Protein AF-0000000080640988 (afdb_homodimer)

Secondary structure (DSSP, 8-state):
-HHHHHHHHHHHHHHHHHTHHHHHHHHHHHHHHHHHHHHHHHHHHHHHHHHHHHHHH--EEEEEPTT--HHHHHHHHHHHHTSTTEEEEEEE-HHHHHHHHHHHTGGGGHHHHSS-----PPPEEEEEESSGGGHHHHHHHHHTSTTEEEEEESHHHHHHHHHHHHHHHHHHHHHHHHHHHHHHHHHHHHHHHHHHHTHHHHHHHHHTT--HHHHHHHHHHHHHHHHHHHHHHHHHHHHHHHHHHHHHHGGGGTTSS--PPPHHHHHHHHHHHHHHHHHHHHHHHHHHHHHHHS--/-HHHHHHHHHHHHHHHHHTHHHHHHHHHHHHHHHHHHHHHHHHHHHHHHHHHHHHHH--EEEEEPTT--HHHHHHHHHHHHTSTTEEEEEEE-HHHHHHHHHHHTGGGGHHHHTS-----PPPEEEEEESSGGGHHHHHHHHHTSTTEEEEEESHHHHHHHHHHHHHHHHHHHHHHHHHHHHHHHHHHHHHHHHHHHTHHHHHHHHHTT--HHHHHHHHHHHHHHHHHHHHHHHHHHHHHHHHHHHHHHGGGGTTSS--PPPHHHHHHHHHHHHHHHHHHHHHHHHHHHHHHHH--

pLDDT: mean 81.69, std 13.25, range [43.66, 95.75]

Radius of gyration: 32.62 Å; Cα contacts (8 Å, |Δi|>4): 771; chains: 2; bounding box: 59×96×66 Å

Solvent-accessible surface area (backbone atoms only — not comparable to full-atom values): 30256 Å² total; per-residue (Å²): 111,68,70,54,51,49,51,36,49,51,46,32,50,48,53,41,54,78,43,39,67,59,42,49,50,49,26,50,31,35,20,47,44,39,35,53,43,50,52,49,49,53,50,51,54,30,44,50,45,19,46,53,45,36,42,70,61,48,38,36,37,34,26,34,32,85,86,58,49,72,68,55,48,54,51,43,53,51,56,56,65,68,40,85,57,55,65,47,77,40,83,38,49,28,68,56,47,50,52,50,51,25,56,72,49,45,79,71,18,53,65,64,65,69,49,89,61,80,74,83,57,47,37,28,37,42,32,30,43,65,46,54,85,44,39,66,63,49,44,57,58,52,56,70,40,80,68,48,62,46,66,49,44,71,46,71,62,48,53,48,45,46,53,48,44,52,52,48,44,55,52,49,50,52,49,41,51,39,44,49,50,30,41,20,49,45,44,16,40,52,47,38,51,52,47,61,75,39,38,66,61,49,49,53,39,51,74,76,62,54,51,69,65,70,66,45,47,37,49,34,50,39,23,25,48,40,19,38,60,10,25,48,61,33,37,52,48,49,65,61,45,49,57,56,49,47,64,63,46,47,73,73,28,63,93,48,56,56,51,74,72,55,62,82,62,49,48,56,51,53,38,51,48,44,40,50,49,19,32,50,37,10,38,50,11,25,50,62,36,46,57,69,68,62,70,113,110,68,71,54,52,49,50,36,49,50,46,31,50,48,53,40,54,76,43,37,66,58,42,50,50,47,26,49,32,35,20,45,45,41,34,53,42,50,51,50,50,53,51,50,54,29,44,50,44,20,46,53,46,36,42,70,62,48,39,36,38,34,27,34,32,85,86,58,50,72,68,55,48,52,52,43,54,52,55,54,63,66,40,84,57,54,64,47,80,42,83,38,50,29,68,55,47,49,51,49,52,26,56,72,50,44,78,73,19,54,66,63,66,69,50,89,61,80,76,85,56,47,37,28,37,42,32,30,43,66,46,54,85,45,39,66,61,49,46,57,56,53,56,70,40,80,68,48,64,44,65,50,44,72,46,71,63,49,54,48,44,46,52,50,44,52,53,48,46,55,52,48,49,52,48,41,52,41,43,48,50,32,42,20,47,45,42,16,40,52,46,40,51,53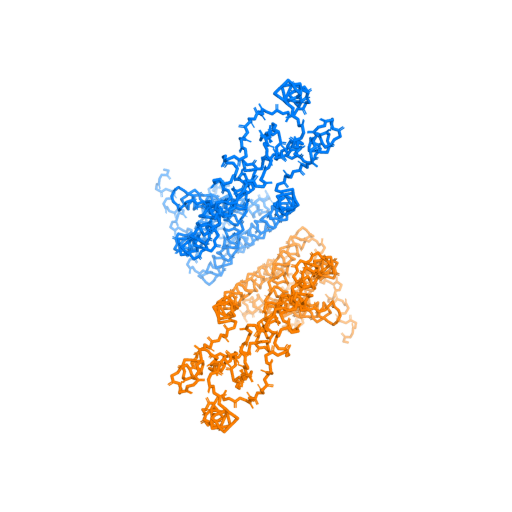,47,62,74,38,41,67,61,50,50,51,40,51,73,75,64,55,51,69,64,68,66,45,48,36,50,35,50,39,23,26,48,42,19,39,60,9,26,49,60,32,37,52,47,49,65,62,46,48,58,56,49,47,65,63,46,49,73,74,28,61,92,48,55,57,50,76,73,54,60,80,62,50,49,57,52,52,38,51,49,43,39,50,49,19,32,50,37,10,36,51,10,24,52,63,35,48,58,69,69,61,69,112

InterPro domains:
  IPR003838 ABC3 transporter permease, C-terminal [PF02687] (174-294)
  IPR004513 Cell division protein FtsX [PIRSF003097] (2-296)
  IPR004513 Cell division protein FtsX [PTHR47755] (2-296)
  IPR040690 FtsX, extracellular domain [PF18075] (57-164)
  IPR058204 Cell division protein FtsX, firmicutes-type [NF038347] (4-295)

Foldseek 3Di:
DVVLVVVLLVVLVVLCVVPVVLLVVLLQLLLVLLLVLLVLVQVLVLLVQLLVLLLVVWKKKWFFAPPDDPVNVVVLQVVLVPDAFWDDKDKDALVNVLVVVLVLVPPVSVVVVPPPDDSPGGIIIIIHGNGSLCSVVSQVVSCPDPRTDDIDTVPPVSNVSVVVSVVSNVVSVVSSVVSLVVSLQSLLVSLLVSCVVCVVVLVVCVVVPHDLCSSLVSLLVSLQCSLQSSLVVSLVCLLPVVVVVQVVCVVVQPSHSNHRDDSPPVSVVSSVVSNVSSRVSSNSSSVVNSVVPPPD/DVVLVVVLVVVLVVLCVVPVVLLVVLLQLLLVLLLVLLVLVQVLVLLVQLLVLLLVVWKKKWFFAPPDDPVNVVVLQVVLVPDAFWDDKDKDALVNVLVVVLVLVPPVSVVVVPPPDDSPGGIIIIIHGNGSVCSVVSQVVSCPDPRTDDIDTVPPVSNVSVVVSVVSVVVSVVSSVVSLVVSLQSLLVSLLVSCVVCVVVLVVCVVVPHDLCSSLVSLLVSLQCSLQSSLVVSLVCLLPVVVVVQVVCVVVQPPHSNHRDDSPPVSVVSSVVSNVSSRVSSNSSSVVNSVVPPPD

Structure (mmCIF, N/CA/C/O backbone):
data_AF-0000000080640988-model_v1
#
loop_
_entity.id
_entity.type
_entity.pdbx_description
1 polymer 'Cell division protein FtsX'
#
loop_
_atom_site.group_PDB
_atom_site.id
_atom_site.type_symbol
_atom_site.label_atom_id
_atom_site.label_alt_id
_atom_site.label_comp_id
_atom_site.label_asym_id
_atom_site.label_entity_id
_atom_site.label_seq_id
_atom_site.pdbx_PDB_ins_code
_atom_site.Cartn_x
_atom_site.Cartn_y
_atom_site.Cartn_z
_atom_site.occupancy
_atom_site.B_iso_or_equiv
_atom_site.auth_seq_id
_atom_site.auth_comp_id
_atom_site.auth_asym_id
_atom_site.auth_atom_id
_atom_site.pdbx_PDB_model_num
ATOM 1 N N . MET A 1 1 ? -28.203 -35.281 -5.945 1 44.03 1 MET A N 1
ATOM 2 C CA . MET A 1 1 ? -27.438 -34.094 -6.332 1 44.03 1 MET A CA 1
ATOM 3 C C . MET A 1 1 ? -26.609 -33.562 -5.156 1 44.03 1 MET A C 1
ATOM 5 O O . MET A 1 1 ? -25.422 -33.281 -5.301 1 44.03 1 MET A O 1
ATOM 9 N N . ILE A 1 2 ? -27.297 -33.5 -3.959 1 53.12 2 ILE A N 1
ATOM 10 C CA . ILE A 1 2 ? -26.672 -33.031 -2.723 1 53.12 2 ILE A CA 1
ATOM 11 C C . ILE A 1 2 ? -25.594 -34.031 -2.285 1 53.12 2 ILE A C 1
ATOM 13 O O . ILE A 1 2 ? -24.531 -33.656 -1.809 1 53.12 2 ILE A O 1
ATOM 17 N N . LYS A 1 3 ? -25.906 -35.281 -2.336 1 55.19 3 LYS A N 1
ATOM 18 C CA . LYS A 1 3 ? -24.984 -36.312 -1.932 1 55.19 3 LYS A CA 1
ATOM 19 C C . LYS A 1 3 ? -23.734 -36.312 -2.818 1 55.19 3 LYS A C 1
ATOM 21 O O . LYS A 1 3 ? -22.625 -36.594 -2.346 1 55.19 3 LYS A O 1
ATOM 26 N N . ILE A 1 4 ? -23.828 -35.969 -4.074 1 51.5 4 ILE A N 1
ATOM 27 C CA . ILE A 1 4 ? -22.734 -35.844 -5.027 1 51.5 4 ILE A CA 1
ATOM 28 C C . ILE A 1 4 ? -21.891 -34.625 -4.711 1 51.5 4 ILE A C 1
ATOM 30 O O . ILE A 1 4 ? -20.656 -34.656 -4.773 1 51.5 4 ILE A O 1
ATOM 34 N N . LEU A 1 5 ? -22.531 -33.5 -4.41 1 56.84 5 LEU A N 1
ATOM 35 C CA . LEU A 1 5 ? -21.797 -32.281 -4.023 1 56.84 5 LEU A CA 1
ATOM 36 C C . LEU A 1 5 ? -20.969 -32.531 -2.768 1 56.84 5 LEU A C 1
ATOM 38 O O . LEU A 1 5 ? -19.844 -32.031 -2.656 1 56.84 5 LEU A O 1
ATOM 42 N N . GLY A 1 6 ? -21.578 -33.281 -1.849 1 55.16 6 GLY A N 1
ATOM 43 C CA . GLY A 1 6 ? -20.859 -33.625 -0.642 1 55.16 6 GLY A CA 1
ATOM 44 C C . GLY A 1 6 ? -19.641 -34.5 -0.914 1 55.16 6 GLY A C 1
ATOM 45 O O . GLY A 1 6 ? -18.578 -34.281 -0.309 1 55.16 6 GLY A O 1
ATOM 46 N N . ARG A 1 7 ? -19.766 -35.469 -1.761 1 56.16 7 ARG A N 1
ATOM 47 C CA . ARG A 1 7 ? -18.641 -36.344 -2.117 1 56.16 7 ARG A CA 1
ATOM 48 C C . ARG A 1 7 ? -17.562 -35.531 -2.834 1 56.16 7 ARG A C 1
ATOM 50 O O . ARG A 1 7 ? -16.375 -35.719 -2.561 1 56.16 7 ARG A O 1
ATOM 57 N N . HIS A 1 8 ? -18.016 -34.656 -3.725 1 57.78 8 HIS A N 1
ATOM 58 C CA . HIS A 1 8 ? -17.062 -33.812 -4.438 1 57.78 8 HIS A CA 1
ATOM 59 C C . HIS A 1 8 ? -16.344 -32.875 -3.484 1 57.78 8 HIS A C 1
ATOM 61 O O . HIS A 1 8 ? -15.141 -32.594 -3.631 1 57.78 8 HIS A O 1
ATOM 67 N N . LEU A 1 9 ? -17.125 -32.312 -2.486 1 59.19 9 LEU A N 1
ATOM 68 C CA . LEU A 1 9 ? -16.516 -31.469 -1.464 1 59.19 9 LEU A CA 1
ATOM 69 C C . LEU A 1 9 ? -15.508 -32.281 -0.637 1 59.19 9 LEU A C 1
ATOM 71 O O . LEU A 1 9 ? -14.414 -31.781 -0.338 1 59.19 9 LEU A O 1
ATOM 75 N N . ARG A 1 10 ? -15.906 -33.438 -0.241 1 56.91 10 ARG A N 1
ATOM 76 C CA . ARG A 1 10 ? -15.031 -34.281 0.555 1 56.91 10 ARG A CA 1
ATOM 77 C C . ARG A 1 10 ? -13.773 -34.656 -0.222 1 56.91 10 ARG A C 1
ATOM 79 O O . ARG A 1 10 ? -12.672 -34.656 0.336 1 56.91 10 ARG A O 1
ATOM 86 N N . GLU A 1 11 ? -14 -34.906 -1.454 1 55.88 11 GLU A N 1
ATOM 87 C CA . GLU A 1 11 ? -12.852 -35.25 -2.297 1 55.88 11 GLU A CA 1
ATOM 88 C C . GLU A 1 11 ? -11.945 -34.031 -2.52 1 55.88 11 GLU A C 1
ATOM 90 O O . GLU A 1 11 ? -10.727 -34.188 -2.541 1 55.88 11 GLU A O 1
ATOM 95 N N . SER A 1 12 ? -12.602 -32.906 -2.695 1 55.91 12 SER A N 1
ATOM 96 C CA . SER A 1 12 ? -11.828 -31.688 -2.846 1 55.91 12 SER A CA 1
ATOM 97 C C . SER A 1 12 ? -11.016 -31.391 -1.588 1 55.91 12 SER A C 1
ATOM 99 O O . SER A 1 12 ? -9.859 -30.984 -1.673 1 55.91 12 SER A O 1
ATOM 101 N N . PHE A 1 13 ? -11.617 -31.641 -0.524 1 58.59 13 PHE A N 1
ATOM 102 C CA . PHE A 1 13 ? -10.922 -31.438 0.741 1 58.59 13 PHE A CA 1
ATOM 103 C C . PHE A 1 13 ? -9.805 -32.438 0.916 1 58.59 13 PHE A C 1
ATOM 105 O O . PHE A 1 13 ? -8.727 -32.125 1.426 1 58.59 13 PHE A O 1
ATOM 112 N N . LYS A 1 14 ? -10.078 -33.688 0.592 1 54.94 14 LYS A N 1
ATOM 113 C CA . LYS A 1 14 ? -9.07 -34.75 0.688 1 54.94 14 LYS A CA 1
ATOM 114 C C . LYS A 1 14 ? -7.891 -34.469 -0.238 1 54.94 14 LYS A C 1
ATOM 116 O O . LYS A 1 14 ? -6.738 -34.719 0.121 1 54.94 14 LYS A O 1
ATOM 121 N N . SER A 1 15 ? -8.32 -34.031 -1.367 1 54.47 15 SER A N 1
ATOM 122 C CA . SER A 1 15 ? -7.27 -33.688 -2.328 1 54.47 15 SER A CA 1
ATOM 123 C C . SER A 1 15 ? -6.418 -32.531 -1.838 1 54.47 15 SER A C 1
ATOM 125 O O . SER A 1 15 ? -5.199 -32.531 -2.018 1 54.47 15 SER A O 1
ATOM 127 N N . LEU A 1 16 ? -7.051 -31.562 -1.27 1 56.69 16 LEU A N 1
ATOM 128 C CA . LEU A 1 16 ? -6.309 -30.453 -0.678 1 56.69 16 LEU A CA 1
ATOM 129 C C . LEU A 1 16 ? -5.379 -30.953 0.422 1 56.69 16 LEU A C 1
ATOM 131 O O . LEU A 1 16 ? -4.316 -30.375 0.649 1 56.69 16 LEU A O 1
ATOM 135 N N . GLY A 1 17 ? -5.836 -32.062 1.115 1 54.16 17 GLY A N 1
ATOM 136 C CA . GLY A 1 17 ? -5.074 -32.656 2.201 1 54.16 17 GLY A CA 1
ATOM 137 C C . GLY A 1 17 ? -3.844 -33.406 1.726 1 54.16 17 GLY A C 1
ATOM 138 O O . GLY A 1 17 ? -2.857 -33.5 2.455 1 54.16 17 GLY A O 1
ATOM 139 N N . ARG A 1 18 ? -3.832 -34.125 0.677 1 54.16 18 ARG A N 1
ATOM 140 C CA . ARG A 1 18 ? -2.697 -34.969 0.298 1 54.16 18 ARG A CA 1
ATOM 141 C C . ARG A 1 18 ? -1.506 -34.125 -0.125 1 54.16 18 ARG A C 1
ATOM 143 O O . ARG A 1 18 ? -0.354 -34.5 0.094 1 54.16 18 ARG A O 1
ATOM 150 N N . ASN A 1 19 ? -1.818 -32.969 -0.796 1 59.5 19 ASN A N 1
ATOM 151 C CA . ASN A 1 19 ? -0.736 -32.031 -1.066 1 59.5 19 ASN A CA 1
ATOM 152 C C . ASN A 1 19 ? -0.856 -30.781 -0.209 1 59.5 19 ASN A C 1
ATOM 154 O O . ASN A 1 19 ? -0.983 -29.672 -0.737 1 59.5 19 ASN A O 1
ATOM 158 N N . THR A 1 20 ? -0.979 -31.109 1.062 1 67.31 20 THR A N 1
ATOM 159 C CA . THR A 1 20 ? -1.318 -30.141 2.088 1 67.31 20 THR A CA 1
ATOM 160 C C . THR A 1 20 ? -0.407 -28.922 1.992 1 67.31 20 THR A C 1
ATOM 162 O O . THR A 1 20 ? -0.864 -27.781 2.145 1 67.31 20 THR A O 1
ATOM 165 N N . TRP A 1 21 ? 0.793 -29.297 1.617 1 72.38 21 TRP A N 1
ATOM 166 C CA . TRP A 1 21 ? 1.739 -28.188 1.58 1 72.38 21 TRP A CA 1
ATOM 167 C C . TRP A 1 21 ? 1.417 -27.234 0.432 1 72.38 21 TRP A C 1
ATOM 169 O O . TRP A 1 21 ? 1.472 -26.016 0.595 1 72.38 21 TRP A O 1
ATOM 179 N N . MET A 1 22 ? 0.979 -27.812 -0.684 1 74.44 22 MET A N 1
ATOM 180 C CA . MET A 1 22 ? 0.677 -26.984 -1.854 1 74.44 22 MET A CA 1
ATOM 181 C C . MET A 1 22 ? -0.6 -26.188 -1.639 1 74.44 22 MET A C 1
ATOM 183 O O . MET A 1 22 ? -0.674 -25.016 -2.023 1 74.44 22 MET A O 1
ATOM 187 N N . THR A 1 23 ? -1.488 -26.844 -0.941 1 80.31 23 THR A N 1
ATOM 188 C CA . THR A 1 23 ? -2.748 -26.156 -0.644 1 80.31 23 THR A CA 1
ATOM 189 C C . THR A 1 23 ? -2.529 -25.016 0.344 1 80.31 23 THR A C 1
ATOM 191 O O . THR A 1 23 ? -3.045 -23.922 0.149 1 80.31 23 THR A O 1
ATOM 194 N N . PHE A 1 24 ? -1.727 -25.281 1.275 1 84.56 24 PHE A N 1
ATOM 195 C CA . PHE A 1 24 ? -1.425 -24.25 2.271 1 84.56 24 PHE A CA 1
ATOM 196 C C . PHE A 1 24 ? -0.688 -23.078 1.637 1 84.56 24 PHE A C 1
ATOM 198 O O . PHE A 1 24 ? -0.997 -21.922 1.92 1 84.56 24 PHE A O 1
ATOM 205 N N . ALA A 1 25 ? 0.195 -23.438 0.799 1 83.62 25 ALA A N 1
ATOM 206 C CA . ALA A 1 25 ? 0.981 -22.406 0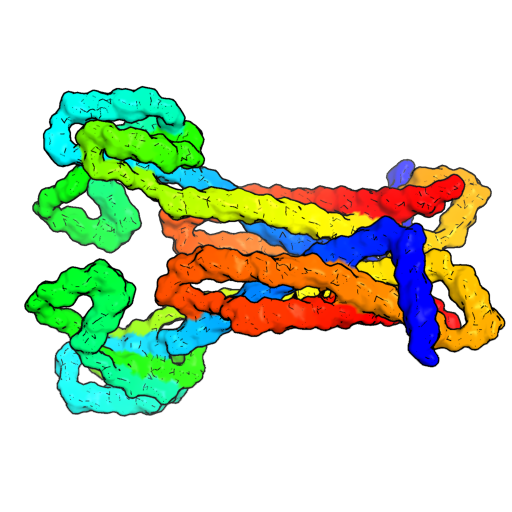.134 1 83.62 25 ALA A CA 1
ATOM 207 C C . ALA A 1 25 ? 0.101 -21.531 -0.765 1 83.62 25 ALA A C 1
ATOM 209 O O . ALA A 1 25 ? 0.253 -20.312 -0.801 1 83.62 25 ALA A O 1
ATOM 210 N N . SER A 1 26 ? -0.792 -22.219 -1.381 1 87.19 26 SER A N 1
ATOM 211 C CA . SER A 1 26 ? -1.671 -21.484 -2.289 1 87.19 26 SER A CA 1
ATOM 212 C C . SER A 1 26 ? -2.625 -20.578 -1.521 1 87.19 26 SER A C 1
ATOM 214 O O . SER A 1 26 ? -2.82 -19.422 -1.892 1 87.19 26 SER A O 1
ATOM 216 N N . ILE A 1 27 ? -3.162 -21.109 -0.487 1 91.25 27 ILE A N 1
ATOM 217 C CA . ILE A 1 27 ? -4.07 -20.328 0.338 1 91.25 27 ILE A CA 1
ATOM 218 C C . ILE A 1 27 ? -3.332 -19.125 0.911 1 91.25 27 ILE A C 1
ATOM 220 O O . ILE A 1 27 ? -3.863 -18 0.918 1 91.25 27 ILE A O 1
ATOM 224 N N . SER A 1 28 ? -2.143 -19.359 1.352 1 91.06 28 SER A N 1
ATOM 225 C CA . SER A 1 28 ? -1.34 -18.281 1.927 1 91.06 28 SER A CA 1
ATOM 226 C C . SER A 1 28 ? -1.045 -17.203 0.895 1 91.06 28 SER A C 1
ATOM 228 O O . SER A 1 28 ? -1.108 -16.016 1.202 1 91.06 28 SER A O 1
ATOM 230 N N . ALA A 1 29 ? -0.74 -17.688 -0.25 1 89.88 29 ALA A N 1
ATOM 231 C CA . ALA A 1 29 ? -0.445 -16.734 -1.317 1 89.88 29 ALA A CA 1
ATOM 232 C C . ALA A 1 29 ? -1.678 -15.906 -1.672 1 89.88 29 ALA A C 1
ATOM 234 O O . ALA A 1 29 ? -1.584 -14.688 -1.868 1 89.88 29 ALA A O 1
ATOM 235 N N . VAL A 1 30 ? -2.803 -16.547 -1.766 1 91.81 30 VAL A N 1
ATOM 236 C CA . VAL A 1 30 ? -4.051 -15.852 -2.061 1 91.81 30 VAL A CA 1
ATOM 237 C C . VAL A 1 30 ? -4.398 -14.906 -0.916 1 91.81 30 VAL A C 1
ATOM 239 O O . VAL A 1 30 ? -4.863 -13.781 -1.148 1 91.81 30 VAL A O 1
ATOM 242 N N . THR A 1 31 ? -4.105 -15.352 0.259 1 94.56 31 THR A N 1
ATOM 243 C CA . THR A 1 31 ? -4.352 -14.547 1.446 1 94.56 31 THR A CA 1
ATOM 244 C C . THR A 1 31 ? -3.561 -13.242 1.384 1 94.56 31 THR A C 1
ATOM 246 O O . THR A 1 31 ? -4.113 -12.164 1.615 1 94.56 31 THR A O 1
ATOM 249 N N . VAL A 1 32 ? -2.316 -13.336 1.068 1 93.06 32 VAL A N 1
ATOM 250 C CA . VAL A 1 32 ? -1.454 -12.156 0.995 1 93.06 32 VAL A CA 1
ATOM 251 C C . VAL A 1 32 ? -1.984 -11.195 -0.063 1 93.06 32 VAL A C 1
ATOM 253 O O . VAL A 1 32 ? -2.049 -9.984 0.169 1 93.06 32 VAL A O 1
ATOM 256 N N . THR A 1 33 ? -2.391 -11.742 -1.153 1 92.75 33 THR A N 1
ATOM 257 C CA . THR A 1 33 ? -2.918 -10.93 -2.242 1 92.75 33 THR A CA 1
ATOM 258 C C . THR A 1 33 ? -4.207 -10.234 -1.819 1 92.75 33 THR A C 1
ATOM 260 O O . THR A 1 33 ? -4.379 -9.039 -2.07 1 92.75 33 THR A O 1
ATOM 263 N N . LEU A 1 34 ? -5.039 -10.93 -1.159 1 94.31 34 LEU A N 1
ATOM 264 C CA . LEU A 1 34 ? -6.332 -10.375 -0.782 1 94.31 34 LEU A CA 1
ATOM 265 C C . LEU A 1 34 ? -6.191 -9.406 0.382 1 94.31 34 LEU A C 1
ATOM 267 O O . LEU A 1 34 ? -7.027 -8.516 0.558 1 94.31 34 LEU A O 1
ATOM 271 N N . ILE A 1 35 ? -5.152 -9.617 1.164 1 95.06 35 ILE A N 1
ATOM 272 C CA . ILE A 1 35 ? -4.855 -8.617 2.188 1 95.06 35 ILE A CA 1
ATOM 273 C C . ILE A 1 35 ? -4.543 -7.277 1.528 1 95.06 35 ILE A C 1
ATOM 275 O O . ILE A 1 35 ? -5.078 -6.242 1.933 1 95.06 35 ILE A O 1
ATOM 279 N N . LEU A 1 36 ? -3.744 -7.32 0.516 1 94.38 36 LEU A N 1
ATOM 280 C CA . LEU A 1 36 ? -3.359 -6.094 -0.176 1 94.38 36 LEU A CA 1
ATOM 281 C C . LEU A 1 36 ? -4.551 -5.488 -0.908 1 94.38 36 LEU A C 1
ATOM 283 O O . LEU A 1 36 ? -4.734 -4.27 -0.901 1 94.38 36 LEU A O 1
ATOM 287 N N . VAL A 1 37 ? -5.332 -6.332 -1.523 1 94 37 VAL A N 1
ATOM 288 C CA . VAL A 1 37 ? -6.543 -5.852 -2.182 1 94 37 VAL A CA 1
ATOM 289 C C . VAL A 1 37 ? -7.465 -5.195 -1.156 1 94 37 VAL A C 1
ATOM 291 O O . VAL A 1 37 ? -8.008 -4.117 -1.402 1 94 37 VAL A O 1
ATOM 294 N N . GLY A 1 38 ? -7.676 -5.852 -0.053 1 93.81 38 GLY A N 1
ATOM 295 C CA . GLY A 1 38 ? -8.508 -5.312 1.012 1 93.81 38 GLY A CA 1
ATOM 296 C C . GLY A 1 38 ? -8.023 -3.967 1.521 1 93.81 38 GLY A C 1
ATOM 297 O O . GLY A 1 38 ? -8.82 -3.039 1.687 1 93.81 38 GLY A O 1
ATOM 298 N N . VAL A 1 39 ? -6.746 -3.877 1.758 1 92.06 39 VAL A N 1
ATOM 299 C CA . VAL A 1 39 ? -6.156 -2.637 2.25 1 92.06 39 VAL A CA 1
ATOM 300 C C . VAL A 1 39 ? -6.355 -1.525 1.222 1 92.06 39 VAL A C 1
ATOM 302 O O . VAL A 1 39 ? -6.746 -0.409 1.573 1 92.06 39 VAL A O 1
ATOM 305 N N . PHE A 1 40 ? -6.098 -1.857 -0.004 1 91.69 40 PHE A N 1
ATOM 306 C CA . PHE A 1 40 ? -6.273 -0.858 -1.052 1 91.69 40 PHE A CA 1
ATOM 307 C C . PHE A 1 40 ? -7.734 -0.451 -1.175 1 91.69 40 PHE A C 1
ATOM 309 O O . PHE A 1 40 ? -8.039 0.721 -1.405 1 91.69 40 PHE A O 1
ATOM 316 N N . LEU A 1 41 ? -8.617 -1.371 -1.063 1 92.81 41 LEU A N 1
ATOM 317 C CA . LEU A 1 41 ? -10.039 -1.062 -1.128 1 92.81 41 LEU A CA 1
ATOM 318 C C . LEU A 1 41 ? -10.445 -0.118 -0 1 92.81 41 LEU A C 1
ATOM 320 O O . LEU A 1 41 ? -11.164 0.858 -0.229 1 92.81 41 LEU A O 1
ATOM 324 N N . VAL A 1 42 ? -9.977 -0.399 1.158 1 92.81 42 VAL A N 1
ATOM 325 C CA . VAL A 1 42 ? -10.305 0.418 2.324 1 92.81 42 VAL A CA 1
ATOM 326 C C . VAL A 1 42 ? -9.766 1.835 2.127 1 92.81 42 VAL A C 1
ATOM 328 O O . VAL A 1 42 ? -10.477 2.812 2.373 1 92.81 42 VAL A O 1
ATOM 331 N N . ILE A 1 43 ? -8.539 1.916 1.67 1 89.75 43 ILE A N 1
ATOM 332 C CA . ILE A 1 43 ? -7.918 3.219 1.468 1 89.75 43 ILE A CA 1
ATOM 333 C C . ILE A 1 43 ? -8.672 3.988 0.385 1 89.75 43 ILE A C 1
ATOM 335 O O . ILE A 1 43 ? -9.008 5.16 0.565 1 89.75 43 ILE A O 1
ATOM 339 N N . MET A 1 44 ? -8.938 3.303 -0.691 1 89.38 44 MET A N 1
ATOM 340 C CA . MET A 1 44 ? -9.578 3.953 -1.829 1 89.38 44 MET A CA 1
ATOM 341 C C . MET A 1 44 ? -10.977 4.438 -1.461 1 89.38 44 MET A C 1
ATOM 343 O O . MET A 1 44 ? -11.367 5.547 -1.822 1 89.38 44 MET A O 1
ATOM 347 N N . LEU A 1 45 ? -11.734 3.686 -0.761 1 90.38 45 LEU A N 1
ATOM 348 C CA . LEU A 1 45 ? -13.094 4.059 -0.404 1 90.38 45 LEU A CA 1
ATOM 349 C C . LEU A 1 45 ? -13.102 5.188 0.623 1 90.38 45 LEU A C 1
ATOM 351 O O . LEU A 1 45 ? -13.969 6.059 0.593 1 90.38 45 LEU A O 1
ATOM 355 N N . ASN A 1 46 ? -12.148 5.199 1.509 1 88 46 ASN A N 1
ATOM 356 C CA . ASN A 1 46 ? -12.031 6.301 2.459 1 88 46 ASN A CA 1
ATOM 357 C C . ASN A 1 46 ? -11.602 7.594 1.768 1 88 46 ASN A C 1
ATOM 359 O O . ASN A 1 46 ? -12.086 8.672 2.109 1 88 46 ASN A O 1
ATOM 363 N N . LEU A 1 47 ? -10.656 7.434 0.878 1 85.88 47 LEU A N 1
ATOM 364 C CA . LEU A 1 47 ? -10.242 8.609 0.121 1 85.88 47 LEU A CA 1
ATOM 365 C C . LEU A 1 47 ? -11.414 9.203 -0.654 1 85.88 47 LEU A C 1
ATOM 367 O O . LEU A 1 47 ? -11.547 10.422 -0.748 1 85.88 47 LEU A O 1
ATOM 371 N N . ASN A 1 48 ? -12.18 8.273 -1.217 1 85.44 48 ASN A N 1
ATOM 372 C CA . ASN A 1 48 ? -13.367 8.727 -1.935 1 85.44 48 ASN A CA 1
ATOM 373 C C . ASN A 1 48 ? -14.344 9.453 -1.007 1 85.44 48 ASN A C 1
ATOM 375 O O . ASN A 1 48 ? -14.945 10.461 -1.391 1 85.44 48 ASN A O 1
ATOM 379 N N . ASN A 1 49 ? -14.469 8.945 0.148 1 85.88 49 ASN A N 1
ATOM 380 C CA . ASN A 1 49 ? -15.336 9.586 1.13 1 85.88 49 ASN A CA 1
ATOM 381 C C . ASN A 1 49 ? -14.805 10.953 1.534 1 85.88 49 ASN A C 1
ATOM 383 O O . ASN A 1 49 ? -15.578 11.898 1.699 1 85.88 49 ASN A O 1
ATOM 387 N N . MET A 1 50 ? -13.578 11.055 1.743 1 81.88 50 MET A N 1
ATOM 388 C CA . MET A 1 50 ? -12.953 12.328 2.082 1 81.88 50 MET A CA 1
ATOM 389 C C . MET A 1 50 ? -13.18 13.359 0.979 1 81.88 50 MET A C 1
ATOM 391 O O . MET A 1 50 ? -13.438 14.531 1.261 1 81.88 50 MET A O 1
ATOM 395 N N . ALA A 1 51 ? -12.969 12.922 -0.204 1 80.69 51 ALA A N 1
ATOM 396 C CA . ALA A 1 51 ? -13.164 13.812 -1.345 1 80.69 51 ALA A CA 1
ATOM 397 C C . ALA A 1 51 ? -14.617 14.281 -1.429 1 80.69 51 ALA A C 1
ATOM 399 O O . ALA A 1 51 ? -14.883 15.453 -1.715 1 80.69 51 ALA A O 1
ATOM 400 N N . LYS A 1 52 ? -15.477 13.359 -1.204 1 81.56 52 LYS A N 1
ATOM 401 C CA . LYS A 1 52 ? -16.891 13.711 -1.229 1 81.56 52 LYS A CA 1
ATOM 402 C C . LYS A 1 52 ? -17.234 14.719 -0.13 1 81.56 52 LYS A C 1
ATOM 404 O O . LYS A 1 52 ? -17.984 15.664 -0.356 1 81.56 52 LYS A O 1
ATOM 409 N N . ASN A 1 53 ? -16.656 14.5 1.026 1 77.12 53 ASN A N 1
ATOM 410 C CA . ASN A 1 53 ? -16.875 15.43 2.127 1 77.12 53 ASN A CA 1
ATOM 411 C C . ASN A 1 53 ? -16.266 16.797 1.84 1 77.12 53 ASN A C 1
ATOM 413 O O . ASN A 1 53 ? -16.844 17.828 2.184 1 77.12 53 ASN A O 1
ATOM 417 N N . ALA A 1 54 ? -15.094 16.688 1.276 1 74.06 54 ALA A N 1
ATOM 418 C CA . ALA A 1 54 ? -14.43 17.938 0.908 1 74.06 54 ALA A CA 1
ATOM 419 C C . ALA A 1 54 ? -15.25 18.703 -0.126 1 74.06 54 ALA A C 1
ATOM 421 O O . ALA A 1 54 ? -15.312 19.938 -0.087 1 74.06 54 ALA A O 1
ATOM 422 N N . GLU A 1 55 ? -15.789 17.969 -1.042 1 74.56 55 GLU A N 1
ATOM 423 C CA . GLU A 1 55 ? -16.656 18.578 -2.047 1 74.56 55 GLU A CA 1
ATOM 424 C C . GLU A 1 55 ? -17.812 19.328 -1.398 1 74.56 55 GLU A C 1
ATOM 426 O O . GLU A 1 55 ? -18.203 20.406 -1.854 1 74.56 55 GLU A O 1
ATOM 431 N N . LYS A 1 56 ? -18.281 18.75 -0.394 1 70.44 56 LYS A N 1
ATOM 432 C CA . LYS A 1 56 ? -19.438 19.344 0.27 1 70.44 56 LYS A CA 1
ATOM 433 C C . LYS A 1 56 ? -19.047 20.625 1.021 1 70.44 56 LYS A C 1
ATOM 435 O O . LYS A 1 56 ? -19.875 21.516 1.207 1 70.44 56 LYS A O 1
ATOM 440 N N . GLU A 1 57 ? -17.828 20.594 1.347 1 67.44 57 GLU A N 1
ATOM 441 C CA . GLU A 1 57 ? -17.391 21.703 2.186 1 67.44 57 GLU A CA 1
ATOM 442 C C . GLU A 1 57 ? -16.781 22.828 1.346 1 67.44 57 GLU A C 1
ATOM 444 O O . GLU A 1 57 ? -16.578 23.938 1.844 1 67.44 57 GLU A O 1
ATOM 449 N N . VAL A 1 58 ? -16.562 22.453 0.155 1 72 58 VAL A N 1
ATOM 450 C CA . VAL A 1 58 ? -15.945 23.469 -0.687 1 72 58 VAL A CA 1
ATOM 451 C C . VAL A 1 58 ? -16.953 24.562 -1.016 1 72 58 VAL A C 1
ATOM 453 O O . VAL A 1 58 ? -18.047 24.281 -1.508 1 72 58 VAL A O 1
ATOM 456 N N . GLU A 1 59 ? -16.828 25.672 -0.34 1 77.19 59 GLU A N 1
ATOM 457 C CA . GLU A 1 59 ? -17.609 26.875 -0.59 1 77.19 59 GLU A CA 1
ATOM 458 C C . GLU A 1 59 ? -16.719 28.047 -1.018 1 77.19 59 GLU A C 1
ATOM 460 O O . GLU A 1 59 ? -15.539 28.078 -0.684 1 77.19 59 GLU A O 1
ATOM 465 N N . ILE A 1 60 ? -17.266 28.781 -1.985 1 82.25 60 ILE A N 1
ATOM 466 C CA . ILE A 1 60 ? -16.609 30.031 -2.357 1 82.25 60 ILE A CA 1
ATOM 467 C C . ILE A 1 60 ? -17.047 31.156 -1.417 1 82.25 60 ILE A C 1
ATOM 469 O O . ILE A 1 60 ? -18.25 31.422 -1.28 1 82.25 60 ILE A O 1
ATOM 473 N N . LYS A 1 61 ? -16.078 31.656 -0.68 1 87 61 LYS A N 1
ATOM 474 C CA . LYS A 1 61 ? -16.375 32.812 0.142 1 87 61 LYS A CA 1
ATOM 475 C C . LYS A 1 61 ? -16.016 34.125 -0.588 1 87 61 LYS A C 1
ATOM 477 O O . LYS A 1 61 ? -14.859 34.344 -0.928 1 87 61 LYS A O 1
ATOM 482 N N . VAL A 1 62 ? -17 34.875 -0.884 1 91.19 62 VAL A N 1
ATOM 483 C CA . VAL A 1 62 ? -16.859 36.156 -1.571 1 91.19 62 VAL A CA 1
ATOM 484 C C . VAL A 1 62 ? -16.938 37.312 -0.562 1 91.19 62 VAL A C 1
ATOM 486 O O . VAL A 1 62 ? -18.016 37.625 -0.057 1 91.19 62 VAL A O 1
ATOM 489 N N . LEU A 1 63 ? -15.766 37.844 -0.296 1 90.56 63 LEU A N 1
ATOM 490 C CA . LEU A 1 63 ? -15.758 38.969 0.6 1 90.56 63 LEU A CA 1
ATOM 491 C C . LEU A 1 63 ? -16.203 40.25 -0.133 1 90.56 63 LEU A C 1
ATOM 493 O O . LEU A 1 63 ? -15.648 40.594 -1.177 1 90.56 63 LEU A O 1
ATOM 497 N N . ILE A 1 64 ? -17.188 40.844 0.504 1 91.25 64 ILE A N 1
ATOM 498 C CA . ILE A 1 64 ? -17.766 42.062 -0.101 1 91.25 64 ILE A CA 1
ATOM 499 C C . ILE A 1 64 ? -16.969 43.281 0.342 1 91.25 64 ILE A C 1
ATOM 501 O O . ILE A 1 64 ? -16.562 43.375 1.501 1 91.25 64 ILE A O 1
ATOM 505 N N . ASP A 1 65 ? -16.766 44.156 -0.592 1 89.19 65 ASP A N 1
ATOM 506 C CA . ASP A 1 65 ? -16.094 45.406 -0.275 1 89.19 65 ASP A CA 1
ATOM 507 C C . ASP A 1 65 ? -16.797 46.156 0.873 1 89.19 65 ASP A C 1
ATOM 509 O O . ASP A 1 65 ? -18.016 46.188 0.933 1 89.19 65 ASP A O 1
ATOM 513 N N . LEU A 1 66 ? -15.992 46.688 1.788 1 85 66 LEU A N 1
ATOM 514 C CA . LEU A 1 66 ? -16.516 47.344 2.977 1 85 66 LEU A CA 1
ATOM 515 C C . LEU A 1 66 ? -17.359 48.562 2.596 1 85 66 LEU A C 1
ATOM 517 O O . LEU A 1 66 ? -18.234 48.969 3.357 1 85 66 LEU A O 1
ATOM 521 N N . THR A 1 67 ? -17.125 49.156 1.404 1 82.25 67 THR A N 1
ATOM 522 C CA . THR A 1 67 ? -17.781 50.375 0.979 1 82.25 67 THR A CA 1
ATOM 523 C C . THR A 1 67 ? -19.125 50.062 0.316 1 82.25 67 THR A C 1
ATOM 525 O O . THR A 1 67 ? -19.875 50.969 -0.033 1 82.25 67 THR A O 1
ATOM 528 N N . SER A 1 68 ? -19.438 48.812 0.277 1 81.94 68 SER A N 1
ATOM 529 C CA . SER A 1 68 ? -20.641 48.406 -0.44 1 81.94 68 SER A CA 1
ATOM 530 C C . SER A 1 68 ? -21.891 48.625 0.422 1 81.94 68 SER A C 1
ATOM 532 O O . SER A 1 68 ? -21.875 48.312 1.615 1 81.94 68 SER A O 1
ATOM 534 N N . ASN A 1 69 ? -22.922 49.281 -0.21 1 87.88 69 ASN A N 1
ATOM 535 C CA . ASN A 1 69 ? -24.203 49.406 0.464 1 87.88 69 ASN A CA 1
ATOM 536 C C . ASN A 1 69 ? -25.141 48.25 0.122 1 87.88 69 ASN A C 1
ATOM 538 O O . ASN A 1 69 ? -24.75 47.344 -0.6 1 87.88 69 ASN A O 1
ATOM 542 N N . LYS A 1 70 ? -26.281 48.188 0.713 1 90.19 70 LYS A N 1
ATOM 543 C CA . LYS A 1 70 ? -27.219 47.062 0.571 1 90.19 70 LYS A CA 1
ATOM 544 C C . LYS A 1 70 ? -27.609 46.875 -0.887 1 90.19 70 LYS A C 1
ATOM 546 O O . LYS A 1 70 ? -27.719 45.75 -1.361 1 90.19 70 LYS A O 1
ATOM 551 N N . LYS A 1 71 ? -27.828 47.969 -1.604 1 90.56 71 LYS A N 1
ATOM 552 C CA . LYS A 1 71 ? -28.234 47.906 -3.006 1 90.56 71 LYS A CA 1
ATOM 553 C C . LYS A 1 71 ? -27.141 47.25 -3.85 1 90.56 71 LYS A C 1
ATOM 555 O O . LYS A 1 71 ? -27.422 46.406 -4.707 1 90.56 71 LYS A O 1
ATOM 560 N N . THR A 1 72 ? -25.922 47.656 -3.613 1 90.5 72 THR A N 1
ATOM 561 C CA . THR A 1 72 ? -24.781 47.125 -4.34 1 90.5 72 THR A CA 1
ATOM 562 C C . THR A 1 72 ? -24.609 45.625 -4.027 1 90.5 72 THR A C 1
ATOM 564 O O . THR A 1 72 ? -24.25 44.844 -4.906 1 90.5 72 THR A O 1
ATOM 567 N N . GLN A 1 73 ? -24.844 45.281 -2.809 1 92.19 73 GLN A N 1
ATOM 568 C CA . GLN A 1 73 ? -24.734 43.875 -2.404 1 92.19 73 GLN A CA 1
ATOM 569 C C . GLN A 1 73 ? -25.781 43.031 -3.109 1 92.19 73 GLN A C 1
ATOM 571 O O . GLN A 1 73 ? -25.484 41.906 -3.539 1 92.19 73 GLN A O 1
ATOM 576 N N . ASP A 1 74 ? -27 43.594 -3.209 1 92.88 74 ASP A N 1
ATOM 577 C CA . ASP A 1 74 ? -28.062 42.844 -3.902 1 92.88 74 ASP A CA 1
ATOM 578 C C . ASP A 1 74 ? -27.719 42.656 -5.375 1 92.88 74 ASP A C 1
ATOM 580 O O . ASP A 1 74 ? -27.953 41.562 -5.93 1 92.88 74 ASP A O 1
ATOM 584 N N . THR A 1 75 ? -27.188 43.688 -5.953 1 92.19 75 THR A N 1
ATOM 585 C CA . THR A 1 75 ? -26.766 43.594 -7.348 1 92.19 75 THR A CA 1
ATOM 586 C C . THR A 1 75 ? -25.688 42.531 -7.516 1 92.19 75 THR A C 1
ATOM 588 O O . THR A 1 75 ? -25.734 41.719 -8.445 1 92.19 75 THR A O 1
ATOM 591 N N . LEU A 1 76 ? -24.719 42.594 -6.617 1 93.44 76 LEU A N 1
ATOM 592 C CA . LEU A 1 76 ? -23.641 41.625 -6.648 1 93.44 76 LEU A CA 1
ATOM 593 C C . LEU A 1 76 ? -24.172 40.188 -6.477 1 93.44 76 LEU A C 1
ATOM 595 O O . LEU A 1 76 ? -23.734 39.281 -7.172 1 93.44 76 LEU A O 1
ATOM 599 N N . GLN A 1 77 ? -25.031 40 -5.523 1 94.12 77 GLN A N 1
ATOM 600 C CA . GLN A 1 77 ? -25.641 38.688 -5.301 1 94.12 77 GLN A CA 1
ATOM 601 C C . GLN A 1 77 ? -26.281 38.156 -6.57 1 94.12 77 GLN A C 1
ATOM 603 O O . GLN A 1 77 ? -26.141 36.969 -6.906 1 94.12 77 GLN A O 1
ATOM 608 N N . ASN A 1 78 ? -27.031 39 -7.293 1 93.81 78 ASN A N 1
ATOM 609 C CA . ASN A 1 78 ? -27.703 38.625 -8.523 1 93.81 78 ASN A CA 1
ATOM 610 C C . ASN A 1 78 ? -26.719 38.312 -9.633 1 93.81 78 ASN A C 1
ATOM 612 O O . ASN A 1 78 ? -26.922 37.375 -10.406 1 93.81 78 ASN A O 1
ATOM 616 N N . GLU A 1 79 ? -25.719 39.062 -9.688 1 93.38 79 GLU A N 1
ATOM 617 C CA . GLU A 1 79 ? -24.672 38.812 -10.672 1 93.38 79 GLU A CA 1
ATOM 618 C C . GLU A 1 79 ? -24.016 37.438 -10.438 1 93.38 79 GLU A C 1
ATOM 620 O O . GLU A 1 79 ? -23.703 36.719 -11.383 1 93.38 79 GLU A O 1
ATOM 625 N N . ILE A 1 80 ? -23.781 37.125 -9.164 1 94.44 80 ILE A N 1
ATOM 626 C CA . ILE A 1 80 ? -23.188 35.844 -8.805 1 94.44 80 ILE A CA 1
ATOM 627 C C . ILE A 1 80 ? -24.125 34.719 -9.18 1 94.44 80 ILE A C 1
ATOM 629 O O . ILE A 1 80 ? -23.703 33.719 -9.75 1 94.44 80 ILE A O 1
ATOM 633 N N . LYS A 1 81 ? -25.391 34.875 -8.953 1 93.31 81 LYS A N 1
ATOM 634 C CA . LYS A 1 81 ? -26.391 33.875 -9.234 1 93.31 81 LYS A CA 1
ATOM 635 C C . LYS A 1 81 ? -26.5 33.594 -10.734 1 93.31 81 LYS A C 1
ATOM 637 O O . LYS A 1 81 ? -26.906 32.531 -11.148 1 93.31 81 LYS A O 1
ATOM 642 N N . ASP A 1 82 ? -26.156 34.562 -11.5 1 91.69 82 ASP A N 1
ATOM 643 C CA . ASP A 1 82 ? -26.281 34.469 -12.953 1 91.69 82 ASP A CA 1
ATOM 644 C C . ASP A 1 82 ? -25.125 33.656 -13.547 1 91.69 82 ASP A C 1
ATOM 646 O O . ASP A 1 82 ? -25.188 33.25 -14.711 1 91.69 82 ASP A O 1
ATOM 650 N N . ILE A 1 83 ? -24.156 33.469 -12.734 1 91.62 83 ILE A N 1
ATOM 651 C CA . ILE A 1 83 ? -23.031 32.656 -13.203 1 91.62 83 ILE A CA 1
ATOM 652 C C . ILE A 1 83 ? -23.438 31.203 -13.281 1 91.62 83 ILE A C 1
ATOM 654 O O . ILE A 1 83 ? -24.047 30.672 -12.344 1 91.62 83 ILE A O 1
ATOM 658 N N . SER A 1 84 ? -23.141 30.5 -14.383 1 90.5 84 SER A N 1
ATOM 659 C CA . SER A 1 84 ? -23.453 29.078 -14.555 1 90.5 84 SER A CA 1
ATOM 660 C C . SER A 1 84 ? -22.656 28.219 -13.586 1 90.5 84 SER A C 1
ATOM 662 O O . SER A 1 84 ? -21.469 28.484 -13.352 1 90.5 84 SER A O 1
ATOM 664 N N . GLY A 1 85 ? -23.266 27.25 -13 1 89.06 85 GLY A N 1
ATOM 665 C CA . GLY A 1 85 ? -22.578 26.297 -12.148 1 89.06 85 GLY A CA 1
ATOM 666 C C . GLY A 1 85 ? -22.75 26.562 -10.664 1 89.06 85 GLY A C 1
ATOM 667 O O . GLY A 1 85 ? -22.109 25.938 -9.828 1 89.06 85 GLY A O 1
ATOM 668 N N . ILE A 1 86 ? -23.562 27.656 -10.422 1 90.88 86 ILE A N 1
ATOM 669 C CA . ILE A 1 86 ? -23.781 28.016 -9.023 1 90.88 86 ILE A CA 1
ATOM 670 C C . ILE A 1 86 ? -25.047 27.328 -8.5 1 90.88 86 ILE A C 1
ATOM 672 O O . ILE A 1 86 ? -26.094 27.375 -9.141 1 90.88 86 ILE A O 1
ATOM 676 N N . GLN A 1 87 ? -24.875 26.641 -7.457 1 90.19 87 GLN A N 1
ATOM 677 C CA . GLN A 1 87 ? -26 25.938 -6.816 1 90.19 87 GLN A CA 1
ATOM 678 C C . GLN A 1 87 ? -26.734 26.859 -5.84 1 90.19 87 GLN A C 1
ATOM 680 O O . GLN A 1 87 ? -27.953 26.891 -5.828 1 90.19 87 GLN A O 1
ATOM 685 N N . SER A 1 88 ? -25.922 27.562 -5.008 1 91.31 88 SER A N 1
ATOM 686 C CA . SER A 1 88 ? -26.547 28.438 -4.016 1 91.31 88 SER A CA 1
ATOM 687 C C . SER A 1 88 ? -25.641 29.609 -3.674 1 91.31 88 SER A C 1
ATOM 689 O O . SER A 1 88 ? -24.422 29.547 -3.826 1 91.31 88 SER A O 1
ATOM 691 N N . VAL A 1 89 ? -26.203 30.734 -3.312 1 93.25 89 VAL A N 1
ATOM 692 C CA . VAL A 1 89 ? -25.547 31.938 -2.828 1 93.25 89 VAL A CA 1
ATOM 693 C C . VAL A 1 89 ? -26.203 32.375 -1.518 1 93.25 89 VAL A C 1
ATOM 695 O O . VAL A 1 89 ? -27.391 32.688 -1.477 1 93.25 89 VAL A O 1
ATOM 698 N N . GLU A 1 90 ? -25.406 32.281 -0.446 1 92.38 90 GLU A N 1
ATOM 699 C CA . GLU A 1 90 ? -25.938 32.688 0.861 1 92.38 90 GLU A CA 1
ATOM 700 C C . GLU A 1 90 ? -25.156 33.875 1.426 1 92.38 90 GLU A C 1
ATOM 702 O O . GLU A 1 90 ? -23.922 33.875 1.392 1 92.38 90 GLU A O 1
ATOM 707 N N . PHE A 1 91 ? -25.859 34.875 1.963 1 93.19 91 PHE A N 1
ATOM 708 C CA . PHE A 1 91 ? -25.234 36.031 2.594 1 93.19 91 PHE A CA 1
ATOM 709 C C . PHE A 1 91 ? -24.797 35.719 4.02 1 93.19 91 PHE A C 1
ATOM 711 O O . PHE A 1 91 ? -25.531 35.031 4.754 1 93.19 91 PHE A O 1
ATOM 718 N N . SER A 1 92 ? -23.562 36 4.285 1 90.69 92 SER A N 1
ATOM 719 C CA . SER A 1 92 ? -23.016 35.906 5.633 1 90.69 92 SER A CA 1
ATOM 720 C C . SER A 1 92 ? -22.5 37.25 6.141 1 90.69 92 SER A C 1
ATOM 722 O O . SER A 1 92 ? -21.562 37.781 5.582 1 90.69 92 SER A O 1
ATOM 724 N N . SER A 1 93 ? -23.125 37.719 7.27 1 89.81 93 SER A N 1
ATOM 725 C CA . SER A 1 93 ? -22.719 39.031 7.82 1 89.81 93 SER A CA 1
ATOM 726 C C . SER A 1 93 ? -21.328 38.938 8.461 1 89.81 93 SER A C 1
ATOM 728 O O . SER A 1 93 ? -20.859 37.875 8.812 1 89.81 93 SER A O 1
ATOM 730 N N . LYS A 1 94 ? -20.719 40.062 8.547 1 87.19 94 LYS A N 1
ATOM 731 C CA . LYS A 1 94 ? -19.406 40.125 9.164 1 87.19 94 LYS A CA 1
ATOM 732 C C . LYS A 1 94 ? -19.438 39.562 10.586 1 87.19 94 LYS A C 1
ATOM 734 O O . LYS A 1 94 ? -18.469 38.938 11.039 1 87.19 94 LYS A O 1
ATOM 739 N N . ASP A 1 95 ? -20.516 39.812 11.305 1 84.81 95 ASP A N 1
ATOM 740 C CA . ASP A 1 95 ? -20.641 39.281 12.664 1 84.81 95 ASP A CA 1
ATOM 741 C C . ASP A 1 95 ? -20.703 37.75 12.648 1 84.81 95 ASP A C 1
ATOM 743 O O . ASP A 1 95 ? -20.062 37.094 13.477 1 84.81 95 ASP A O 1
ATOM 747 N N . LYS A 1 96 ? -21.484 37.312 11.727 1 84.88 96 LYS A N 1
ATOM 748 C CA . LYS A 1 96 ? -21.578 35.844 11.586 1 84.88 96 LYS A CA 1
ATOM 749 C C . LYS A 1 96 ? -20.219 35.25 11.211 1 84.88 96 LYS A C 1
ATOM 751 O O . LYS A 1 96 ? -19.844 34.188 11.711 1 84.88 96 LYS A O 1
ATOM 756 N N . GLU A 1 97 ? -19.562 35.906 10.352 1 79.44 97 GLU A N 1
ATOM 757 C CA . GLU A 1 97 ? -18.234 35.469 9.93 1 79.44 97 GLU A CA 1
ATOM 758 C C . GLU A 1 97 ? -17.266 35.406 11.109 1 79.44 97 GLU A C 1
ATOM 760 O O . GLU A 1 97 ? -16.453 34.5 11.203 1 79.44 97 GLU A O 1
ATOM 765 N N . LEU A 1 98 ? -17.344 36.406 11.953 1 78.75 98 LEU A N 1
ATOM 766 C CA . LEU A 1 98 ? -16.484 36.438 13.133 1 78.75 98 LEU A CA 1
ATOM 767 C C . LEU A 1 98 ? -16.797 35.25 14.062 1 78.75 98 LEU A C 1
ATOM 769 O O . LEU A 1 98 ? -15.891 34.625 14.602 1 78.75 98 LEU A O 1
ATOM 773 N N . ASP A 1 99 ? -18.031 35.031 14.156 1 78.69 99 ASP A N 1
ATOM 774 C CA . ASP A 1 99 ? -18.469 33.906 15 1 78.69 99 ASP A CA 1
ATOM 775 C C . ASP A 1 99 ? -17.906 32.594 14.477 1 78.69 99 ASP A C 1
ATOM 777 O O . ASP A 1 99 ? -17.438 31.75 15.258 1 78.69 99 ASP A O 1
ATOM 781 N N . GLN A 1 100 ? -18 32.438 13.203 1 75.19 100 GLN A N 1
ATOM 782 C CA . GLN A 1 100 ? -17.516 31.188 12.578 1 75.19 100 GLN A CA 1
ATOM 783 C C . GLN A 1 100 ? -16 31.062 12.719 1 75.19 100 GLN A C 1
ATOM 785 O O . GLN A 1 100 ? -15.492 29.953 12.93 1 75.19 100 GLN A O 1
ATOM 790 N N . LEU A 1 101 ? -15.32 32.094 12.508 1 67.88 101 LEU A N 1
ATOM 791 C CA . LEU A 1 101 ? -13.867 32.094 12.656 1 67.88 101 LEU A CA 1
ATOM 792 C C . LEU A 1 101 ? -13.461 31.719 14.07 1 67.88 101 LEU A C 1
ATOM 794 O O . LEU A 1 101 ? -12.531 30.922 14.258 1 67.88 101 LEU A O 1
ATOM 798 N N . VAL A 1 102 ? -14.141 32.312 14.977 1 69.31 102 VAL A N 1
ATOM 799 C CA . VAL A 1 102 ? -13.875 32.031 16.375 1 69.31 102 VAL A CA 1
ATOM 800 C C . VAL A 1 102 ? -14.109 30.531 16.672 1 69.31 102 VAL A C 1
ATOM 802 O O . VAL A 1 102 ? -13.32 29.906 17.359 1 69.31 102 VAL A O 1
ATOM 805 N N . LYS A 1 103 ? -15.172 30.031 16.109 1 67.88 103 LYS A N 1
ATOM 806 C CA . LYS A 1 103 ? -15.508 28.625 16.312 1 67.88 103 LYS A CA 1
ATOM 807 C C . LYS A 1 103 ? -14.438 27.703 15.703 1 67.88 103 LYS A C 1
ATOM 809 O O . LYS A 1 103 ? -14.125 26.656 16.266 1 67.88 103 LYS A O 1
ATOM 814 N N . SER A 1 104 ? -13.984 28.156 14.578 1 60.81 104 SER A N 1
ATOM 815 C CA . SER A 1 104 ? -12.969 27.344 13.906 1 60.81 104 SER A CA 1
ATOM 816 C C . SER A 1 104 ? -11.688 27.266 14.727 1 60.81 104 SER A C 1
ATOM 818 O O . SER A 1 104 ? -10.938 26.297 14.625 1 60.81 104 SER A O 1
ATOM 820 N N . PHE A 1 105 ? -11.375 28.312 15.445 1 54.56 105 PHE A N 1
ATOM 821 C CA . PHE A 1 105 ? -10.18 28.344 16.266 1 54.56 105 PHE A CA 1
ATOM 822 C C . PHE A 1 105 ? -10.422 27.672 17.609 1 54.56 105 PHE A C 1
ATOM 824 O O . PHE A 1 105 ? -9.5 27.531 18.422 1 54.56 105 PHE A O 1
ATOM 831 N N . GLY A 1 106 ? -11.586 27.125 17.734 1 57.16 106 GLY A N 1
ATOM 832 C CA . GLY A 1 106 ? -11.922 26.469 19 1 57.16 106 GLY A CA 1
ATOM 833 C C . GLY A 1 106 ? -11.82 27.406 20.188 1 57.16 106 GLY A C 1
ATOM 834 O O . GLY A 1 106 ? -12.227 28.562 20.125 1 57.16 106 GLY A O 1
ATOM 835 N N . ASP A 1 107 ? -11.156 26.891 21.297 1 55.75 107 ASP A N 1
ATOM 836 C CA . ASP A 1 107 ? -11.039 27.578 22.578 1 55.75 107 ASP A CA 1
ATOM 837 C C . ASP A 1 107 ? -10.125 28.797 22.453 1 55.75 107 ASP A C 1
ATOM 839 O O . ASP A 1 107 ? -10.312 29.797 23.156 1 55.75 107 ASP A O 1
ATOM 843 N N . SER A 1 108 ? -9.203 28.688 21.609 1 52.22 108 SER A N 1
ATOM 844 C CA . SER A 1 108 ? -8.25 29.781 21.469 1 52.22 108 SER A CA 1
ATOM 845 C C . SER A 1 108 ? -8.891 30.984 20.781 1 52.22 108 SER A C 1
ATOM 847 O O . SER A 1 108 ? -8.398 32.125 20.906 1 52.22 108 SER A O 1
ATOM 849 N N . GLY A 1 109 ? -9.914 30.766 20.062 1 56.53 109 GLY A N 1
ATOM 850 C CA . GLY A 1 109 ? -10.609 31.812 19.328 1 56.53 109 GLY A CA 1
ATOM 851 C C . GLY A 1 109 ? -11.469 32.688 20.219 1 56.53 109 GLY A C 1
ATOM 852 O O . GLY A 1 109 ? -11.797 33.812 19.859 1 56.53 109 GLY A O 1
ATOM 853 N N . LYS A 1 110 ? -11.805 32.156 21.344 1 60.5 110 LYS A N 1
ATOM 854 C CA . LYS A 1 110 ? -12.648 32.938 22.25 1 60.5 110 LYS A CA 1
ATOM 855 C C . LYS A 1 110 ? -11.977 34.219 22.656 1 60.5 110 LYS A C 1
ATOM 857 O O . LYS A 1 110 ? -12.648 35.25 22.891 1 60.5 110 LYS A O 1
ATOM 862 N N . ALA A 1 111 ? -10.719 34.156 22.781 1 55.28 111 ALA A N 1
ATOM 863 C CA . ALA A 1 111 ? -9.992 35.375 23.172 1 55.28 111 ALA A CA 1
ATOM 864 C C . ALA A 1 111 ? -10.133 36.469 22.125 1 55.28 111 ALA A C 1
ATOM 866 O O . ALA A 1 111 ? -10.055 37.656 22.438 1 55.28 111 ALA A O 1
ATOM 867 N N . MET A 1 112 ? -10.359 36.031 20.891 1 55 112 MET A N 1
ATOM 868 C CA . MET A 1 112 ? -10.453 37 19.797 1 55 112 MET A CA 1
ATOM 869 C C . MET A 1 112 ? -11.75 37.812 19.891 1 55 112 MET A C 1
ATOM 871 O O . MET A 1 112 ? -11.797 38.969 19.453 1 55 112 MET A O 1
ATOM 875 N N . LYS A 1 113 ? -12.836 37.188 20.359 1 62.53 113 LYS A N 1
ATOM 876 C CA . LYS A 1 113 ? -14.141 37.844 20.469 1 62.53 113 LYS A CA 1
ATOM 877 C C . LYS A 1 113 ? -14.125 38.906 21.562 1 62.53 113 LYS A C 1
ATOM 879 O O . LYS A 1 113 ? -14.852 39.906 21.484 1 62.53 113 LYS A O 1
ATOM 884 N N . MET A 1 114 ? -13.477 38.594 22.594 1 50.88 114 MET A N 1
ATOM 885 C CA . MET A 1 114 ? -13.641 39.438 23.766 1 50.88 114 MET A CA 1
ATOM 886 C C . MET A 1 114 ? -13.062 40.844 23.5 1 50.88 114 MET A C 1
ATOM 888 O O . MET A 1 114 ? -13.258 41.75 24.281 1 50.88 114 MET A O 1
ATOM 892 N N . GLN A 1 115 ? -12.305 40.938 22.5 1 48.62 115 GLN A N 1
ATOM 893 C CA . GLN A 1 115 ? -11.773 42.281 22.438 1 48.62 115 GLN A CA 1
ATOM 894 C C . GLN A 1 115 ? -12.703 43.219 21.656 1 48.62 115 GLN A C 1
ATOM 896 O O . GLN A 1 115 ? -13.164 42.844 20.562 1 48.62 115 GLN A O 1
ATOM 901 N N . ASP A 1 116 ? -13.414 44.094 22.25 1 50.06 116 ASP A N 1
ATOM 902 C CA . ASP A 1 116 ? -14.258 45.25 21.891 1 50.06 116 ASP A CA 1
ATOM 903 C C . ASP A 1 116 ? -13.789 45.875 20.578 1 50.06 116 ASP A C 1
ATOM 905 O O . ASP A 1 116 ? -14.023 47.062 20.344 1 50.06 116 ASP A O 1
ATOM 909 N N . GLN A 1 117 ? -12.953 45.344 19.828 1 56.94 117 GLN A N 1
ATOM 910 C CA . GLN A 1 117 ? -12.469 46.031 18.641 1 56.94 117 GLN A CA 1
ATOM 911 C C . GLN A 1 117 ? -13.414 45.812 17.453 1 56.94 117 GLN A C 1
ATOM 913 O O . GLN A 1 117 ? -14.188 44.875 17.438 1 56.94 117 GLN A O 1
ATOM 918 N N . GLU A 1 118 ? -13.656 46.906 16.625 1 66.94 118 GLU A N 1
ATOM 919 C CA . GLU A 1 118 ? -14.406 46.906 15.367 1 66.94 118 GLU A CA 1
ATOM 920 C C . GLU A 1 118 ? -14.148 45.625 14.57 1 66.94 118 GLU A C 1
ATOM 922 O O . GLU A 1 118 ? -13 45.188 14.438 1 66.94 118 GLU A O 1
ATOM 927 N N . ASN A 1 119 ? -15.219 44.875 14.391 1 72.31 119 ASN A N 1
ATOM 928 C CA . ASN A 1 119 ? -15.164 43.656 13.586 1 72.31 119 ASN A CA 1
ATOM 929 C C . ASN A 1 119 ? -14.469 43.906 12.25 1 72.31 119 ASN A C 1
ATOM 931 O O . ASN A 1 119 ? -15 44.625 11.383 1 72.31 119 ASN A O 1
ATOM 935 N N . PRO A 1 120 ? -13.328 43.562 12.148 1 75.31 120 PRO A N 1
ATOM 936 C CA . PRO A 1 120 ? -12.547 43.844 10.938 1 75.31 120 PRO A CA 1
ATOM 937 C C . PRO A 1 120 ? -12.961 42.969 9.75 1 75.31 120 PRO A C 1
ATOM 939 O O . PRO A 1 120 ? -12.461 43.188 8.641 1 75.31 120 PRO A O 1
ATOM 942 N N . LEU A 1 121 ? -13.992 42.188 9.906 1 79.69 121 LEU A N 1
ATOM 943 C CA . LEU A 1 121 ? -14.328 41.281 8.828 1 79.69 121 LEU A CA 1
ATOM 944 C C . LEU A 1 121 ? -15.289 41.938 7.836 1 79.69 121 LEU A C 1
ATOM 946 O O . LEU A 1 121 ? -15.852 43 8.117 1 79.69 121 LEU A O 1
ATOM 950 N N . ASN A 1 122 ? -15.32 41.344 6.664 1 87.12 122 ASN A N 1
ATOM 951 C CA . ASN A 1 122 ? -16.25 41.781 5.621 1 87.12 122 ASN A CA 1
ATOM 952 C C . ASN A 1 122 ? -17.5 40.906 5.609 1 87.12 122 ASN A C 1
ATOM 954 O O . ASN A 1 122 ? -17.469 39.75 6.031 1 87.12 122 ASN A O 1
ATOM 958 N N . ASN A 1 123 ? -18.562 41.562 5.176 1 90.81 123 ASN A N 1
ATOM 959 C CA . ASN A 1 123 ? -19.672 40.719 4.738 1 90.81 123 ASN A CA 1
ATOM 960 C C . ASN A 1 123 ? -19.25 39.812 3.607 1 90.81 123 ASN A C 1
ATOM 962 O O . ASN A 1 123 ? -18.312 40.094 2.873 1 90.81 123 ASN A O 1
ATOM 966 N N . ALA A 1 124 ? -19.938 38.719 3.602 1 92 124 ALA A N 1
ATOM 967 C CA . ALA A 1 124 ? -19.5 37.75 2.594 1 92 124 ALA A CA 1
ATOM 968 C C . ALA A 1 124 ? -20.688 37.031 1.973 1 92 124 ALA A C 1
ATOM 970 O O . ALA A 1 124 ? -21.781 37 2.557 1 92 124 ALA A O 1
ATOM 971 N N . PHE A 1 125 ? -20.562 36.625 0.72 1 93.19 125 PHE A N 1
ATOM 972 C CA . PHE A 1 125 ? -21.453 35.656 0.098 1 93.19 125 PHE A CA 1
ATOM 973 C C . PHE A 1 125 ? -20.812 34.281 0.068 1 93.19 125 PHE A C 1
ATOM 975 O O . PHE A 1 125 ? -19.656 34.125 -0.364 1 93.19 125 PHE A O 1
ATOM 982 N N . ILE A 1 126 ? -21.5 33.375 0.644 1 91 126 ILE A N 1
ATOM 983 C CA . ILE A 1 126 ? -21.078 31.969 0.559 1 91 126 ILE A CA 1
ATOM 984 C C . ILE A 1 126 ? -21.719 31.312 -0.67 1 91 126 ILE A C 1
ATOM 986 O O . ILE A 1 126 ? -22.938 31.156 -0.745 1 91 126 ILE A O 1
ATOM 990 N N . VAL A 1 127 ? -20.859 30.984 -1.602 1 90.81 127 VAL A N 1
ATOM 991 C CA . VAL A 1 127 ? -21.328 30.469 -2.885 1 90.81 127 VAL A CA 1
ATOM 992 C C . VAL A 1 127 ? -20.953 29 -3.012 1 90.81 127 VAL A C 1
ATOM 994 O O . VAL A 1 127 ? -19.812 28.609 -2.752 1 90.81 127 VAL A O 1
ATOM 997 N N . LYS A 1 128 ? -21.906 28.219 -3.32 1 88.81 128 LYS A N 1
ATOM 998 C CA . LYS A 1 128 ? -21.688 26.797 -3.58 1 88.81 128 LYS A CA 1
ATOM 999 C C . LYS A 1 128 ? -21.938 26.453 -5.051 1 88.81 128 LYS A C 1
ATOM 1001 O O . LYS A 1 128 ? -22.938 26.875 -5.629 1 88.81 128 LYS A O 1
ATOM 1006 N N . THR A 1 129 ? -21.016 25.734 -5.648 1 87.56 129 THR A N 1
ATOM 1007 C CA . THR A 1 129 ? -21.156 25.328 -7.043 1 87.56 129 THR A CA 1
ATOM 1008 C C . THR A 1 129 ? -21.906 24 -7.145 1 87.56 129 THR A C 1
ATOM 1010 O O . THR A 1 129 ? -21.953 23.234 -6.18 1 87.56 129 THR A O 1
ATOM 1013 N N . THR A 1 130 ? -22.516 23.844 -8.305 1 87.12 130 THR A N 1
ATOM 1014 C CA . THR A 1 130 ? -23.188 22.578 -8.562 1 87.12 130 THR A CA 1
ATOM 1015 C C . THR A 1 130 ? -22.188 21.438 -8.633 1 87.12 130 THR A C 1
ATOM 1017 O O . THR A 1 130 ? -22.422 20.359 -8.07 1 87.12 130 THR A O 1
ATOM 1020 N N . ASP A 1 131 ? -21.156 21.688 -9.305 1 82.75 131 ASP A N 1
ATOM 1021 C CA . ASP A 1 131 ? -20.016 20.781 -9.359 1 82.75 131 ASP A CA 1
ATOM 1022 C C . ASP A 1 131 ? -18.812 21.375 -8.625 1 82.75 131 ASP A C 1
ATOM 1024 O O . ASP A 1 131 ? -18.219 22.344 -9.078 1 82.75 131 ASP A O 1
ATOM 1028 N N . PRO A 1 132 ? -18.516 20.75 -7.547 1 79 132 PRO A N 1
ATOM 1029 C CA . PRO A 1 132 ? -17.406 21.297 -6.75 1 79 132 PRO A CA 1
ATOM 1030 C C . PRO A 1 132 ? -16.109 21.422 -7.543 1 79 132 PRO A C 1
ATOM 1032 O O . PRO A 1 132 ? -15.25 22.234 -7.195 1 79 132 PRO A O 1
ATOM 1035 N N . HIS A 1 133 ? -16 20.719 -8.586 1 77.75 133 HIS A N 1
ATOM 1036 C CA . HIS A 1 133 ? -14.797 20.797 -9.406 1 77.75 133 HIS A CA 1
ATOM 1037 C C . HIS A 1 133 ? -14.758 22.109 -10.188 1 77.75 133 HIS A C 1
ATOM 1039 O O . HIS A 1 133 ? -13.688 22.531 -10.648 1 77.75 133 HIS A O 1
ATOM 1045 N N . ASP A 1 134 ? -15.891 22.75 -10.203 1 80.69 134 ASP A N 1
ATOM 1046 C CA . ASP A 1 134 ? -15.992 24 -10.953 1 80.69 134 ASP A CA 1
ATOM 1047 C C . ASP A 1 134 ? -15.688 25.203 -10.055 1 80.69 134 ASP A C 1
ATOM 1049 O O . ASP A 1 134 ? -15.672 26.344 -10.523 1 80.69 134 ASP A O 1
ATOM 1053 N N . THR A 1 135 ? -15.391 24.859 -8.828 1 82.19 135 THR A N 1
ATOM 1054 C CA . THR A 1 135 ? -15.25 25.922 -7.828 1 82.19 135 THR A CA 1
ATOM 1055 C C . THR A 1 135 ? -14.156 26.906 -8.234 1 82.19 135 THR A C 1
ATOM 1057 O O . THR A 1 135 ? -14.367 28.109 -8.211 1 82.19 135 THR A O 1
ATOM 1060 N N . PRO A 1 136 ? -13.008 26.375 -8.68 1 79.62 136 PRO A N 1
ATOM 1061 C CA . PRO A 1 136 ? -11.969 27.344 -9.047 1 79.62 136 PRO A CA 1
ATOM 1062 C C . PRO A 1 136 ? -12.375 28.219 -10.227 1 79.62 136 PRO A C 1
ATOM 1064 O O . PRO A 1 136 ? -12.102 29.422 -10.234 1 79.62 136 PRO A O 1
ATOM 1067 N N . LYS A 1 137 ? -13.008 27.625 -11.156 1 84.88 137 LYS A N 1
ATOM 1068 C CA . LYS A 1 137 ? -13.445 28.344 -12.344 1 84.88 137 LYS A CA 1
ATOM 1069 C C . LYS A 1 137 ? -14.477 29.406 -11.984 1 84.88 137 LYS A C 1
ATOM 1071 O O . LYS A 1 137 ? -14.391 30.547 -12.445 1 84.88 137 LYS A O 1
ATOM 1076 N N . VAL A 1 138 ? -15.406 29.078 -11.195 1 88.62 138 VAL A N 1
ATOM 1077 C CA . VAL A 1 138 ? -16.469 29.984 -10.789 1 88.62 138 VAL A CA 1
ATOM 1078 C C . VAL A 1 138 ? -15.906 31.094 -9.906 1 88.62 138 VAL A C 1
ATOM 1080 O O . VAL A 1 138 ? -16.281 32.25 -10.055 1 88.62 138 VAL A O 1
ATOM 1083 N N . ALA A 1 139 ? -14.984 30.703 -9.031 1 87.94 139 ALA A N 1
ATOM 1084 C CA . ALA A 1 139 ? -14.359 31.688 -8.148 1 87.94 139 ALA A CA 1
ATOM 1085 C C . ALA A 1 139 ? -13.633 32.75 -8.945 1 87.94 139 ALA A C 1
ATOM 1087 O O . ALA A 1 139 ? -13.719 33.938 -8.617 1 87.94 139 ALA A O 1
ATOM 1088 N N . LYS A 1 140 ? -12.953 32.344 -9.945 1 88 140 LYS A N 1
ATOM 1089 C CA . LYS A 1 140 ? -12.227 33.281 -10.789 1 88 140 LYS A CA 1
ATOM 1090 C C . LYS A 1 140 ? -13.18 34.25 -11.484 1 88 140 LYS A C 1
ATOM 1092 O O . LYS A 1 140 ? -12.859 35.438 -11.664 1 88 140 LYS A O 1
ATOM 1097 N N . LYS A 1 141 ? -14.305 33.75 -11.891 1 91.44 141 LYS A N 1
ATOM 1098 C CA . LYS A 1 141 ? -15.32 34.594 -12.523 1 91.44 141 LYS A CA 1
ATOM 1099 C C . LYS A 1 141 ? -15.867 35.625 -11.539 1 91.44 141 LYS A C 1
ATOM 1101 O O . LYS A 1 141 ? -16.078 36.781 -11.898 1 91.44 141 LYS A O 1
ATOM 1106 N N . ILE A 1 142 ? -16.047 35.219 -10.336 1 92.38 142 ILE A N 1
ATOM 1107 C CA . ILE A 1 142 ? -16.625 36.062 -9.305 1 92.38 142 ILE A CA 1
ATOM 1108 C C . ILE A 1 142 ? -15.625 37.156 -8.938 1 92.38 142 ILE A C 1
ATOM 1110 O O . ILE A 1 142 ? -16.016 38.312 -8.672 1 92.38 142 ILE A O 1
ATOM 1114 N N . GLU A 1 143 ? -14.367 36.781 -8.922 1 90.5 143 GLU A N 1
ATOM 1115 C CA . GLU A 1 143 ? -13.305 37.719 -8.555 1 90.5 143 GLU A CA 1
ATOM 1116 C C . GLU A 1 143 ? -13.297 38.938 -9.484 1 90.5 143 GLU A C 1
ATOM 1118 O O . GLU A 1 143 ? -12.828 40 -9.102 1 90.5 143 GLU A O 1
ATOM 1123 N N . LYS A 1 144 ? -13.797 38.75 -10.633 1 91.56 144 LYS A N 1
ATOM 1124 C CA . LYS A 1 144 ? -13.766 39.812 -11.641 1 91.56 144 LYS A CA 1
ATOM 1125 C C . LYS A 1 144 ? -14.961 40.75 -11.484 1 91.56 144 LYS A C 1
ATOM 1127 O O . LYS A 1 144 ? -15.039 41.781 -12.156 1 91.56 144 LYS A O 1
ATOM 1132 N N . LEU A 1 145 ? -15.836 40.406 -10.688 1 91.62 145 LEU A N 1
ATOM 1133 C CA . LEU A 1 145 ? -17.031 41.25 -10.492 1 91.62 145 LEU A CA 1
ATOM 1134 C C . LEU A 1 145 ? -16.688 42.5 -9.68 1 91.62 145 LEU A C 1
ATOM 1136 O O . LEU A 1 145 ? -15.766 42.469 -8.867 1 91.62 145 LEU A O 1
ATOM 1140 N N . ASP A 1 146 ? -17.516 43.5 -9.883 1 89.69 146 ASP A N 1
ATOM 1141 C CA . ASP A 1 146 ? -17.344 44.719 -9.141 1 89.69 146 ASP A CA 1
ATOM 1142 C C . ASP A 1 146 ? -17.781 44.562 -7.684 1 89.69 146 ASP A C 1
ATOM 1144 O O . ASP A 1 146 ? -18.672 43.781 -7.387 1 89.69 146 ASP A O 1
ATOM 1148 N N . HIS A 1 147 ? -17.094 45.219 -6.672 1 89.88 147 HIS A N 1
ATOM 1149 C CA . HIS A 1 147 ? -17.438 45.281 -5.258 1 89.88 147 HIS A CA 1
ATOM 1150 C C . HIS A 1 147 ? -17.062 44 -4.527 1 89.88 147 HIS A C 1
ATOM 1152 O O . HIS A 1 147 ? -17.625 43.688 -3.477 1 89.88 147 HIS A O 1
ATOM 1158 N N . VAL A 1 148 ? -16.234 43.25 -5.164 1 91.56 148 VAL A N 1
ATOM 1159 C CA . VAL A 1 148 ? -15.664 42.062 -4.52 1 91.56 148 VAL A CA 1
ATOM 1160 C C . VAL A 1 148 ? -14.289 42.406 -3.951 1 91.56 148 VAL A C 1
ATOM 1162 O O . VAL A 1 148 ? -13.406 42.875 -4.68 1 91.56 148 VAL A O 1
ATOM 1165 N N . TYR A 1 149 ? -14.188 42.25 -2.719 1 88.44 149 TYR A N 1
ATOM 1166 C CA . TYR A 1 149 ? -12.914 42.5 -2.072 1 88.44 149 TYR A CA 1
ATOM 1167 C C . TYR A 1 149 ? -11.938 41.344 -2.285 1 88.44 149 TYR A C 1
ATOM 1169 O O . TYR A 1 149 ? -10.797 41.562 -2.699 1 88.44 149 TYR A O 1
ATOM 1177 N N . LYS A 1 150 ? -12.43 40.188 -1.913 1 87.12 150 LYS A N 1
ATOM 1178 C CA . LYS A 1 150 ? -11.594 39 -2.023 1 87.12 150 LYS A CA 1
ATOM 1179 C C . LYS A 1 150 ? -12.453 37.75 -2.178 1 87.12 150 LYS A C 1
ATOM 1181 O O . LYS A 1 150 ? -13.547 37.656 -1.614 1 87.12 150 LYS A O 1
ATOM 1186 N N . VAL A 1 151 ? -12.047 36.844 -2.961 1 86 151 VAL A N 1
ATOM 1187 C CA . VAL A 1 151 ? -12.695 35.562 -3.121 1 86 151 VAL A CA 1
ATOM 1188 C C . VAL A 1 151 ? -11.789 34.438 -2.6 1 86 151 VAL A C 1
ATOM 1190 O O . VAL A 1 151 ? -10.617 34.344 -2.988 1 86 151 VAL A O 1
ATOM 1193 N N . THR A 1 152 ? -12.227 33.781 -1.494 1 76.88 152 THR A N 1
ATOM 1194 C CA . THR A 1 152 ? -11.453 32.688 -0.955 1 76.88 152 THR A CA 1
ATOM 1195 C C . THR A 1 152 ? -12.195 31.359 -1.154 1 76.88 152 THR A C 1
ATOM 1197 O O . THR A 1 152 ? -13.406 31.281 -0.976 1 76.88 152 THR A O 1
ATOM 1200 N N . TYR A 1 153 ? -11.672 30.5 -1.707 1 70.62 153 TYR A N 1
ATOM 1201 C CA . TYR A 1 153 ? -12.227 29.156 -1.792 1 70.62 153 TYR A CA 1
ATOM 1202 C C . TYR A 1 153 ? -11.203 28.109 -1.337 1 70.62 153 TYR A C 1
ATOM 1204 O O . TYR A 1 153 ? -10 28.359 -1.396 1 70.62 153 TYR A O 1
ATOM 1212 N N . GLY A 1 154 ? -11.477 27.344 -0.159 1 58.69 154 GLY A N 1
ATOM 1213 C CA . GLY A 1 154 ? -10.594 26.297 0.327 1 58.69 154 GLY A CA 1
ATOM 1214 C C . GLY A 1 154 ? -9.836 25.609 -0.782 1 58.69 154 GLY A C 1
ATOM 1215 O O . GLY A 1 154 ? -10.031 24.406 -1.02 1 58.69 154 GLY A O 1
ATOM 1216 N N . LYS A 1 155 ? -9.438 26.422 -1.867 1 55.62 155 LYS A N 1
ATOM 1217 C CA . LYS A 1 155 ? -9.055 26.156 -3.25 1 55.62 155 LYS A CA 1
ATOM 1218 C C . LYS A 1 155 ? -7.973 25.078 -3.322 1 55.62 155 LYS A C 1
ATOM 1220 O O . LYS A 1 155 ? -8.125 24.078 -4.02 1 55.62 155 LYS A O 1
ATOM 1225 N N . GLU A 1 156 ? -6.816 25.5 -2.875 1 58.62 156 GLU A N 1
ATOM 1226 C CA . GLU A 1 156 ? -5.609 24.781 -3.27 1 58.62 156 GLU A CA 1
ATOM 1227 C C . GLU A 1 156 ? -5.535 23.422 -2.59 1 58.62 156 GLU A C 1
ATOM 1229 O O . GLU A 1 156 ? -5.164 22.422 -3.219 1 58.62 156 GLU A O 1
ATOM 1234 N N . GLU A 1 157 ? -6.234 23.406 -1.461 1 61.34 157 GLU A N 1
ATOM 1235 C CA . GLU A 1 157 ? -6.098 22.172 -0.706 1 61.34 157 GLU A CA 1
ATOM 1236 C C . GLU A 1 157 ? -7.086 21.109 -1.196 1 61.34 157 GLU A C 1
ATOM 1238 O O . GLU A 1 157 ? -6.738 19.938 -1.319 1 61.34 157 GLU A O 1
ATOM 1243 N N . VAL A 1 158 ? -8.273 21.688 -1.572 1 67.81 158 VAL A N 1
ATOM 1244 C CA . VAL A 1 158 ? -9.312 20.734 -1.98 1 67.81 158 VAL A CA 1
ATOM 1245 C C . VAL A 1 158 ? -9.016 20.234 -3.389 1 67.81 158 VAL A C 1
ATOM 1247 O O . VAL A 1 158 ? -9.211 19.047 -3.682 1 67.81 158 VAL A O 1
ATOM 1250 N N . SER A 1 159 ? -8.633 21.156 -4.246 1 70.38 159 SER A N 1
ATOM 1251 C CA . SER A 1 159 ? -8.258 20.75 -5.598 1 70.38 159 SER A CA 1
ATOM 1252 C C . SER A 1 159 ? -7.113 19.734 -5.578 1 70.38 159 SER A C 1
ATOM 1254 O O . SER A 1 159 ? -7.109 18.781 -6.348 1 70.38 159 SER A O 1
ATOM 1256 N N . ARG A 1 160 ? -6.289 20.016 -4.711 1 70.56 160 ARG A N 1
ATOM 1257 C CA . ARG A 1 160 ? -5.176 19.078 -4.559 1 70.56 160 ARG A CA 1
ATOM 1258 C C . ARG A 1 160 ? -5.66 17.719 -4.07 1 70.56 160 ARG A C 1
ATOM 1260 O O . ARG A 1 160 ? -5.188 16.672 -4.531 1 70.56 160 ARG A O 1
ATOM 1267 N N . LEU A 1 161 ? -6.637 17.766 -3.232 1 73.25 161 LEU A N 1
ATOM 1268 C CA . LEU A 1 161 ? -7.203 16.531 -2.711 1 73.25 161 LEU A CA 1
ATOM 1269 C C . LEU A 1 161 ? -7.891 15.742 -3.82 1 73.25 161 LEU A C 1
ATOM 1271 O O . LEU A 1 161 ? -7.695 14.523 -3.934 1 73.25 161 LEU A O 1
ATOM 1275 N N . PHE A 1 162 ? -8.531 16.469 -4.633 1 76.06 162 PHE A N 1
ATOM 1276 C CA . PHE A 1 162 ? -9.25 15.789 -5.703 1 76.06 162 PHE A CA 1
ATOM 1277 C C . PHE A 1 162 ? -8.273 15.172 -6.703 1 76.06 162 PHE A C 1
ATOM 1279 O O . PHE A 1 162 ? -8.508 14.07 -7.203 1 76.06 162 PHE A O 1
ATOM 1286 N N . LYS A 1 163 ? -7.312 15.922 -7.008 1 77.75 163 LYS A N 1
ATOM 1287 C CA . LYS A 1 163 ? -6.301 15.406 -7.93 1 77.75 163 LYS A CA 1
ATOM 1288 C C . LYS A 1 163 ? -5.613 14.172 -7.363 1 77.75 163 LYS A C 1
ATOM 1290 O O . LYS A 1 163 ? -5.426 13.18 -8.07 1 77.75 163 LYS A O 1
ATOM 1295 N N . ILE A 1 164 ? -5.367 14.164 -6.082 1 76.25 164 ILE A N 1
ATOM 1296 C CA . ILE A 1 164 ? -4.719 13.047 -5.41 1 76.25 164 ILE A CA 1
ATOM 1297 C C . ILE A 1 164 ? -5.648 11.836 -5.398 1 76.25 164 ILE A C 1
ATOM 1299 O O . ILE A 1 164 ? -5.227 10.711 -5.684 1 76.25 164 ILE A O 1
ATOM 1303 N N . VAL A 1 165 ? -6.883 12.164 -5.109 1 84.38 165 VAL A N 1
ATOM 1304 C CA . VAL A 1 165 ? -7.863 11.086 -5.047 1 84.38 165 VAL A CA 1
ATOM 1305 C C . VAL A 1 165 ? -8.047 10.469 -6.434 1 84.38 165 VAL A C 1
ATOM 1307 O O . VAL A 1 165 ? -8.117 9.242 -6.574 1 84.38 165 VAL A O 1
ATOM 1310 N N . GLY A 1 166 ? -8.109 11.273 -7.469 1 84.12 166 GLY A N 1
ATOM 1311 C CA . GLY A 1 166 ? -8.25 10.773 -8.828 1 84.12 166 GLY A CA 1
ATOM 1312 C C . GLY A 1 166 ? -7.086 9.906 -9.273 1 84.12 166 GLY A C 1
ATOM 1313 O O . GLY A 1 166 ? -7.285 8.812 -9.797 1 84.12 166 GLY A O 1
ATOM 1314 N N . VAL A 1 167 ? -5.941 10.391 -9.039 1 83.19 167 VAL A N 1
ATOM 1315 C CA . VAL A 1 167 ? -4.738 9.656 -9.414 1 83.19 167 VAL A CA 1
ATOM 1316 C C . VAL A 1 167 ? -4.645 8.367 -8.609 1 83.19 167 VAL A C 1
ATOM 1318 O O . VAL A 1 167 ? -4.332 7.305 -9.156 1 83.19 167 VAL A O 1
ATOM 1321 N N . SER A 1 168 ? -4.926 8.477 -7.324 1 87.31 168 SER A N 1
ATOM 1322 C CA . SER A 1 168 ? -4.875 7.309 -6.457 1 87.31 168 SER A CA 1
ATOM 1323 C C . SER A 1 168 ? -5.895 6.258 -6.883 1 87.31 168 SER A C 1
ATOM 1325 O O . SER A 1 168 ? -5.621 5.059 -6.816 1 87.31 168 SER A O 1
ATOM 1327 N N . ARG A 1 169 ? -6.992 6.746 -7.32 1 87.56 169 ARG A N 1
ATOM 1328 C CA . ARG A 1 169 ? -8.039 5.832 -7.766 1 87.56 169 ARG A CA 1
ATOM 1329 C C . ARG A 1 169 ? -7.578 5.02 -8.969 1 87.56 169 ARG A C 1
ATOM 1331 O O . ARG A 1 169 ? -7.734 3.797 -9 1 87.56 169 ARG A O 1
ATOM 1338 N N . ASN A 1 170 ? -7.051 5.668 -9.922 1 87.69 170 ASN A N 1
ATOM 1339 C CA . ASN A 1 170 ? -6.598 4.984 -11.125 1 87.69 170 ASN A CA 1
ATOM 1340 C C . ASN A 1 170 ? -5.465 4.004 -10.82 1 87.69 170 ASN A C 1
ATOM 1342 O O . ASN A 1 170 ? -5.477 2.871 -11.305 1 87.69 170 ASN A O 1
ATOM 1346 N N . ILE A 1 171 ? -4.582 4.422 -10.039 1 87.44 171 ILE A N 1
ATOM 1347 C CA . ILE A 1 171 ? -3.471 3.562 -9.648 1 87.44 171 ILE A CA 1
ATOM 1348 C C . ILE A 1 171 ? -3.992 2.385 -8.82 1 87.44 171 ILE A C 1
ATOM 1350 O O . ILE A 1 171 ? -3.58 1.241 -9.039 1 87.44 171 ILE A O 1
ATOM 1354 N N . GLY A 1 172 ? -4.855 2.734 -7.898 1 88.56 172 GLY A N 1
ATOM 1355 C CA . GLY A 1 172 ? -5.449 1.694 -7.074 1 88.56 172 GLY A CA 1
ATOM 1356 C C . GLY A 1 172 ? -6.188 0.643 -7.883 1 88.56 172 GLY A C 1
ATOM 1357 O O . GLY A 1 172 ? -6.043 -0.555 -7.633 1 88.56 172 GLY A O 1
ATOM 1358 N N . ILE A 1 173 ? -6.902 1.051 -8.883 1 91.31 173 ILE A N 1
ATOM 1359 C CA . ILE A 1 173 ? -7.656 0.125 -9.727 1 91.31 173 ILE A CA 1
ATOM 1360 C C . ILE A 1 173 ? -6.691 -0.765 -10.508 1 91.31 173 ILE A C 1
ATOM 1362 O O . ILE A 1 173 ? -6.883 -1.98 -10.578 1 91.31 173 ILE A O 1
ATOM 1366 N N . ALA A 1 174 ? -5.719 -0.103 -11.031 1 91.06 174 ALA A N 1
ATOM 1367 C CA . ALA A 1 174 ? -4.723 -0.864 -11.781 1 91.06 174 ALA A CA 1
ATOM 1368 C C . ALA A 1 174 ? -4.047 -1.907 -10.898 1 91.06 174 ALA A C 1
ATOM 1370 O O . ALA A 1 174 ? -3.836 -3.047 -11.32 1 91.06 174 ALA A O 1
ATOM 1371 N N . LEU A 1 175 ? -3.723 -1.548 -9.711 1 89.75 175 LEU A N 1
ATOM 1372 C CA . LEU A 1 175 ? -3.057 -2.451 -8.781 1 89.75 175 LEU A CA 1
ATOM 1373 C C . LEU A 1 175 ? -3.982 -3.594 -8.375 1 89.75 175 LEU A C 1
ATOM 1375 O O . LEU A 1 175 ? -3.557 -4.746 -8.305 1 89.75 175 LEU A O 1
ATOM 1379 N N . ILE A 1 176 ? -5.18 -3.24 -8.148 1 92.25 176 ILE A N 1
ATOM 1380 C CA . ILE A 1 176 ? -6.145 -4.262 -7.746 1 92.25 176 ILE A CA 1
ATOM 1381 C C . ILE A 1 176 ? -6.328 -5.27 -8.875 1 92.25 176 ILE A C 1
ATOM 1383 O O . ILE A 1 176 ? -6.309 -6.48 -8.648 1 92.25 176 ILE A O 1
ATOM 1387 N N . ILE A 1 177 ? -6.434 -4.762 -10.094 1 93.44 177 ILE A N 1
ATOM 1388 C CA . ILE A 1 177 ? -6.582 -5.641 -11.25 1 93.44 177 ILE A CA 1
ATOM 1389 C C . ILE A 1 177 ? -5.355 -6.539 -11.375 1 93.44 177 ILE A C 1
ATOM 1391 O O . ILE A 1 177 ? -5.48 -7.742 -11.609 1 93.44 177 ILE A O 1
ATOM 1395 N N . GLY A 1 178 ? -4.207 -5.891 -11.188 1 91.88 178 GLY A N 1
ATOM 1396 C CA . GLY A 1 178 ? -2.984 -6.672 -11.227 1 91.88 178 GLY A CA 1
ATOM 1397 C C . GLY A 1 178 ? -2.932 -7.754 -10.164 1 91.88 178 GLY A C 1
ATOM 1398 O O . GLY A 1 178 ? -2.537 -8.883 -10.438 1 91.88 178 GLY A O 1
ATOM 1399 N N . LEU A 1 179 ? -3.328 -7.41 -9.023 1 93.19 179 LEU A N 1
ATOM 1400 C CA . LEU A 1 179 ? -3.314 -8.352 -7.906 1 93.19 179 LEU A CA 1
ATOM 1401 C C . LEU A 1 179 ? -4.32 -9.477 -8.133 1 93.19 179 LEU A C 1
ATOM 1403 O O . LEU A 1 179 ? -4.035 -10.641 -7.848 1 93.19 179 LEU A O 1
ATOM 1407 N N . LEU A 1 180 ? -5.473 -9.141 -8.656 1 93.25 180 LEU A N 1
ATOM 1408 C CA . LEU A 1 180 ? -6.48 -10.156 -8.945 1 93.25 180 LEU A CA 1
ATOM 1409 C C . LEU A 1 180 ? -5.996 -11.102 -10.039 1 93.25 180 LEU A C 1
ATOM 1411 O O . LEU A 1 180 ? -6.234 -12.312 -9.969 1 93.25 180 LEU A O 1
ATOM 1415 N N . PHE A 1 181 ? -5.398 -10.508 -10.961 1 91.12 181 PHE A N 1
ATOM 1416 C CA . PHE A 1 181 ? -4.812 -11.328 -12.016 1 91.12 181 PHE A CA 1
ATOM 1417 C C . PHE A 1 181 ? -3.791 -12.305 -11.438 1 91.12 181 PHE A C 1
ATOM 1419 O O . PHE A 1 181 ? -3.777 -13.484 -11.789 1 91.12 181 PHE A O 1
ATOM 1426 N N . THR A 1 182 ? -2.947 -11.805 -10.562 1 91 182 THR A N 1
ATOM 1427 C CA . THR A 1 182 ? -1.938 -12.641 -9.922 1 91 182 THR A CA 1
ATOM 1428 C C . THR A 1 182 ? -2.594 -13.773 -9.133 1 91 182 THR A C 1
ATOM 1430 O O . THR A 1 182 ? -2.156 -14.922 -9.203 1 91 182 THR A O 1
ATOM 1433 N N . ALA A 1 183 ? -3.604 -13.391 -8.438 1 92.62 183 ALA A N 1
ATOM 1434 C CA . ALA A 1 183 ? -4.305 -14.391 -7.633 1 92.62 183 ALA A CA 1
ATOM 1435 C C . ALA A 1 183 ? -4.961 -15.438 -8.523 1 92.62 183 ALA A C 1
ATOM 1437 O O . ALA A 1 183 ? -4.902 -16.641 -8.227 1 92.62 183 ALA A O 1
ATOM 1438 N N . MET A 1 184 ? -5.551 -14.984 -9.602 1 91.31 184 MET A N 1
ATOM 1439 C CA . MET A 1 184 ? -6.188 -15.898 -10.547 1 91.31 184 MET A CA 1
ATOM 1440 C C . MET A 1 184 ? -5.164 -16.859 -11.148 1 91.31 184 MET A C 1
ATOM 1442 O O . MET A 1 184 ? -5.434 -18.047 -11.297 1 91.31 184 MET A O 1
ATOM 1446 N N . PHE A 1 185 ? -4.109 -16.359 -11.438 1 88.94 185 PHE A N 1
ATOM 1447 C CA . PHE A 1 185 ? -3.045 -17.156 -12.023 1 88.94 185 PHE A CA 1
ATOM 1448 C C . PHE A 1 185 ? -2.516 -18.172 -11.016 1 88.94 185 PHE A C 1
ATOM 1450 O O . PHE A 1 185 ? -2.248 -19.328 -11.367 1 88.94 185 PHE A O 1
ATOM 1457 N N . LEU A 1 186 ? -2.355 -17.719 -9.828 1 89.75 186 LEU A N 1
ATOM 1458 C CA . LEU A 1 186 ? -1.892 -18.594 -8.766 1 89.75 186 LEU A CA 1
ATOM 1459 C C . LEU A 1 186 ? -2.84 -19.781 -8.578 1 89.75 186 LEU A C 1
ATOM 1461 O O . LEU A 1 186 ? -2.398 -20.922 -8.5 1 89.75 186 LEU A O 1
ATOM 1465 N N . ILE A 1 187 ? -4.043 -19.5 -8.562 1 90.56 187 ILE A N 1
ATOM 1466 C CA . ILE A 1 187 ? -5.047 -20.547 -8.359 1 90.56 187 ILE A CA 1
ATOM 1467 C C . ILE A 1 187 ? -5.086 -21.469 -9.57 1 90.56 187 ILE A C 1
ATOM 1469 O O . ILE A 1 187 ? -5.125 -22.688 -9.43 1 90.56 187 ILE A O 1
ATOM 1473 N N . SER A 1 188 ? -5.043 -20.844 -10.727 1 90.56 188 SER A N 1
ATOM 1474 C CA . SER A 1 188 ? -5.047 -21.609 -11.969 1 90.56 188 SER A CA 1
ATOM 1475 C C . SER A 1 188 ? -3.889 -22.609 -12.008 1 90.56 188 SER A C 1
ATOM 1477 O O . SER A 1 188 ? -4.086 -23.781 -12.305 1 90.56 188 SER A O 1
ATOM 1479 N N . ASN A 1 189 ? -2.732 -22.172 -11.602 1 86.44 189 ASN A N 1
ATOM 1480 C CA . ASN A 1 189 ? -1.556 -23.031 -11.625 1 86.44 189 ASN A CA 1
ATOM 1481 C C . ASN A 1 189 ? -1.648 -24.141 -10.562 1 86.44 189 ASN A C 1
ATOM 1483 O O . ASN A 1 189 ? -1.203 -25.266 -10.789 1 86.44 189 ASN A O 1
ATOM 1487 N N . THR A 1 190 ? -2.184 -23.75 -9.508 1 86.88 190 THR A N 1
ATOM 1488 C CA . THR A 1 190 ? -2.363 -24.734 -8.445 1 86.88 190 THR A CA 1
ATOM 1489 C C . THR A 1 190 ? -3.316 -25.844 -8.891 1 86.88 190 THR A C 1
ATOM 1491 O O . THR A 1 190 ? -3.043 -27.031 -8.688 1 86.88 190 THR A O 1
ATOM 1494 N N . ILE A 1 191 ? -4.324 -25.5 -9.492 1 88.81 191 ILE A N 1
ATOM 1495 C CA . ILE A 1 191 ? -5.324 -26.469 -9.938 1 88.81 191 ILE A CA 1
ATOM 1496 C C . ILE A 1 191 ? -4.762 -27.297 -11.078 1 88.81 191 ILE A C 1
ATOM 1498 O O . ILE A 1 191 ? -5.027 -28.5 -11.164 1 88.81 191 ILE A O 1
ATOM 1502 N N . LYS A 1 192 ? -4.016 -26.719 -11.945 1 87.25 192 LYS A N 1
ATOM 1503 C CA . LYS A 1 192 ? -3.391 -27.469 -13.039 1 87.25 192 LYS A CA 1
ATOM 1504 C C . LYS A 1 192 ? -2.475 -28.562 -12.5 1 87.25 192 LYS A C 1
ATOM 1506 O O . LYS A 1 192 ? -2.477 -29.688 -13.016 1 87.25 192 LYS A O 1
ATOM 1511 N N . ILE A 1 193 ? -1.769 -28.156 -11.539 1 83.44 193 ILE A N 1
ATOM 1512 C CA . ILE A 1 193 ? -0.869 -29.141 -10.93 1 83.44 193 ILE A CA 1
ATOM 1513 C C . ILE A 1 193 ? -1.681 -30.266 -10.312 1 83.44 193 ILE A C 1
ATOM 1515 O O . ILE A 1 193 ? -1.3 -31.438 -10.406 1 83.44 193 ILE A O 1
ATOM 1519 N N . THR A 1 194 ? -2.752 -29.875 -9.703 1 84.31 194 THR A N 1
ATOM 1520 C CA . THR A 1 194 ? -3.619 -30.875 -9.086 1 84.31 194 THR A CA 1
ATOM 1521 C C . THR A 1 194 ? -4.23 -31.781 -10.148 1 84.31 194 THR A C 1
ATOM 1523 O O . THR A 1 194 ? -4.371 -33 -9.938 1 84.31 194 THR A O 1
ATOM 1526 N N . ILE A 1 195 ? -4.547 -31.219 -11.242 1 85.38 195 ILE A N 1
ATOM 1527 C CA . ILE A 1 195 ? -5.105 -32 -12.352 1 85.38 195 ILE A CA 1
ATOM 1528 C C . ILE A 1 195 ? -4.059 -32.969 -12.867 1 85.38 195 ILE A C 1
ATOM 1530 O O . ILE A 1 195 ? -4.367 -34.156 -13.117 1 85.38 195 ILE A O 1
ATOM 1534 N N . PHE A 1 196 ? -2.904 -32.5 -12.961 1 81.69 196 PHE A N 1
ATOM 1535 C CA . PHE A 1 196 ? -1.828 -33.375 -13.461 1 81.69 196 PHE A CA 1
ATOM 1536 C C . PHE A 1 196 ? -1.535 -34.5 -12.477 1 81.69 196 PHE A C 1
ATOM 1538 O O . PHE A 1 196 ? -1.222 -35.625 -12.883 1 81.69 196 PHE A O 1
ATOM 1545 N N . ALA A 1 197 ? -1.641 -34.156 -11.234 1 79.81 197 ALA A N 1
ATOM 1546 C CA . ALA A 1 197 ? -1.376 -35.156 -10.203 1 79.81 197 ALA A CA 1
ATOM 1547 C C . ALA A 1 197 ? -2.445 -36.25 -10.211 1 79.81 197 ALA A C 1
ATOM 1549 O O . ALA A 1 197 ? -2.182 -37.406 -9.828 1 79.81 197 ALA A O 1
ATOM 1550 N N . ARG A 1 198 ? -3.615 -35.906 -10.75 1 83.38 198 ARG A N 1
ATOM 1551 C CA . ARG A 1 198 ? -4.727 -36.875 -10.773 1 83.38 198 ARG A CA 1
ATOM 1552 C C . ARG A 1 198 ? -5.051 -37.281 -12.203 1 83.38 198 ARG A C 1
ATOM 1554 O O . ARG A 1 198 ? -6.207 -37.562 -12.523 1 83.38 198 ARG A O 1
ATOM 1561 N N . ARG A 1 199 ? -4.133 -37.281 -12.93 1 84.38 199 ARG A N 1
ATOM 1562 C CA . ARG A 1 199 ? -4.344 -37.562 -14.352 1 84.38 199 ARG A CA 1
ATOM 1563 C C . ARG A 1 199 ? -4.867 -38.969 -14.57 1 84.38 199 ARG A C 1
ATOM 1565 O O . ARG A 1 199 ? -5.75 -39.188 -15.406 1 84.38 199 ARG A O 1
ATOM 1572 N N . LYS A 1 200 ? -4.277 -39.906 -13.828 1 86.75 200 LYS A N 1
ATOM 1573 C CA . LYS A 1 200 ? -4.699 -41.312 -13.992 1 86.75 200 LYS A CA 1
ATOM 1574 C C . LYS A 1 200 ? -6.152 -41.5 -13.562 1 86.75 200 LYS A C 1
ATOM 1576 O O . LYS A 1 200 ? -6.914 -42.188 -14.219 1 86.75 200 LYS A O 1
ATOM 1581 N N . GLU A 1 201 ? -6.449 -40.844 -12.469 1 87.75 201 GLU A N 1
ATOM 1582 C CA . GLU A 1 201 ? -7.824 -40.906 -11.984 1 87.75 201 GLU A CA 1
ATOM 1583 C C . GLU A 1 201 ? -8.797 -40.312 -13 1 87.75 201 GLU A C 1
ATOM 1585 O O . GLU A 1 201 ? -9.883 -40.844 -13.219 1 87.75 201 GLU A O 1
ATOM 1590 N N . ILE A 1 202 ? -8.383 -39.312 -13.609 1 86.94 202 ILE A N 1
ATOM 1591 C CA . ILE A 1 202 ? -9.219 -38.625 -14.57 1 86.94 202 ILE A CA 1
ATOM 1592 C C . ILE A 1 202 ? -9.375 -39.469 -15.828 1 86.94 202 ILE A C 1
ATOM 1594 O O . ILE A 1 202 ? -10.469 -39.562 -16.391 1 86.94 202 ILE A O 1
ATOM 1598 N N . GLU A 1 203 ? -8.297 -40.062 -16.156 1 89 203 GLU A N 1
ATOM 1599 C CA . GLU A 1 203 ? -8.32 -40.938 -17.312 1 89 203 GLU A CA 1
ATOM 1600 C C . GLU A 1 203 ? -9.266 -42.094 -17.109 1 89 203 GLU A C 1
ATOM 1602 O O . GLU A 1 203 ? -10.023 -42.469 -18 1 89 203 GLU A O 1
ATOM 1607 N N . ILE A 1 204 ? -9.203 -42.688 -15.969 1 91.94 204 ILE A N 1
ATOM 1608 C CA . ILE A 1 204 ? -10.062 -43.812 -15.625 1 91.94 204 ILE A CA 1
ATOM 1609 C C . ILE A 1 204 ? -11.523 -43.375 -15.641 1 91.94 204 ILE A C 1
ATOM 1611 O O . ILE A 1 204 ? -12.391 -44.094 -16.141 1 91.94 204 ILE A O 1
ATOM 1615 N N . MET A 1 205 ? -11.766 -42.188 -15.18 1 89.88 205 MET A N 1
ATOM 1616 C CA . MET A 1 205 ? -13.125 -41.656 -15.141 1 89.88 205 MET A CA 1
ATOM 1617 C C . MET A 1 205 ? -13.664 -41.438 -16.547 1 89.88 205 MET A C 1
ATOM 1619 O O . MET A 1 205 ? -14.836 -41.688 -16.812 1 89.88 205 MET A O 1
ATOM 1623 N N . LYS A 1 206 ? -12.789 -41.031 -17.406 1 88.62 206 LYS A N 1
ATOM 1624 C CA . LYS A 1 206 ? -13.188 -40.844 -18.797 1 88.62 206 LYS A CA 1
ATOM 1625 C C . LYS A 1 206 ? -13.492 -42.156 -19.484 1 88.62 206 LYS A C 1
ATOM 1627 O O . LYS A 1 206 ? -14.445 -42.25 -20.266 1 88.62 206 LYS A O 1
ATOM 1632 N N . LEU A 1 207 ? -12.75 -43.219 -19.109 1 91.31 207 LEU A N 1
ATOM 1633 C CA . LEU A 1 207 ? -12.906 -44.531 -19.719 1 91.31 207 LEU A CA 1
ATOM 1634 C C . LEU A 1 207 ? -14.211 -45.188 -19.281 1 91.31 207 LEU A C 1
ATOM 1636 O O . LEU A 1 207 ? -14.82 -45.938 -20.031 1 91.31 207 LEU A O 1
ATOM 1640 N N . VAL A 1 208 ? -14.617 -44.844 -18.094 1 92.56 208 VAL A N 1
ATOM 1641 C CA . VAL A 1 208 ? -15.836 -45.469 -17.562 1 92.56 208 VAL A CA 1
ATOM 1642 C C . VAL A 1 208 ? -17.047 -44.656 -17.969 1 92.56 208 VAL A C 1
ATOM 1644 O O . VAL A 1 208 ? -18.188 -45.031 -17.688 1 92.56 208 VAL A O 1
ATOM 1647 N N . GLY A 1 209 ? -16.953 -43.469 -18.656 1 88.75 209 GLY A N 1
ATOM 1648 C CA . GLY A 1 209 ? -18.031 -42.688 -19.25 1 88.75 209 GLY A CA 1
ATOM 1649 C C . GLY A 1 209 ? -18.453 -41.5 -18.406 1 88.75 209 GLY A C 1
ATOM 1650 O O . GLY A 1 209 ? -19.594 -41.031 -18.516 1 88.75 209 GLY A O 1
ATOM 1651 N N . ALA A 1 210 ? -17.609 -41.156 -17.578 1 86.94 210 ALA A N 1
ATOM 1652 C CA . ALA A 1 210 ? -17.953 -39.969 -16.781 1 86.94 210 ALA A CA 1
ATOM 1653 C C . ALA A 1 210 ? -18.094 -38.75 -17.656 1 86.94 210 ALA A C 1
ATOM 1655 O O . ALA A 1 210 ? -17.344 -38.562 -18.609 1 86.94 210 ALA A O 1
ATOM 1656 N N . THR A 1 211 ? -19.109 -37.875 -17.312 1 88.56 211 THR A N 1
ATOM 1657 C CA . THR A 1 211 ? -19.344 -36.625 -18.062 1 88.56 211 THR A CA 1
ATOM 1658 C C . THR A 1 211 ? -18.266 -35.594 -17.75 1 88.56 211 THR A C 1
ATOM 1660 O O . THR A 1 211 ? -17.656 -35.656 -16.672 1 88.56 211 THR A O 1
ATOM 1663 N N . ASN A 1 212 ? -17.969 -34.688 -18.656 1 86 212 ASN A N 1
ATOM 1664 C CA . ASN A 1 212 ? -16.969 -33.625 -18.469 1 86 212 ASN A CA 1
ATOM 1665 C C . ASN A 1 212 ? -17.297 -32.75 -17.266 1 86 212 ASN A C 1
ATOM 1667 O O . ASN A 1 212 ? -16.391 -32.312 -16.547 1 86 212 ASN A O 1
ATOM 1671 N N . TRP A 1 213 ? -18.609 -32.625 -17.172 1 84.31 213 TRP A N 1
ATOM 1672 C CA . TRP A 1 213 ? -19.016 -31.766 -16.047 1 84.31 213 TRP A CA 1
ATOM 1673 C C . TRP A 1 213 ? -18.703 -32.438 -14.719 1 84.31 213 TRP A C 1
ATOM 1675 O O . TRP A 1 213 ? -18.297 -31.781 -13.758 1 84.31 213 TRP A O 1
ATOM 1685 N N . PHE A 1 214 ? -18.875 -33.719 -14.68 1 84.69 214 PHE A N 1
ATOM 1686 C CA . PHE A 1 214 ? -18.594 -34.469 -13.469 1 84.69 214 PHE A CA 1
ATOM 1687 C C . PHE A 1 214 ? -17.094 -34.438 -13.148 1 84.69 214 PHE A C 1
ATOM 1689 O O . PHE A 1 214 ? -16.703 -34.344 -11.984 1 84.69 214 PHE A O 1
ATOM 1696 N N . ILE A 1 215 ? -16.328 -34.375 -14.156 1 85.62 215 ILE A N 1
ATOM 1697 C CA . ILE A 1 215 ? -14.875 -34.406 -13.992 1 85.62 215 ILE A CA 1
ATOM 1698 C C . ILE A 1 215 ? -14.383 -33 -13.586 1 85.62 215 ILE A C 1
ATOM 1700 O O . ILE A 1 215 ? -13.461 -32.875 -12.773 1 85.62 215 ILE A O 1
ATOM 1704 N N . ARG A 1 216 ? -15.078 -31.953 -13.977 1 86.38 216 ARG A N 1
ATOM 1705 C CA . ARG A 1 216 ? -14.602 -30.594 -13.789 1 86.38 216 ARG A CA 1
ATOM 1706 C C . ARG A 1 216 ? -15.086 -30.031 -12.453 1 86.38 216 ARG A C 1
ATOM 1708 O O . ARG A 1 216 ? -14.445 -29.141 -11.891 1 86.38 216 ARG A O 1
ATOM 1715 N N . TRP A 1 217 ? -16.125 -30.516 -11.945 1 86.44 217 TRP A N 1
ATOM 1716 C CA . TRP A 1 217 ? -16.812 -29.922 -10.805 1 86.44 217 TRP A CA 1
ATOM 1717 C C . TRP A 1 217 ? -15.914 -29.953 -9.562 1 86.44 217 TRP A C 1
ATOM 1719 O O . TRP A 1 217 ? -15.867 -28.984 -8.812 1 86.44 217 TRP A O 1
ATOM 1729 N N . PRO A 1 218 ? -15.219 -31.047 -9.336 1 85.56 218 PRO A N 1
ATOM 1730 C CA . PRO A 1 218 ? -14.336 -31.078 -8.164 1 85.56 218 PRO A CA 1
ATOM 1731 C C . PRO A 1 218 ? -13.281 -29.984 -8.203 1 85.56 218 PRO A C 1
ATOM 1733 O O . PRO A 1 218 ? -12.945 -29.406 -7.164 1 85.56 218 PRO A O 1
ATOM 1736 N N . PHE A 1 219 ? -12.797 -29.734 -9.305 1 87.25 219 PHE A N 1
ATOM 1737 C CA . PHE A 1 219 ? -11.742 -28.719 -9.438 1 87.25 219 PHE A CA 1
ATOM 1738 C C . PHE A 1 219 ? -12.32 -27.328 -9.297 1 87.25 219 PHE A C 1
ATOM 1740 O O . PHE A 1 219 ? -11.648 -26.422 -8.789 1 87.25 219 PHE A O 1
ATOM 1747 N N . PHE A 1 220 ? -13.539 -27.156 -9.703 1 88 220 PHE A N 1
ATOM 1748 C CA . PHE A 1 220 ? -14.234 -25.891 -9.5 1 88 220 PHE A CA 1
ATOM 1749 C C . PHE A 1 220 ? -14.391 -25.594 -8.016 1 88 220 PHE A C 1
ATOM 1751 O O . PHE A 1 220 ? -14.156 -24.469 -7.57 1 88 220 PHE A O 1
ATOM 1758 N N . LEU A 1 221 ? -14.766 -26.578 -7.348 1 89.75 221 LEU A N 1
ATOM 1759 C CA . LEU A 1 221 ? -14.977 -26.422 -5.91 1 89.75 221 LEU A CA 1
ATOM 1760 C C . LEU A 1 221 ? -13.648 -26.172 -5.191 1 89.75 221 LEU A C 1
ATOM 1762 O O . LEU A 1 221 ? -13.594 -25.422 -4.215 1 89.75 221 LEU A O 1
ATOM 1766 N N . GLU A 1 222 ? -12.656 -26.844 -5.664 1 89 222 GLU A N 1
ATOM 1767 C CA . GLU A 1 222 ? -11.336 -26.641 -5.074 1 89 222 GLU A CA 1
ATOM 1768 C C . GLU A 1 222 ? -10.867 -25.203 -5.262 1 89 222 GLU A C 1
ATOM 1770 O O . GLU A 1 222 ? -10.32 -24.594 -4.332 1 89 222 GLU A O 1
ATOM 1775 N N . GLY A 1 223 ? -11.031 -24.75 -6.457 1 90.62 223 GLY A N 1
ATOM 1776 C CA . GLY A 1 223 ? -10.672 -23.359 -6.707 1 90.62 223 GLY A CA 1
ATOM 1777 C C . GLY A 1 223 ? -11.477 -22.391 -5.871 1 90.62 223 GLY A C 1
ATOM 1778 O O . GLY A 1 223 ? -10.914 -21.438 -5.32 1 90.62 223 GLY A O 1
ATOM 1779 N N . LEU A 1 224 ? -12.75 -22.656 -5.777 1 92.62 224 LEU A N 1
ATOM 1780 C CA . LEU A 1 224 ? -13.625 -21.812 -4.969 1 92.62 224 LEU A CA 1
ATOM 1781 C C . LEU A 1 224 ? -13.18 -21.812 -3.512 1 92.62 224 LEU A C 1
ATOM 1783 O O . LEU A 1 224 ? -13.141 -20.75 -2.873 1 92.62 224 LEU A O 1
ATOM 1787 N N . LEU A 1 225 ? -12.859 -22.938 -3.002 1 92.19 225 LEU A N 1
ATOM 1788 C CA . LEU A 1 225 ? -12.453 -23.062 -1.607 1 92.19 225 LEU A CA 1
ATOM 1789 C C . LEU A 1 225 ? -11.117 -22.359 -1.364 1 92.19 225 LEU A C 1
ATOM 1791 O O . LEU A 1 225 ? -10.922 -21.75 -0.313 1 92.19 225 LEU A O 1
ATOM 1795 N N . LEU A 1 226 ? -10.234 -22.484 -2.322 1 92.12 226 LEU A N 1
ATOM 1796 C CA . LEU A 1 226 ? -8.953 -21.797 -2.199 1 92.12 226 LEU A CA 1
ATOM 1797 C C . LEU A 1 226 ? -9.156 -20.281 -2.098 1 92.12 226 LEU A C 1
ATOM 1799 O O . LEU A 1 226 ? -8.523 -19.625 -1.268 1 92.12 226 LEU A O 1
ATOM 1803 N N . GLY A 1 227 ? -10.047 -19.812 -2.926 1 92.5 227 GLY A N 1
ATOM 1804 C CA . GLY A 1 227 ? -10.352 -18.391 -2.908 1 92.5 227 GLY A CA 1
ATOM 1805 C C . GLY A 1 227 ? -11.047 -17.938 -1.637 1 92.5 227 GLY A C 1
ATOM 1806 O O . GLY A 1 227 ? -10.648 -16.953 -1.015 1 92.5 227 GLY A O 1
ATOM 1807 N N . VAL A 1 228 ? -12.023 -18.688 -1.233 1 94.12 228 VAL A N 1
ATOM 1808 C CA . VAL A 1 228 ? -12.828 -18.328 -0.069 1 94.12 228 VAL A CA 1
ATOM 1809 C C . VAL A 1 228 ? -11.984 -18.453 1.198 1 94.12 228 VAL A C 1
ATOM 1811 O O . VAL A 1 228 ? -11.992 -17.562 2.051 1 94.12 228 VAL A O 1
ATOM 1814 N N . PHE A 1 229 ? -11.25 -19.484 1.324 1 93.94 229 PHE A N 1
ATOM 1815 C CA . PHE A 1 229 ? -10.391 -19.656 2.49 1 93.94 229 PHE A CA 1
ATOM 1816 C C . PHE A 1 229 ? -9.297 -18.594 2.512 1 93.94 229 PHE A C 1
ATOM 1818 O O . PHE A 1 229 ? -8.875 -18.141 3.582 1 93.94 229 PHE A O 1
ATOM 1825 N N . GLY A 1 230 ? -8.844 -18.25 1.349 1 93.81 230 GLY A N 1
ATOM 1826 C CA . GLY A 1 230 ? -7.84 -17.203 1.256 1 93.81 230 GLY A CA 1
ATOM 1827 C C . GLY A 1 230 ? -8.352 -15.844 1.719 1 93.81 230 GLY A C 1
ATOM 1828 O O . GLY A 1 230 ? -7.559 -14.969 2.074 1 93.81 230 GLY A O 1
ATOM 1829 N N . SER A 1 231 ? -9.656 -15.727 1.774 1 95.44 231 SER A N 1
ATOM 1830 C CA . SER A 1 231 ? -10.242 -14.438 2.115 1 95.44 231 SER A CA 1
ATOM 1831 C C . SER A 1 231 ? -10.508 -14.328 3.613 1 95.44 231 SER A C 1
ATOM 1833 O O . SER A 1 231 ? -10.766 -13.234 4.125 1 95.44 231 SER A O 1
ATOM 1835 N N . VAL A 1 232 ? -10.344 -15.359 4.352 1 95.44 232 VAL A N 1
ATOM 1836 C CA . VAL A 1 232 ? -10.719 -15.398 5.762 1 95.44 232 VAL A CA 1
ATOM 1837 C C . VAL A 1 232 ? -9.797 -14.484 6.562 1 95.44 232 VAL A C 1
ATOM 1839 O O . VAL A 1 232 ? -10.273 -13.633 7.32 1 95.44 232 VAL A O 1
ATOM 1842 N N . ILE A 1 233 ? -8.547 -14.594 6.379 1 93.94 233 ILE A N 1
ATOM 1843 C CA . ILE A 1 233 ? -7.586 -13.812 7.148 1 93.94 233 ILE A CA 1
ATOM 1844 C C . ILE A 1 233 ? -7.691 -12.336 6.762 1 93.94 233 ILE A C 1
ATOM 1846 O O . ILE A 1 233 ? -7.75 -11.469 7.633 1 93.94 233 ILE A O 1
ATOM 1850 N N . PRO A 1 234 ? -7.742 -12.047 5.5 1 95.19 234 PRO A N 1
ATOM 1851 C CA . PRO A 1 234 ? -7.941 -10.648 5.109 1 95.19 234 PRO A CA 1
ATOM 1852 C C . PRO A 1 234 ? -9.195 -10.031 5.727 1 95.19 234 PRO A C 1
ATOM 1854 O O . PRO A 1 234 ? -9.172 -8.883 6.16 1 95.19 234 PRO A O 1
ATOM 1857 N N . ILE A 1 235 ? -10.234 -10.789 5.766 1 95.06 235 ILE A N 1
ATOM 1858 C CA . ILE A 1 235 ? -11.484 -10.305 6.34 1 95.06 235 ILE A CA 1
ATOM 1859 C C . ILE A 1 235 ? -11.305 -10.07 7.84 1 95.06 235 ILE A C 1
ATOM 1861 O O . ILE A 1 235 ? -11.711 -9.031 8.359 1 95.06 235 ILE A O 1
ATOM 1865 N N . ALA A 1 236 ? -10.711 -10.977 8.492 1 94.88 236 ALA A N 1
ATOM 1866 C CA . ALA A 1 236 ? -10.445 -10.836 9.93 1 94.88 236 ALA A CA 1
ATOM 1867 C C . ALA A 1 236 ? -9.594 -9.602 10.211 1 94.88 236 ALA A C 1
ATOM 1869 O O . ALA A 1 236 ? -9.82 -8.898 11.195 1 94.88 236 ALA A O 1
ATOM 1870 N N . LEU A 1 237 ? -8.68 -9.383 9.367 1 92.88 237 LEU A N 1
ATOM 1871 C CA . LEU A 1 237 ? -7.789 -8.234 9.539 1 92.88 237 LEU A CA 1
ATOM 1872 C C . LEU A 1 237 ? -8.555 -6.926 9.383 1 92.88 237 LEU A C 1
ATOM 1874 O O . LEU A 1 237 ? -8.367 -5.992 10.164 1 92.88 237 LEU A O 1
ATOM 1878 N N . VAL A 1 238 ? -9.391 -6.879 8.383 1 91.56 238 VAL A N 1
ATOM 1879 C CA . VAL A 1 238 ? -10.18 -5.676 8.164 1 91.56 238 VAL A CA 1
ATOM 1880 C C . VAL A 1 238 ? -11.117 -5.445 9.344 1 91.56 238 VAL A C 1
ATOM 1882 O O . VAL A 1 238 ? -11.234 -4.324 9.844 1 91.56 238 VAL A O 1
ATOM 1885 N N . LEU A 1 239 ? -11.734 -6.48 9.797 1 91.69 239 LEU A N 1
ATOM 1886 C CA . LEU A 1 239 ? -12.695 -6.402 10.898 1 91.69 239 LEU A CA 1
ATOM 1887 C C . LEU A 1 239 ? -12.008 -5.961 12.188 1 91.69 239 LEU A C 1
ATOM 1889 O O . LEU A 1 239 ? -12.578 -5.203 12.969 1 91.69 239 LEU A O 1
ATOM 1893 N N . SER A 1 240 ? -10.805 -6.316 12.352 1 91.44 240 SER A N 1
ATOM 1894 C CA . SER A 1 240 ? -10.141 -6.078 13.625 1 91.44 240 SER A CA 1
ATOM 1895 C C . SER A 1 240 ? -9.32 -4.793 13.594 1 91.44 240 SER A C 1
ATOM 1897 O O . SER A 1 240 ? -9.141 -4.137 14.617 1 91.44 240 SER A O 1
ATOM 1899 N N . THR A 1 241 ? -8.828 -4.406 12.461 1 89.44 241 THR A N 1
ATOM 1900 C CA . THR A 1 241 ? -7.855 -3.322 12.414 1 89.44 241 THR A CA 1
ATOM 1901 C C . THR A 1 241 ? -8.531 -2.004 12.055 1 89.44 241 THR A C 1
ATOM 1903 O O . THR A 1 241 ? -8.055 -0.931 12.43 1 89.44 241 THR A O 1
ATOM 1906 N N . TYR A 1 242 ? -9.68 -2.049 11.438 1 91.38 242 TYR A N 1
ATOM 1907 C CA . TYR A 1 242 ? -10.305 -0.823 10.961 1 91.38 242 TYR A CA 1
ATOM 1908 C C . TYR A 1 242 ? -10.75 0.055 12.125 1 91.38 242 TYR A C 1
ATOM 1910 O O . TYR A 1 242 ? -10.586 1.276 12.086 1 91.38 242 TYR A O 1
ATOM 1918 N N . GLN A 1 243 ? -11.273 -0.516 13.07 1 87.31 243 GLN A N 1
ATOM 1919 C CA . GLN A 1 243 ? -11.742 0.258 14.219 1 87.31 243 GLN A CA 1
ATOM 1920 C C . GLN A 1 243 ? -10.578 0.973 14.906 1 87.31 243 GLN A C 1
ATOM 1922 O O . GLN A 1 243 ? -10.711 2.131 15.305 1 87.31 243 GLN A O 1
ATOM 1927 N N . SER A 1 244 ? -9.555 0.24 15.086 1 85.25 244 SER A N 1
ATOM 1928 C CA . SER A 1 244 ? -8.367 0.831 15.703 1 85.25 244 SER A CA 1
ATOM 1929 C C . SER A 1 244 ? -7.812 1.963 14.844 1 85.25 244 SER A C 1
ATOM 1931 O O . SER A 1 244 ? -7.336 2.971 15.375 1 85.25 244 SER A O 1
ATOM 1933 N N . MET A 1 245 ? -7.875 1.774 13.57 1 84.44 245 MET A N 1
ATOM 1934 C CA . MET A 1 245 ? -7.402 2.811 12.656 1 84.44 245 MET A CA 1
ATOM 1935 C C . MET A 1 245 ? -8.258 4.066 12.773 1 84.44 245 MET A C 1
ATOM 1937 O O . MET A 1 245 ? -7.734 5.18 12.805 1 84.44 245 MET A O 1
ATOM 1941 N N . VAL A 1 246 ? -9.539 3.906 12.844 1 82.19 246 VAL A N 1
ATOM 1942 C CA . VAL A 1 246 ? -10.461 5.031 12.969 1 82.19 246 VAL A CA 1
ATOM 1943 C C . VAL A 1 246 ? -10.211 5.754 14.289 1 82.19 246 VAL A C 1
ATOM 1945 O O . VAL A 1 246 ? -10.156 6.984 14.336 1 82.19 246 VAL A O 1
ATOM 1948 N N . ALA A 1 247 ? -10.008 5.016 15.289 1 79.69 247 ALA A N 1
ATOM 1949 C CA . ALA A 1 247 ? -9.789 5.582 16.609 1 79.69 247 ALA A CA 1
ATOM 1950 C C . ALA A 1 247 ? -8.492 6.375 16.672 1 79.69 247 ALA A C 1
ATOM 1952 O O . ALA A 1 247 ? -8.391 7.375 17.391 1 79.69 247 ALA A O 1
ATOM 1953 N N . TRP A 1 248 ? -7.59 5.953 15.906 1 74.94 248 TRP A N 1
ATOM 1954 C CA . TRP A 1 248 ? -6.277 6.59 15.914 1 74.94 248 TRP A CA 1
ATOM 1955 C C . TRP A 1 248 ? -6.27 7.832 15.039 1 74.94 248 TRP A C 1
ATOM 1957 O O . TRP A 1 248 ? -5.633 8.836 15.367 1 74.94 248 TRP A O 1
ATOM 1967 N N . VAL A 1 249 ? -6.957 7.789 13.938 1 73.81 249 VAL A N 1
ATOM 1968 C CA . VAL A 1 249 ? -6.898 8.859 12.953 1 73.81 249 VAL A CA 1
ATOM 1969 C C . VAL A 1 249 ? -7.949 9.922 13.273 1 73.81 249 VAL A C 1
ATOM 1971 O O . VAL A 1 249 ? -7.73 11.109 13.031 1 73.81 249 VAL A O 1
ATOM 1974 N N . ALA A 1 250 ? -9.078 9.531 13.805 1 68.56 250 ALA A N 1
ATOM 1975 C CA . ALA A 1 250 ? -10.242 10.398 13.992 1 68.56 250 ALA A CA 1
ATOM 1976 C C . ALA A 1 250 ? -9.867 11.641 14.797 1 68.56 250 ALA A C 1
ATOM 1978 O O . ALA A 1 250 ? -10.188 12.766 14.406 1 68.56 250 ALA A O 1
ATOM 1979 N N . PRO A 1 251 ? -9.141 11.422 15.883 1 63.03 251 PRO A N 1
ATOM 1980 C CA . PRO A 1 251 ? -8.828 12.609 16.672 1 63.03 251 PRO A CA 1
ATOM 1981 C C . PRO A 1 251 ? -7.855 13.555 15.977 1 63.03 251 PRO A C 1
ATOM 1983 O O . PRO A 1 251 ? -7.848 14.758 16.25 1 63.03 251 PRO A O 1
ATOM 1986 N N . LYS A 1 252 ? -7.117 12.992 15.133 1 61.22 252 LYS A N 1
ATOM 1987 C CA . LYS A 1 252 ? -6.082 13.781 14.477 1 61.22 252 LYS A CA 1
ATOM 1988 C C . LYS A 1 252 ? -6.652 14.57 13.305 1 61.22 252 LYS A C 1
ATOM 1990 O O . LYS A 1 252 ? -6.055 15.555 12.852 1 61.22 252 LYS A O 1
ATOM 1995 N N . VAL A 1 253 ? -7.688 14.164 12.867 1 59.19 253 VAL A N 1
ATOM 1996 C CA . VAL A 1 253 ? -8.258 14.836 11.703 1 59.19 253 VAL A CA 1
ATOM 1997 C C . VAL A 1 253 ? -9.578 15.508 12.086 1 59.19 253 VAL A C 1
ATOM 1999 O O . VAL A 1 253 ? -10.344 15.922 11.211 1 59.19 253 VAL A O 1
ATOM 2002 N N . GLN A 1 254 ? -9.719 15.578 13.375 1 54.78 254 GLN A N 1
ATOM 2003 C CA . GLN A 1 254 ? -10.945 16.234 13.812 1 54.78 254 GLN A CA 1
ATOM 2004 C C . GLN A 1 254 ? -11 17.672 13.305 1 54.78 254 GLN A C 1
ATOM 2006 O O . GLN A 1 254 ? -10.023 18.422 13.43 1 54.78 254 GLN A O 1
ATOM 2011 N N . GLY A 1 255 ? -12.109 17.984 12.578 1 52.72 255 GLY A N 1
ATOM 2012 C CA . GLY A 1 255 ? -12.297 19.328 12.055 1 52.72 255 GLY A CA 1
ATOM 2013 C C . GLY A 1 255 ? -11.859 19.469 10.609 1 52.72 255 GLY A C 1
ATOM 2014 O O . GLY A 1 255 ? -12.016 20.547 10.016 1 52.72 255 GLY A O 1
ATOM 2015 N N . SER A 1 256 ? -11.117 18.422 10.18 1 58.47 256 SER A N 1
ATOM 2016 C CA . SER A 1 256 ? -10.695 18.484 8.781 1 58.47 256 SER A CA 1
ATOM 2017 C C . SER A 1 256 ? -11.641 17.688 7.887 1 58.47 256 SER A C 1
ATOM 2019 O O . SER A 1 256 ? -12.633 17.141 8.359 1 58.47 256 SER A O 1
ATOM 2021 N N . PHE A 1 257 ? -11.602 17.906 6.707 1 61.03 257 PHE A N 1
ATOM 2022 C CA . PHE A 1 257 ? -12.414 17.219 5.707 1 61.03 257 PHE A CA 1
ATOM 2023 C C . PHE A 1 257 ? -12.094 15.727 5.691 1 61.03 257 PHE A C 1
ATOM 2025 O O . PHE A 1 257 ? -12.766 14.953 4.996 1 61.03 257 PHE A O 1
ATOM 2032 N N . VAL A 1 258 ? -11.188 15.453 6.656 1 65.06 258 VAL A N 1
ATOM 2033 C CA . VAL A 1 258 ? -10.773 14.055 6.68 1 65.06 258 VAL A CA 1
ATOM 2034 C C . VAL A 1 258 ? -11.68 13.266 7.617 1 65.06 258 VAL A C 1
ATOM 2036 O O . VAL A 1 258 ? -11.734 13.539 8.82 1 65.06 258 VAL A O 1
ATOM 2039 N N . SER A 1 259 ? -12.734 12.609 7.109 1 74.38 259 SER A N 1
ATOM 2040 C CA . SER A 1 259 ? -13.602 11.727 7.879 1 74.38 259 SER A CA 1
ATOM 2041 C C . SER A 1 259 ? -13.555 10.297 7.332 1 74.38 259 SER A C 1
ATOM 2043 O O . SER A 1 259 ? -13.773 10.078 6.141 1 74.38 259 SER A O 1
ATOM 2045 N N . LEU A 1 260 ? -13.164 9.406 8.18 1 81.75 260 LEU A N 1
ATOM 2046 C CA . LEU A 1 260 ? -13.125 8 7.793 1 81.75 260 LEU A CA 1
ATOM 2047 C C . LEU A 1 260 ? -14.531 7.395 7.805 1 81.75 260 LEU A C 1
ATOM 2049 O O . LEU A 1 260 ? -15.398 7.859 8.539 1 81.75 260 LEU A O 1
ATOM 2053 N N . LEU A 1 261 ? -14.805 6.457 6.91 1 87.75 261 LEU A N 1
ATOM 2054 C CA . LEU A 1 261 ? -16.078 5.754 6.871 1 87.75 261 LEU A CA 1
ATOM 2055 C C . LEU A 1 261 ? -16.328 5.008 8.18 1 87.75 261 LEU A C 1
ATOM 2057 O O . LEU A 1 261 ? -15.398 4.445 8.766 1 87.75 261 LEU A O 1
ATOM 2061 N N . PRO A 1 262 ? -17.531 5.074 8.641 1 85.12 262 PRO A N 1
ATOM 2062 C CA . PRO A 1 262 ? -17.844 4.363 9.883 1 85.12 262 PRO A CA 1
ATOM 2063 C C . PRO A 1 262 ? -17.641 2.855 9.773 1 85.12 262 PRO A C 1
ATOM 2065 O O . PRO A 1 262 ? -17.766 2.291 8.68 1 85.12 262 PRO A O 1
ATOM 2068 N N . TYR A 1 263 ? -17.328 2.244 10.828 1 87 263 TYR A N 1
ATOM 2069 C CA . TYR A 1 263 ? -17.078 0.81 10.898 1 87 263 TYR A CA 1
ATOM 2070 C C . TYR A 1 263 ? -18.25 0.018 10.336 1 87 263 TYR A C 1
ATOM 2072 O O . TYR A 1 263 ? -18.062 -0.838 9.461 1 87 263 TYR A O 1
ATOM 2080 N N . SER A 1 264 ? -19.453 0.321 10.898 1 86.75 264 SER A N 1
ATOM 2081 C CA . SER A 1 264 ? -20.656 -0.294 10.359 1 86.75 264 SER A CA 1
ATOM 2082 C C . SER A 1 264 ? -21.422 0.674 9.461 1 86.75 264 SER A C 1
ATOM 2084 O O . SER A 1 264 ? -21.656 1.826 9.828 1 86.75 264 SER A O 1
ATOM 2086 N N . PRO A 1 265 ? -21.641 0.225 8.227 1 89.25 265 PRO A N 1
ATOM 2087 C CA . PRO A 1 265 ? -21.656 -1.062 7.527 1 89.25 265 PRO A CA 1
ATOM 2088 C C . PRO A 1 265 ? -20.422 -1.287 6.656 1 89.25 265 PRO A C 1
ATOM 2090 O O . PRO A 1 265 ? -20.344 -2.291 5.941 1 89.25 265 PRO A O 1
ATOM 2093 N N . PHE A 1 266 ? -19.562 -0.334 6.734 1 90.31 266 PHE A N 1
ATOM 2094 C CA . PHE A 1 266 ? -18.453 -0.284 5.797 1 90.31 266 PHE A CA 1
ATOM 2095 C C . PHE A 1 266 ? -17.625 -1.563 5.871 1 90.31 266 PHE A C 1
ATOM 2097 O O . PHE A 1 266 ? -17.359 -2.197 4.848 1 90.31 266 PHE A O 1
ATOM 2104 N N . VAL A 1 267 ? -17.281 -2.01 7.035 1 90.31 267 VAL A N 1
ATOM 2105 C CA . VAL A 1 267 ? -16.391 -3.152 7.23 1 90.31 267 VAL A CA 1
ATOM 2106 C C . VAL A 1 267 ? -17.062 -4.426 6.727 1 90.31 267 VAL A C 1
ATOM 2108 O O . VAL A 1 267 ? -16.422 -5.289 6.137 1 90.31 267 VAL A O 1
ATOM 2111 N N . PHE A 1 268 ? -18.375 -4.531 6.871 1 92.38 268 PHE A N 1
ATOM 2112 C CA . PHE A 1 268 ? -19.109 -5.707 6.41 1 92.38 268 PHE A CA 1
ATOM 2113 C C . PHE A 1 268 ? -19.219 -5.715 4.891 1 92.38 268 PHE A C 1
ATOM 2115 O O . PHE A 1 268 ? -19.172 -6.777 4.266 1 92.38 268 PHE A O 1
ATOM 2122 N N . GLN A 1 269 ? -19.406 -4.562 4.391 1 92.12 269 GLN A N 1
ATOM 2123 C CA . GLN A 1 269 ? -19.469 -4.453 2.936 1 92.12 269 GLN A CA 1
ATOM 2124 C C . GLN A 1 269 ? -18.141 -4.852 2.299 1 92.12 269 GLN A C 1
ATOM 2126 O O . GLN A 1 269 ? -18.109 -5.59 1.312 1 92.12 269 GLN A O 1
ATOM 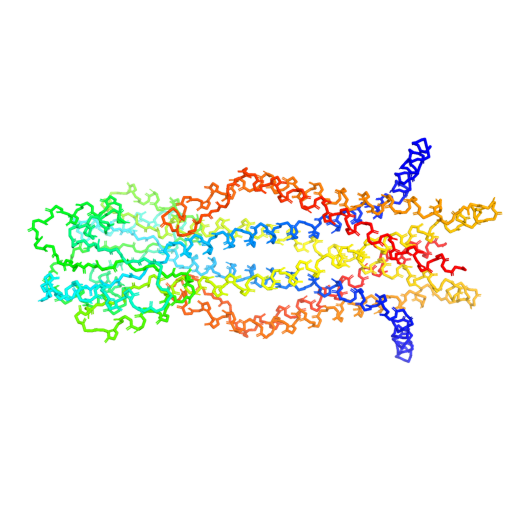2131 N N . VAL A 1 270 ? -17.109 -4.352 2.912 1 94.44 270 VAL A N 1
ATOM 2132 C CA . VAL A 1 270 ? -15.781 -4.684 2.398 1 94.44 270 VAL A CA 1
ATOM 2133 C C . VAL A 1 270 ? -15.531 -6.184 2.549 1 94.44 270 VAL A C 1
ATOM 2135 O O . VAL A 1 270 ? -14.961 -6.816 1.653 1 94.44 270 VAL A O 1
ATOM 2138 N N . SER A 1 271 ? -15.938 -6.723 3.658 1 95.44 271 SER A N 1
ATOM 2139 C CA . SER A 1 271 ? -15.773 -8.156 3.895 1 95.44 271 SER A CA 1
ATOM 2140 C C . SER A 1 271 ? -16.531 -8.977 2.855 1 95.44 271 SER A C 1
ATOM 2142 O O . SER A 1 271 ? -16 -9.969 2.342 1 95.44 271 SER A O 1
ATOM 2144 N N . LEU A 1 272 ? -17.703 -8.586 2.535 1 94.94 272 LEU A N 1
ATOM 2145 C CA . LEU A 1 272 ? -18.5 -9.281 1.533 1 94.94 272 LEU A CA 1
ATOM 2146 C C . LEU A 1 272 ? -17.844 -9.203 0.161 1 94.94 272 LEU A C 1
ATOM 2148 O O . LEU A 1 272 ? -17.828 -10.188 -0.584 1 94.94 272 LEU A O 1
ATOM 2152 N N . VAL A 1 273 ? -17.359 -8.094 -0.126 1 95.44 273 VAL A N 1
ATOM 2153 C CA . VAL A 1 273 ? -16.703 -7.895 -1.41 1 95.44 273 VAL A CA 1
ATOM 2154 C C . VAL A 1 273 ? -15.469 -8.797 -1.505 1 95.44 273 VAL A C 1
ATOM 2156 O O . VAL A 1 273 ? -15.195 -9.383 -2.555 1 95.44 273 VAL A O 1
ATOM 2159 N N . LEU A 1 274 ? -14.742 -8.883 -0.374 1 95.75 274 LEU A N 1
ATOM 2160 C CA . LEU A 1 274 ? -13.539 -9.711 -0.358 1 95.75 274 LEU A CA 1
ATOM 2161 C C . LEU A 1 274 ? -13.891 -11.18 -0.562 1 95.75 274 LEU A C 1
ATOM 2163 O O . LEU A 1 274 ? -13.195 -11.898 -1.283 1 95.75 274 LEU A O 1
ATOM 2167 N N . ILE A 1 275 ? -14.953 -11.641 0.026 1 95.06 275 ILE A N 1
ATOM 2168 C CA . ILE A 1 275 ? -15.391 -13.016 -0.143 1 95.06 275 ILE A CA 1
ATOM 2169 C C . ILE A 1 275 ? -15.805 -13.258 -1.595 1 95.06 275 ILE A C 1
ATOM 2171 O O . ILE A 1 275 ? -15.461 -14.289 -2.182 1 95.06 275 ILE A O 1
ATOM 2175 N N . LEU A 1 276 ? -16.531 -12.32 -2.121 1 95.44 276 LEU A N 1
ATOM 2176 C CA . LEU A 1 276 ? -17 -12.438 -3.498 1 95.44 276 LEU A CA 1
ATOM 2177 C C . LEU A 1 276 ? -15.82 -12.445 -4.473 1 95.44 276 LEU A C 1
ATOM 2179 O O . LEU A 1 276 ? -15.805 -13.227 -5.426 1 95.44 276 LEU A O 1
ATOM 2183 N N . ILE A 1 277 ? -14.867 -11.578 -4.184 1 94.81 277 ILE A N 1
ATOM 2184 C CA . ILE A 1 277 ? -13.672 -11.539 -5.02 1 94.81 277 ILE A CA 1
ATOM 2185 C C . ILE A 1 277 ? -12.93 -12.867 -4.93 1 94.81 277 ILE A C 1
ATOM 2187 O O . ILE A 1 277 ? -12.516 -13.43 -5.949 1 94.81 277 ILE A O 1
ATOM 2191 N N . GLY A 1 278 ? -12.797 -13.289 -3.678 1 93.06 278 GLY A N 1
ATOM 2192 C CA . GLY A 1 278 ? -12.172 -14.586 -3.488 1 93.06 278 GLY A CA 1
ATOM 2193 C C . GLY A 1 278 ? -12.867 -15.703 -4.242 1 93.06 278 GLY A C 1
ATOM 2194 O O . GLY A 1 278 ? -12.219 -16.531 -4.887 1 93.06 278 GLY A O 1
ATOM 2195 N N . ALA A 1 279 ? -14.148 -15.68 -4.246 1 93.62 279 ALA A N 1
ATOM 2196 C CA . ALA A 1 279 ? -14.945 -16.703 -4.934 1 93.62 279 ALA A CA 1
ATOM 2197 C C . ALA A 1 279 ? -14.797 -16.578 -6.449 1 93.62 279 ALA A C 1
ATOM 2199 O O . ALA A 1 279 ? -14.602 -17.578 -7.141 1 93.62 279 ALA A O 1
ATOM 2200 N N . VAL A 1 280 ? -14.836 -15.453 -6.895 1 93.56 280 VAL A N 1
ATOM 2201 C CA . VAL A 1 280 ? -14.797 -15.203 -8.336 1 93.56 280 VAL A CA 1
ATOM 2202 C C . VAL A 1 280 ? -13.422 -15.578 -8.883 1 93.56 280 VAL A C 1
ATOM 2204 O O . VAL A 1 280 ? -13.32 -16.25 -9.914 1 93.56 280 VAL A O 1
ATOM 2207 N N . ILE A 1 281 ? -12.398 -15.133 -8.148 1 92.69 281 ILE A N 1
ATOM 2208 C CA . ILE A 1 281 ? -11.055 -15.461 -8.617 1 92.69 281 ILE A CA 1
ATOM 2209 C C . ILE A 1 281 ? -10.836 -16.969 -8.547 1 92.69 281 ILE A C 1
ATOM 2211 O O . ILE A 1 281 ? -10.164 -17.547 -9.406 1 92.69 281 ILE A O 1
ATOM 2215 N N . GLY A 1 282 ? -11.391 -17.562 -7.504 1 91 282 GLY A N 1
ATOM 2216 C CA . GLY A 1 282 ? -11.297 -19.016 -7.379 1 91 282 GLY A CA 1
ATOM 2217 C C . GLY A 1 282 ? -11.969 -19.75 -8.523 1 91 282 GLY A C 1
ATOM 2218 O O . GLY A 1 282 ? -11.367 -20.641 -9.133 1 91 282 GLY A O 1
ATOM 2219 N N . VAL A 1 283 ? -13.133 -19.359 -8.859 1 90.12 283 VAL A N 1
ATOM 2220 C CA . VAL A 1 283 ? -13.906 -19.984 -9.93 1 90.12 283 VAL A CA 1
ATOM 2221 C C . VAL A 1 283 ? -13.234 -19.719 -11.273 1 90.12 283 VAL A C 1
ATOM 2223 O O . VAL A 1 283 ? -13.062 -20.641 -12.086 1 90.12 283 VAL A O 1
ATOM 2226 N N . TRP A 1 284 ? -12.852 -18.562 -11.43 1 89.38 284 TRP A N 1
ATOM 2227 C CA . TRP A 1 284 ? -12.227 -18.203 -12.695 1 89.38 284 TRP A CA 1
ATOM 2228 C C . TRP A 1 284 ? -10.883 -18.906 -12.875 1 89.38 284 TRP A C 1
ATOM 2230 O O . TRP A 1 284 ? -10.547 -19.344 -13.969 1 89.38 284 TRP A O 1
ATOM 2240 N N . GLY A 1 285 ? -10.125 -18.891 -11.844 1 85.62 285 GLY A N 1
ATOM 2241 C CA . GLY A 1 285 ? -8.852 -19.609 -11.898 1 85.62 285 GLY A CA 1
ATOM 2242 C C . GLY A 1 285 ? -9.008 -21.078 -12.227 1 85.62 285 GLY A C 1
ATOM 2243 O O . GLY A 1 285 ? -8.211 -21.641 -12.977 1 85.62 285 GLY A O 1
ATOM 2244 N N . SER A 1 286 ? -10.039 -21.672 -11.742 1 87.12 286 SER A N 1
ATOM 2245 C CA . SER A 1 286 ? -10.281 -23.078 -11.984 1 87.12 286 SER A CA 1
ATOM 2246 C C 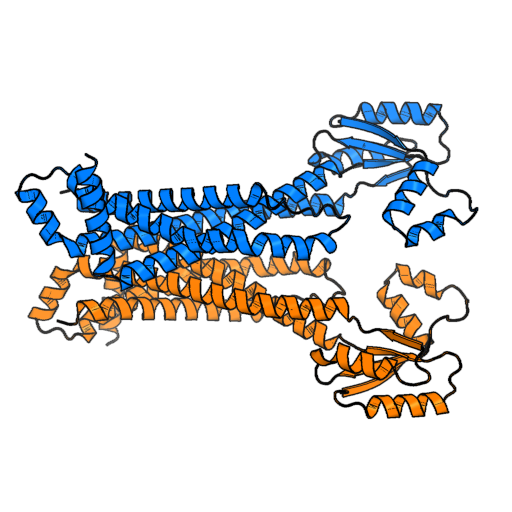. SER A 1 286 ? -10.789 -23.328 -13.398 1 87.12 286 SER A C 1
ATOM 2248 O O . SER A 1 286 ? -10.422 -24.328 -14.031 1 87.12 286 SER A O 1
ATOM 2250 N N . LEU A 1 287 ? -11.578 -22.406 -13.898 1 85.94 287 LEU A N 1
ATOM 2251 C CA . LEU A 1 287 ? -12.141 -22.562 -15.242 1 85.94 287 LEU A CA 1
ATOM 2252 C C . LEU A 1 287 ? -11.047 -22.484 -16.297 1 85.94 287 LEU A C 1
ATOM 2254 O O . LEU A 1 287 ? -11.055 -23.25 -17.266 1 85.94 287 LEU A O 1
ATOM 2258 N N . THR A 1 288 ? -10.18 -21.656 -16.109 1 80.94 288 THR A N 1
ATOM 2259 C CA . THR A 1 288 ? -9.109 -21.469 -17.078 1 80.94 288 THR A CA 1
ATOM 2260 C C . THR A 1 288 ? -8.156 -22.656 -17.078 1 80.94 288 THR A C 1
ATOM 2262 O O . THR A 1 288 ? -7.551 -22.984 -18.094 1 80.94 288 THR A O 1
ATOM 2265 N N . SER A 1 289 ? -7.996 -23.266 -15.938 1 79.19 289 SER A N 1
ATOM 2266 C CA . SER A 1 289 ? -7.129 -24.438 -15.805 1 79.19 289 SER A CA 1
ATOM 2267 C C . SER A 1 289 ? -7.734 -25.656 -16.484 1 79.19 289 SER A C 1
ATOM 2269 O O . SER A 1 289 ? -7.035 -26.406 -17.172 1 79.19 289 SER A O 1
ATOM 2271 N N . ILE A 1 290 ? -9.016 -25.859 -16.375 1 75.31 290 ILE A N 1
ATOM 2272 C CA . ILE A 1 290 ? -9.711 -27.062 -16.828 1 75.31 290 ILE A CA 1
ATOM 2273 C C . ILE A 1 290 ? -9.883 -27.031 -18.344 1 75.31 290 ILE A C 1
ATOM 2275 O O . ILE A 1 290 ? -9.812 -28.062 -19 1 75.31 290 ILE A O 1
ATOM 2279 N N . ARG A 1 291 ? -10.07 -25.891 -18.906 1 71.5 291 ARG A N 1
ATOM 2280 C CA . ARG A 1 291 ? -10.336 -25.766 -20.328 1 71.5 291 ARG A CA 1
ATOM 2281 C C . ARG A 1 291 ? -9.148 -26.266 -21.156 1 71.5 291 ARG A C 1
ATOM 2283 O O . ARG A 1 291 ? -9.336 -26.891 -22.203 1 71.5 291 ARG A O 1
ATOM 2290 N N . LYS A 1 292 ? -8.031 -26.188 -20.688 1 62.22 292 LYS A N 1
ATOM 2291 C CA . LYS A 1 292 ? -6.859 -26.578 -21.453 1 62.22 292 LYS A CA 1
ATOM 2292 C C . LYS A 1 292 ? -6.625 -28.078 -21.375 1 62.22 292 LYS A C 1
ATOM 2294 O O . LYS A 1 292 ? -6.137 -28.688 -22.328 1 62.22 292 LYS A O 1
ATOM 2299 N N . PHE A 1 293 ? -7.094 -28.703 -20.375 1 59.28 293 PHE A N 1
ATOM 2300 C CA . PHE A 1 293 ? -6.812 -30.125 -20.203 1 59.28 293 PHE A CA 1
ATOM 2301 C C . PHE A 1 293 ? -7.934 -30.969 -20.797 1 59.28 293 PHE A C 1
ATOM 2303 O O . PHE A 1 293 ? -7.727 -32.156 -21.125 1 59.28 293 PHE A O 1
ATOM 2310 N N . LEU A 1 294 ? -9.148 -30.422 -20.812 1 54.97 294 LEU A N 1
ATOM 2311 C CA . LEU A 1 294 ? -10.195 -31.281 -21.344 1 54.97 294 LEU A CA 1
ATOM 2312 C C . LEU A 1 294 ? -10.336 -31.094 -22.859 1 54.97 294 LEU A C 1
ATOM 2314 O O . LEU A 1 294 ? -11.227 -31.672 -23.469 1 54.97 294 LEU A O 1
ATOM 2318 N N . ARG A 1 295 ? -9.578 -30.234 -23.5 1 52.34 295 ARG A N 1
ATOM 2319 C CA . ARG A 1 295 ? -9.703 -30.312 -24.953 1 52.34 295 ARG A CA 1
ATOM 2320 C C . ARG A 1 295 ? -9.117 -31.609 -25.5 1 52.34 295 ARG A C 1
ATOM 2322 O O . ARG A 1 295 ? -7.91 -31.688 -25.75 1 52.34 295 ARG A O 1
ATOM 2329 N N . VAL A 1 296 ? -9.375 -32.719 -24.875 1 43.66 296 VAL A N 1
ATOM 2330 C CA . VAL A 1 296 ? -9.164 -33.906 -25.688 1 43.66 296 VAL A CA 1
ATOM 2331 C C . VAL A 1 296 ? -10.234 -34 -26.766 1 43.66 296 VAL A C 1
ATOM 2333 O O . VAL A 1 296 ? -11.383 -33.594 -26.547 1 43.66 296 VAL A O 1
ATOM 2336 N N . MET B 1 1 ? 31.359 -25.5 -21.938 1 43.91 1 MET B N 1
ATOM 2337 C CA . MET B 1 1 ? 30.531 -25.062 -20.828 1 43.91 1 MET B CA 1
ATOM 2338 C C . MET B 1 1 ? 29.641 -23.891 -21.234 1 43.91 1 MET B C 1
ATOM 2340 O O . MET B 1 1 ? 28.438 -23.906 -20.953 1 43.91 1 MET B O 1
ATOM 2344 N N . ILE B 1 2 ? 30.266 -22.906 -21.984 1 52.5 2 ILE B N 1
ATOM 2345 C CA . ILE B 1 2 ? 29.578 -21.719 -22.484 1 52.5 2 ILE B CA 1
ATOM 2346 C C . ILE B 1 2 ? 28.562 -22.125 -23.547 1 52.5 2 ILE B C 1
ATOM 2348 O O . ILE B 1 2 ? 27.453 -21.594 -23.594 1 52.5 2 ILE B O 1
ATOM 2352 N N . LYS B 1 3 ? 28.969 -22.953 -24.422 1 56.22 3 LYS B N 1
ATOM 2353 C CA . LYS B 1 3 ? 28.094 -23.406 -25.5 1 56.22 3 LYS B CA 1
ATOM 2354 C C . LYS B 1 3 ? 26.891 -24.172 -24.953 1 56.22 3 LYS B C 1
ATOM 2356 O O . LYS B 1 3 ? 25.781 -24.078 -25.5 1 56.22 3 LYS B O 1
ATOM 2361 N N . ILE B 1 4 ? 26.969 -24.844 -23.797 1 51.09 4 ILE B N 1
ATOM 2362 C CA . ILE B 1 4 ? 25.906 -25.562 -23.109 1 51.09 4 ILE B CA 1
ATOM 2363 C C . ILE B 1 4 ? 24.969 -24.578 -22.438 1 51.09 4 ILE B C 1
ATOM 2365 O O . ILE B 1 4 ? 23.75 -24.75 -22.469 1 51.09 4 ILE B O 1
ATOM 2369 N N . LEU B 1 5 ? 25.5 -23.562 -21.781 1 56.28 5 LEU B N 1
ATOM 2370 C CA . LEU B 1 5 ? 24.672 -22.531 -21.156 1 56.28 5 LEU B CA 1
ATOM 2371 C C . LEU B 1 5 ? 23.828 -21.812 -22.203 1 56.28 5 LEU B C 1
ATOM 2373 O O . LEU B 1 5 ? 22.672 -21.484 -21.938 1 56.28 5 LEU B O 1
ATOM 2377 N N . GLY B 1 6 ? 24.453 -21.562 -23.344 1 54.47 6 GLY B N 1
ATOM 2378 C CA . GLY B 1 6 ? 23.703 -20.953 -24.438 1 54.47 6 GLY B CA 1
ATOM 2379 C C . GLY B 1 6 ? 22.562 -21.828 -24.938 1 54.47 6 GLY B C 1
ATOM 2380 O O . GLY B 1 6 ? 21.484 -21.312 -25.219 1 54.47 6 GLY B O 1
ATOM 2381 N N . ARG B 1 7 ? 22.797 -23.094 -25.109 1 56.16 7 ARG B N 1
ATOM 2382 C CA . ARG B 1 7 ? 21.75 -24.016 -25.547 1 56.16 7 ARG B CA 1
ATOM 2383 C C . ARG B 1 7 ? 20.641 -24.094 -24.516 1 56.16 7 ARG B C 1
ATOM 2385 O O . ARG B 1 7 ? 19.453 -24.109 -24.859 1 56.16 7 ARG B O 1
ATOM 2392 N N . HIS B 1 8 ? 21.062 -24.141 -23.234 1 57.5 8 HIS B N 1
ATOM 2393 C CA . HIS B 1 8 ? 20.078 -24.188 -22.172 1 57.5 8 HIS B CA 1
ATOM 2394 C C . HIS B 1 8 ? 19.266 -22.906 -22.109 1 57.5 8 HIS B C 1
ATOM 2396 O O . HIS B 1 8 ? 18.062 -22.938 -21.859 1 57.5 8 HIS B O 1
ATOM 2402 N N . LEU B 1 9 ? 19.953 -21.75 -22.344 1 58.84 9 LEU B N 1
ATOM 2403 C CA . LEU B 1 9 ? 19.25 -20.469 -22.422 1 58.84 9 LEU B CA 1
ATOM 2404 C C . LEU B 1 9 ? 18.281 -20.453 -23.594 1 58.84 9 LEU B C 1
ATOM 2406 O O . LEU B 1 9 ? 17.156 -19.984 -23.453 1 58.84 9 LEU B O 1
ATOM 2410 N N . ARG B 1 10 ? 18.766 -20.906 -24.719 1 56.78 10 ARG B N 1
ATOM 2411 C CA . ARG B 1 10 ? 17.922 -20.938 -25.906 1 56.78 10 ARG B CA 1
ATOM 2412 C C . ARG B 1 10 ? 16.719 -21.844 -25.703 1 56.78 10 ARG B C 1
ATOM 2414 O O . ARG B 1 10 ? 15.602 -21.516 -26.109 1 56.78 10 ARG B O 1
ATOM 2421 N N . GLU B 1 11 ? 17 -22.922 -25.062 1 56.06 11 GLU B N 1
ATOM 2422 C CA . GLU B 1 11 ? 15.914 -23.859 -24.797 1 56.06 11 GLU B CA 1
ATOM 2423 C C . GLU B 1 11 ? 14.938 -23.297 -23.766 1 56.06 11 GLU B C 1
ATOM 2425 O O . GLU B 1 11 ? 13.727 -23.484 -23.891 1 56.06 11 GLU B O 1
ATOM 2430 N N . SER B 1 12 ? 15.516 -22.625 -22.797 1 55.94 12 SER B N 1
ATOM 2431 C CA . SER B 1 12 ? 14.664 -21.969 -21.812 1 55.94 12 SER B CA 1
ATOM 2432 C C . SER B 1 12 ? 13.789 -20.891 -22.453 1 55.94 12 SER B C 1
ATOM 2434 O O . SER B 1 12 ? 12.609 -20.781 -22.125 1 55.94 12 SER B O 1
ATOM 2436 N N . PHE B 1 13 ? 14.367 -20.234 -23.312 1 58.47 13 PHE B N 1
ATOM 2437 C CA . PHE B 1 13 ? 13.625 -19.203 -24.031 1 58.47 13 PHE B CA 1
ATOM 2438 C C . PHE B 1 13 ? 12.57 -19.812 -24.938 1 58.47 13 PHE B C 1
ATOM 2440 O O . PHE B 1 13 ? 11.461 -19.297 -25.062 1 58.47 13 PHE B O 1
ATOM 2447 N N . LYS B 1 14 ? 12.953 -20.875 -25.641 1 54.81 14 LYS B N 1
ATOM 2448 C CA . LYS B 1 14 ? 12.016 -21.562 -26.516 1 54.81 14 LYS B CA 1
ATOM 2449 C C . LYS B 1 14 ? 10.852 -22.156 -25.719 1 54.81 14 LYS B C 1
ATOM 2451 O O . LYS B 1 14 ? 9.711 -22.141 -26.188 1 54.81 14 LYS B O 1
ATOM 2456 N N . SER B 1 15 ? 11.281 -22.672 -24.641 1 54.34 15 SER B N 1
ATOM 2457 C CA . SER B 1 15 ? 10.25 -23.234 -23.781 1 54.34 15 SER B CA 1
ATOM 2458 C C . SER B 1 15 ? 9.305 -22.156 -23.266 1 54.34 15 SER B C 1
ATOM 2460 O O . SER B 1 15 ? 8.094 -22.375 -23.188 1 54.34 15 SER B O 1
ATOM 2462 N N . LEU B 1 16 ? 9.859 -21.047 -22.922 1 56.53 16 LEU B N 1
ATOM 2463 C CA . LEU B 1 16 ? 9.023 -19.922 -22.516 1 56.53 16 LEU B CA 1
ATOM 2464 C C . LEU B 1 16 ? 8.086 -19.5 -23.656 1 56.53 16 LEU B C 1
ATOM 2466 O O . LEU B 1 16 ? 6.98 -19.016 -23.406 1 56.53 16 LEU B O 1
ATOM 2470 N N . GLY B 1 17 ? 8.594 -19.703 -24.922 1 53.94 17 GLY B N 1
ATOM 2471 C CA . GLY B 1 17 ? 7.844 -19.344 -26.125 1 53.94 17 GLY B CA 1
ATOM 2472 C C . GLY B 1 17 ? 6.688 -20.281 -26.406 1 53.94 17 GLY B C 1
ATOM 2473 O O . GLY B 1 17 ? 5.688 -19.891 -27 1 53.94 17 GLY B O 1
ATOM 2474 N N . ARG B 1 18 ? 6.766 -21.547 -26.234 1 54.12 18 ARG B N 1
ATOM 2475 C CA . ARG B 1 18 ? 5.711 -22.469 -26.656 1 54.12 18 ARG B CA 1
ATOM 2476 C C . ARG B 1 18 ? 4.469 -22.297 -25.781 1 54.12 18 ARG B C 1
ATOM 2478 O O . ARG B 1 18 ? 3.344 -22.469 -26.25 1 54.12 18 ARG B O 1
ATOM 2485 N N . ASN B 1 19 ? 4.723 -22.031 -24.469 1 59.78 19 ASN B N 1
ATOM 2486 C CA . ASN B 1 19 ? 3.576 -21.688 -23.625 1 59.78 19 ASN B CA 1
ATOM 2487 C C . ASN B 1 19 ? 3.582 -20.203 -23.25 1 59.78 19 ASN B C 1
ATOM 2489 O O . ASN B 1 19 ? 3.643 -19.859 -22.062 1 59.78 19 ASN B O 1
ATOM 2493 N N . THR B 1 20 ? 3.693 -19.469 -24.344 1 67.5 20 THR B N 1
ATOM 2494 C CA . THR B 1 20 ? 3.932 -18.031 -24.266 1 67.5 20 THR B CA 1
ATOM 2495 C C . THR B 1 20 ? 2.936 -17.359 -23.328 1 67.5 20 THR B C 1
ATOM 2497 O O . THR B 1 20 ? 3.301 -16.469 -22.562 1 67.5 20 THR B O 1
ATOM 2500 N N . TRP B 1 21 ? 1.775 -17.984 -23.406 1 72.44 21 TRP B N 1
ATOM 2501 C CA . TRP B 1 21 ? 0.754 -17.344 -22.578 1 72.44 21 TRP B CA 1
ATOM 2502 C C . TRP B 1 21 ? 1.041 -17.562 -21.094 1 72.44 21 TRP B C 1
ATOM 2504 O O . TRP B 1 21 ? 0.892 -16.641 -20.297 1 72.44 21 TRP B O 1
ATOM 2514 N N . MET B 1 22 ? 1.548 -18.734 -20.766 1 74.5 22 MET B N 1
ATOM 2515 C CA . MET B 1 22 ? 1.827 -19.047 -19.375 1 74.5 22 MET B CA 1
ATOM 2516 C C . MET B 1 22 ? 3.035 -18.266 -18.875 1 74.5 22 MET B C 1
ATOM 2518 O O . MET B 1 22 ? 3.037 -17.781 -17.734 1 74.5 22 MET B O 1
ATOM 2522 N N . THR B 1 23 ? 3.945 -18.109 -19.781 1 80.5 23 THR B N 1
ATOM 2523 C CA . THR B 1 23 ? 5.141 -17.359 -19.438 1 80.5 23 THR B CA 1
ATOM 2524 C C . THR B 1 23 ? 4.809 -15.883 -19.234 1 80.5 23 THR B C 1
ATOM 2526 O O . THR B 1 23 ? 5.246 -15.266 -18.266 1 80.5 23 THR B O 1
ATOM 2529 N N . PHE B 1 24 ? 4 -15.414 -20.078 1 84.69 24 PHE B N 1
ATOM 2530 C CA . PHE B 1 24 ? 3.596 -14.016 -19.984 1 84.69 24 PHE B CA 1
ATOM 2531 C C . PHE B 1 24 ? 2.793 -13.766 -18.703 1 84.69 24 PHE B C 1
ATOM 2533 O O . PHE B 1 24 ? 3.006 -12.773 -18.016 1 84.69 24 PHE B O 1
ATOM 2540 N N . ALA B 1 25 ? 1.964 -14.695 -18.438 1 83.75 25 ALA B N 1
ATOM 2541 C CA . ALA B 1 25 ? 1.124 -14.562 -17.25 1 83.75 25 ALA B CA 1
ATOM 2542 C C . ALA B 1 25 ? 1.964 -14.602 -15.984 1 83.75 25 ALA B C 1
ATOM 2544 O O . ALA B 1 25 ? 1.724 -13.836 -15.047 1 83.75 25 ALA B O 1
ATOM 2545 N N . SER B 1 26 ? 2.912 -15.445 -16.047 1 87.25 26 SER B N 1
ATOM 2546 C CA . SER B 1 26 ? 3.762 -15.578 -14.875 1 87.25 26 SER B CA 1
ATOM 2547 C C . SER B 1 26 ? 4.621 -14.336 -14.672 1 87.25 26 SER B C 1
ATOM 2549 O O . SER B 1 26 ? 4.742 -13.836 -13.547 1 87.25 26 SER B O 1
ATOM 2551 N N . ILE B 1 27 ? 5.172 -13.875 -15.742 1 91.44 27 ILE B N 1
ATOM 2552 C CA . ILE B 1 27 ? 5.992 -12.672 -15.672 1 91.44 27 ILE B CA 1
ATOM 2553 C C . ILE B 1 27 ? 5.145 -11.5 -15.172 1 91.44 27 ILE B C 1
ATOM 2555 O O . ILE B 1 27 ? 5.59 -10.719 -14.328 1 91.44 27 ILE B O 1
ATOM 2559 N N . SER B 1 28 ? 3.963 -11.422 -15.68 1 91.12 28 SER B N 1
ATOM 2560 C CA . SER B 1 28 ? 3.066 -10.344 -15.281 1 91.12 28 SER B CA 1
ATOM 2561 C C . SER B 1 28 ? 2.723 -10.422 -13.805 1 91.12 28 SER B C 1
ATOM 2563 O O . SER B 1 28 ? 2.686 -9.398 -13.109 1 91.12 28 SER B O 1
ATOM 2565 N N . ALA B 1 29 ? 2.49 -11.617 -13.414 1 89.88 29 ALA B N 1
ATOM 2566 C CA . ALA B 1 29 ? 2.158 -11.812 -12.008 1 89.88 29 ALA B CA 1
ATOM 2567 C C . ALA B 1 29 ? 3.336 -11.438 -11.109 1 89.88 29 ALA B C 1
ATOM 2569 O O . ALA B 1 29 ? 3.156 -10.797 -10.07 1 89.88 29 ALA B O 1
ATOM 2570 N N . VAL B 1 30 ? 4.504 -11.852 -11.484 1 91.88 30 VAL B N 1
ATOM 2571 C CA . VAL B 1 30 ? 5.707 -11.516 -10.727 1 91.88 30 VAL B CA 1
ATOM 2572 C C . VAL B 1 30 ? 5.941 -10.008 -10.758 1 91.88 30 VAL B C 1
ATOM 2574 O O . VAL B 1 30 ? 6.332 -9.414 -9.75 1 91.88 30 VAL B O 1
ATOM 2577 N N . THR B 1 31 ? 5.656 -9.453 -11.898 1 94.69 31 THR B N 1
ATOM 2578 C CA . THR B 1 31 ? 5.801 -8.008 -12.062 1 94.69 31 THR B CA 1
ATOM 2579 C C . THR B 1 31 ? 4.918 -7.258 -11.078 1 94.69 31 THR B C 1
ATOM 2581 O O . THR B 1 31 ? 5.379 -6.332 -10.398 1 94.69 31 THR B O 1
ATOM 2584 N N . VAL B 1 32 ? 3.691 -7.652 -10.977 1 93.06 32 VAL B N 1
ATOM 2585 C CA . VAL B 1 32 ? 2.744 -6.996 -10.078 1 93.06 32 VAL B CA 1
ATOM 2586 C C . VAL B 1 32 ? 3.236 -7.113 -8.641 1 93.06 32 VAL B C 1
ATOM 2588 O O . VAL B 1 32 ? 3.203 -6.141 -7.887 1 93.06 32 VAL B O 1
ATOM 2591 N N . THR B 1 33 ? 3.713 -8.266 -8.312 1 92.88 33 THR B N 1
ATOM 2592 C CA . THR B 1 33 ? 4.215 -8.508 -6.965 1 92.88 33 THR B CA 1
ATOM 2593 C C . THR B 1 33 ? 5.434 -7.633 -6.676 1 92.88 33 THR B C 1
ATOM 2595 O O . THR B 1 33 ? 5.527 -7.02 -5.609 1 92.88 33 THR B O 1
ATOM 2598 N N . LEU B 1 34 ? 6.293 -7.535 -7.605 1 94.31 34 LEU B N 1
ATOM 2599 C CA . LEU B 1 34 ? 7.535 -6.797 -7.398 1 94.31 34 LEU B CA 1
ATOM 2600 C C . LEU B 1 34 ? 7.285 -5.293 -7.445 1 94.31 34 LEU B C 1
ATOM 2602 O O . LEU B 1 34 ? 8.047 -4.512 -6.863 1 94.31 34 LEU B O 1
ATOM 2606 N N . ILE B 1 35 ? 6.234 -4.918 -8.156 1 95.06 35 ILE B N 1
ATOM 2607 C CA . ILE B 1 35 ? 5.836 -3.516 -8.102 1 95.06 35 ILE B CA 1
ATOM 2608 C C . ILE B 1 35 ? 5.449 -3.146 -6.672 1 95.06 35 ILE B C 1
ATOM 2610 O O . ILE B 1 35 ? 5.895 -2.125 -6.145 1 95.06 35 ILE B O 1
ATOM 2614 N N . LEU B 1 36 ? 4.688 -3.994 -6.062 1 94.31 36 LEU B N 1
ATOM 2615 C CA . LEU B 1 36 ? 4.238 -3.73 -4.699 1 94.31 36 LEU B CA 1
ATOM 2616 C C . LEU B 1 36 ? 5.406 -3.793 -3.721 1 94.31 36 LEU B C 1
ATOM 2618 O O . LEU B 1 36 ? 5.5 -2.971 -2.809 1 94.31 36 LEU B O 1
ATOM 2622 N N . VAL B 1 37 ? 6.262 -4.754 -3.92 1 94.06 37 VAL B N 1
ATOM 2623 C CA . VAL B 1 37 ? 7.453 -4.84 -3.082 1 94.06 37 VAL B CA 1
ATOM 2624 C C . VAL B 1 37 ? 8.289 -3.574 -3.238 1 94.06 37 VAL B C 1
ATOM 2626 O O . VAL B 1 37 ? 8.766 -3.008 -2.25 1 94.06 37 VAL B O 1
ATOM 2629 N N . GLY B 1 38 ? 8.523 -3.154 -4.453 1 93.75 38 GLY B N 1
ATOM 2630 C CA . GLY B 1 38 ? 9.273 -1.943 -4.727 1 93.75 38 GLY B CA 1
ATOM 2631 C C . GLY B 1 38 ? 8.68 -0.709 -4.074 1 93.75 38 GLY B C 1
ATOM 2632 O O . GLY B 1 38 ? 9.398 0.084 -3.461 1 93.75 38 GLY B O 1
ATOM 2633 N N . VAL B 1 39 ? 7.391 -0.575 -4.207 1 92.12 39 VAL B N 1
ATOM 2634 C CA . VAL B 1 39 ? 6.695 0.568 -3.625 1 92.12 39 VAL B CA 1
ATOM 2635 C C . VAL B 1 39 ? 6.848 0.548 -2.105 1 92.12 39 VAL B C 1
ATOM 2637 O O . VAL B 1 39 ? 7.137 1.576 -1.491 1 92.12 39 VAL B O 1
ATOM 2640 N N . PHE B 1 40 ? 6.652 -0.606 -1.552 1 91.62 40 PHE B N 1
ATOM 2641 C CA . PHE B 1 40 ? 6.785 -0.717 -0.103 1 91.62 40 PHE B CA 1
ATOM 2642 C C . PHE B 1 40 ? 8.219 -0.435 0.332 1 91.62 40 PHE B C 1
ATOM 2644 O O . PHE B 1 40 ? 8.445 0.189 1.371 1 91.62 40 PHE B O 1
ATOM 2651 N N . LEU B 1 41 ? 9.156 -0.888 -0.399 1 92.88 41 LEU B N 1
ATOM 2652 C CA . LEU B 1 41 ? 10.555 -0.63 -0.078 1 92.88 41 LEU B CA 1
ATOM 2653 C C . LEU B 1 41 ? 10.852 0.866 -0.104 1 92.88 41 LEU B C 1
ATOM 2655 O O . LEU B 1 41 ? 11.508 1.39 0.802 1 92.88 41 LEU B O 1
ATOM 2659 N N . VAL B 1 42 ? 10.367 1.509 -1.101 1 92.88 42 VAL B N 1
ATOM 2660 C CA . VAL B 1 42 ? 10.594 2.943 -1.25 1 92.88 42 VAL B CA 1
ATOM 2661 C C . VAL B 1 42 ? 9.961 3.689 -0.076 1 92.88 42 VAL B C 1
ATOM 2663 O O . VAL B 1 42 ? 10.594 4.57 0.515 1 92.88 42 VAL B O 1
ATOM 2666 N N . ILE B 1 43 ? 8.75 3.318 0.247 1 89.75 43 ILE B N 1
ATOM 2667 C CA . ILE B 1 43 ? 8.047 3.979 1.336 1 89.75 43 ILE B CA 1
ATOM 2668 C C . ILE B 1 43 ? 8.773 3.73 2.654 1 89.75 43 ILE B C 1
ATOM 2670 O O . ILE B 1 43 ? 9.016 4.664 3.424 1 89.75 43 ILE B O 1
ATOM 2674 N N . MET B 1 44 ? 9.133 2.492 2.865 1 89.44 44 MET B N 1
ATOM 2675 C CA . MET B 1 44 ? 9.758 2.117 4.129 1 89.44 44 MET B CA 1
ATOM 2676 C C . MET B 1 44 ? 11.109 2.814 4.289 1 89.44 44 MET B C 1
ATOM 2678 O O . MET B 1 44 ? 11.43 3.307 5.371 1 89.44 44 MET B O 1
ATOM 2682 N N . LEU B 1 45 ? 11.883 2.902 3.285 1 90.44 45 LEU B N 1
ATOM 2683 C CA . LEU B 1 45 ? 13.203 3.518 3.371 1 90.44 45 LEU B CA 1
ATOM 2684 C C . LEU B 1 45 ? 13.094 5.027 3.535 1 90.44 45 LEU B C 1
ATOM 2686 O O . LEU B 1 45 ? 13.898 5.645 4.234 1 90.44 45 LEU B O 1
ATOM 2690 N N . ASN B 1 46 ? 12.117 5.625 2.928 1 88.06 46 ASN B N 1
ATOM 2691 C CA . ASN B 1 46 ? 11.891 7.051 3.119 1 88.06 46 ASN B CA 1
ATOM 2692 C C . ASN B 1 46 ? 11.391 7.355 4.527 1 88.06 46 ASN B C 1
ATOM 2694 O O . ASN B 1 46 ? 11.781 8.359 5.125 1 88.06 46 ASN B O 1
ATOM 2698 N N . LEU B 1 47 ? 10.484 6.523 4.973 1 86 47 LEU B N 1
ATOM 2699 C CA . LEU B 1 47 ? 10.008 6.703 6.34 1 86 47 LEU B CA 1
ATOM 2700 C C . LEU B 1 47 ? 11.156 6.598 7.332 1 86 47 LEU B C 1
ATOM 2702 O O . LEU B 1 47 ? 11.211 7.344 8.312 1 86 47 LEU B O 1
ATOM 2706 N N . ASN B 1 48 ? 12.016 5.629 7.035 1 85.5 48 ASN B N 1
ATOM 2707 C CA . ASN B 1 48 ? 13.188 5.477 7.891 1 85.5 48 ASN B CA 1
ATOM 2708 C C . ASN B 1 48 ? 14.078 6.715 7.848 1 85.5 48 ASN B C 1
ATOM 2710 O O . ASN B 1 48 ? 14.617 7.137 8.875 1 85.5 48 ASN B O 1
ATOM 2714 N N . ASN B 1 49 ? 14.203 7.254 6.707 1 85.88 49 ASN B N 1
ATOM 2715 C CA . ASN B 1 49 ? 14.992 8.477 6.566 1 85.88 49 ASN B CA 1
ATOM 2716 C C . ASN B 1 49 ? 14.352 9.641 7.309 1 85.88 49 ASN B C 1
ATOM 2718 O O . ASN B 1 49 ? 15.047 10.445 7.934 1 85.88 49 ASN B O 1
ATOM 2722 N N . MET B 1 50 ? 13.109 9.773 7.199 1 81.94 50 MET B N 1
ATOM 2723 C CA . MET B 1 50 ? 12.375 10.82 7.91 1 81.94 50 MET B CA 1
ATOM 2724 C C . MET B 1 50 ? 12.562 10.688 9.414 1 81.94 50 MET B C 1
ATOM 2726 O O . MET B 1 50 ? 12.734 11.695 10.117 1 81.94 50 MET B O 1
ATOM 2730 N N . ALA B 1 51 ? 12.43 9.5 9.875 1 80.75 51 ALA B N 1
ATOM 2731 C CA . ALA B 1 51 ? 12.602 9.25 11.305 1 80.75 51 ALA B CA 1
ATOM 2732 C C . ALA B 1 51 ? 14.016 9.602 11.758 1 80.75 51 ALA B C 1
ATOM 2734 O O . ALA B 1 51 ? 14.211 10.18 12.828 1 80.75 51 ALA B O 1
ATOM 2735 N N . LYS B 1 52 ? 14.938 9.234 10.945 1 81.75 52 LYS B N 1
ATOM 2736 C CA . LYS B 1 52 ? 16.328 9.555 11.266 1 81.75 52 LYS B CA 1
ATOM 2737 C C . LYS B 1 52 ? 16.547 11.062 11.305 1 81.75 52 LYS B C 1
ATOM 2739 O O . LYS B 1 52 ? 17.234 11.57 12.188 1 81.75 52 LYS B O 1
ATOM 2744 N N . ASN B 1 53 ? 15.953 11.742 10.359 1 77.12 53 ASN B N 1
ATOM 2745 C CA . ASN B 1 53 ? 16.062 13.195 10.336 1 77.12 53 ASN B CA 1
ATOM 2746 C C . ASN B 1 53 ? 15.359 13.836 11.531 1 77.12 53 ASN B C 1
ATOM 2748 O O . ASN B 1 53 ? 15.852 14.812 12.086 1 77.12 53 ASN B O 1
ATOM 2752 N N . ALA B 1 54 ? 14.227 13.258 11.781 1 74.25 54 ALA B N 1
ATOM 2753 C CA . ALA B 1 54 ? 13.484 13.758 12.945 1 74.25 54 ALA B CA 1
ATOM 2754 C C . ALA B 1 54 ? 14.281 13.555 14.227 1 74.25 54 ALA B C 1
ATOM 2756 O O . ALA B 1 54 ? 14.258 14.398 15.125 1 74.25 54 ALA B O 1
ATOM 2757 N N . GLU B 1 55 ? 14.914 12.422 14.297 1 74.56 55 GLU B N 1
ATOM 2758 C CA . GLU B 1 55 ? 15.758 12.141 15.453 1 74.56 55 GLU B CA 1
ATOM 2759 C C . GLU B 1 55 ? 16.844 13.203 15.617 1 74.56 55 GLU B C 1
ATOM 2761 O O . GLU B 1 55 ? 17.172 13.594 16.734 1 74.56 55 GLU B O 1
ATOM 2766 N N . LYS B 1 56 ? 17.328 13.617 14.531 1 70.56 56 LYS B N 1
ATOM 2767 C CA . LYS B 1 56 ? 18.406 14.594 14.578 1 70.56 56 LYS B CA 1
ATOM 2768 C C . LYS B 1 56 ? 17.906 15.969 15.016 1 70.56 56 LYS B C 1
ATOM 2770 O O . LYS B 1 56 ? 18.656 16.75 15.586 1 70.56 56 LYS B O 1
ATOM 2775 N N . GLU B 1 57 ? 16.672 16.109 14.742 1 67.62 57 GLU B N 1
ATOM 2776 C CA . GLU B 1 57 ? 16.125 17.438 15.008 1 67.62 57 GLU B CA 1
ATOM 2777 C C . GLU B 1 57 ? 15.477 17.5 16.391 1 67.62 57 GLU B C 1
ATOM 2779 O O . GLU B 1 57 ? 15.156 18.578 16.875 1 67.62 57 GLU B O 1
ATOM 2784 N N . VAL B 1 58 ? 15.336 16.344 16.875 1 72.12 58 VAL B N 1
ATOM 2785 C CA . VAL B 1 58 ? 14.672 16.328 18.172 1 72.12 58 VAL B CA 1
ATOM 2786 C C . VAL B 1 58 ? 15.609 16.891 19.25 1 72.12 58 VAL B C 1
ATOM 2788 O O . VAL B 1 58 ? 16.734 16.422 19.391 1 72.12 58 VAL B O 1
ATOM 2791 N N . GLU B 1 59 ? 15.375 18.109 19.641 1 77.25 59 GLU B N 1
ATOM 2792 C CA . GLU B 1 59 ? 16.078 18.781 20.734 1 77.25 59 GLU B CA 1
ATOM 2793 C C . GLU B 1 59 ? 15.117 19.156 21.859 1 77.25 59 GLU B C 1
ATOM 2795 O O . GLU B 1 59 ? 13.914 19.344 21.625 1 77.25 59 GLU B O 1
ATOM 2800 N N . ILE B 1 60 ? 15.633 18.984 23.062 1 82.44 60 ILE B N 1
ATOM 2801 C CA . ILE B 1 60 ? 14.898 19.484 24.234 1 82.44 60 ILE B CA 1
ATOM 2802 C C . ILE B 1 60 ? 15.227 20.953 24.453 1 82.44 60 ILE B C 1
ATOM 2804 O O . ILE B 1 60 ? 16.391 21.312 24.594 1 82.44 60 ILE B O 1
ATOM 2808 N N . LYS B 1 61 ? 14.18 21.766 24.312 1 87.25 61 LYS B N 1
ATOM 2809 C CA . LYS B 1 61 ? 14.367 23.172 24.656 1 87.25 61 LYS B CA 1
ATOM 2810 C C . LYS B 1 61 ? 13.953 23.453 26.094 1 87.25 61 LYS B C 1
ATOM 2812 O O . LYS B 1 61 ? 12.789 23.266 26.469 1 87.25 61 LYS B O 1
ATOM 2817 N N . VAL B 1 62 ? 14.883 23.812 26.906 1 91.19 62 VAL B N 1
ATOM 2818 C CA . VAL B 1 62 ? 14.656 24.125 28.312 1 91.19 62 VAL B CA 1
ATOM 2819 C C . VAL B 1 62 ? 14.633 25.641 28.5 1 91.19 62 VAL B C 1
ATOM 2821 O O . VAL B 1 62 ? 15.672 26.297 28.438 1 91.19 62 VAL B O 1
ATOM 2824 N N . LEU B 1 63 ? 13.422 26.109 28.688 1 90.62 63 LEU B N 1
ATOM 2825 C CA . LEU B 1 63 ? 13.305 27.531 28.953 1 90.62 63 LEU B CA 1
ATOM 2826 C C . LEU B 1 63 ? 13.688 27.844 30.406 1 90.62 63 LEU B C 1
ATOM 2828 O O . LEU B 1 63 ? 13.148 27.25 31.328 1 90.62 63 LEU B O 1
ATOM 2832 N N . ILE B 1 64 ? 14.586 28.812 30.484 1 91.19 64 ILE B N 1
ATOM 2833 C CA . ILE B 1 64 ? 15.094 29.188 31.797 1 91.19 64 ILE B CA 1
ATOM 2834 C C . ILE B 1 64 ? 14.203 30.281 32.406 1 91.19 64 ILE B C 1
ATOM 2836 O O . ILE B 1 64 ? 13.75 31.188 31.688 1 91.19 64 ILE B O 1
ATOM 2840 N N . ASP B 1 65 ? 13.977 30.141 33.688 1 89.12 65 ASP B N 1
ATOM 2841 C CA . ASP B 1 65 ? 13.195 31.141 34.375 1 89.12 65 ASP B CA 1
ATOM 2842 C C . ASP B 1 65 ? 13.797 32.531 34.188 1 89.12 65 ASP B C 1
ATOM 2844 O O . ASP B 1 65 ? 15.023 32.688 34.219 1 89.12 65 ASP B O 1
ATOM 2848 N N . LEU B 1 66 ? 12.938 33.531 33.969 1 84.88 66 LEU B N 1
ATOM 2849 C CA . LEU B 1 66 ? 13.375 34.875 33.688 1 84.88 66 LEU B CA 1
ATOM 2850 C C . LEU B 1 66 ? 14.141 35.469 34.875 1 84.88 66 LEU B C 1
ATOM 2852 O O . LEU B 1 66 ? 14.961 36.375 34.688 1 84.88 66 LEU B O 1
ATOM 2856 N N . THR B 1 67 ? 13.914 34.938 36.094 1 82.12 67 THR B N 1
ATOM 2857 C CA . THR B 1 67 ? 14.5 35.5 37.312 1 82.12 67 THR B CA 1
ATOM 2858 C C . THR B 1 67 ? 15.883 34.875 37.562 1 82.12 67 THR B C 1
ATOM 2860 O O . THR B 1 67 ? 16.578 35.281 38.5 1 82.12 67 THR B O 1
ATOM 2863 N N . SER B 1 68 ? 16.266 34.062 36.625 1 81.81 68 SER B N 1
ATOM 2864 C CA . SER B 1 68 ? 17.531 33.344 36.875 1 81.81 68 SER B CA 1
ATOM 2865 C C . SER B 1 68 ? 18.719 34.219 36.469 1 81.81 68 SER B C 1
ATOM 2867 O O . SER B 1 68 ? 18.703 34.906 35.469 1 81.81 68 SER B O 1
ATOM 2869 N N . ASN B 1 69 ? 19.719 34.25 37.438 1 87.81 69 ASN B N 1
ATOM 2870 C CA . ASN B 1 69 ? 20.969 34.938 37.125 1 87.81 69 ASN B CA 1
ATOM 2871 C C . ASN B 1 69 ? 22 34 36.5 1 87.81 69 ASN B C 1
ATOM 2873 O O . ASN B 1 69 ? 21.703 32.812 36.281 1 87.81 69 ASN B O 1
ATOM 2877 N N . LYS B 1 70 ? 23.109 34.5 36.094 1 90.06 70 LYS B N 1
ATOM 2878 C CA . LYS B 1 70 ? 24.125 33.719 35.375 1 90.06 70 LYS B CA 1
ATOM 2879 C C . LYS B 1 70 ? 24.594 32.531 36.188 1 90.06 70 LYS B C 1
ATOM 2881 O O . LYS B 1 70 ? 24.797 31.438 35.656 1 90.06 70 LYS B O 1
ATOM 2886 N N . LYS B 1 71 ? 24.766 32.75 37.5 1 90.56 71 LYS B N 1
ATOM 2887 C CA . LYS B 1 71 ? 25.219 31.656 38.375 1 90.56 71 LYS B CA 1
ATOM 2888 C C . LYS B 1 71 ? 24.203 30.516 38.438 1 90.56 71 LYS B C 1
ATOM 2890 O O . LYS B 1 71 ? 24.578 29.344 38.375 1 90.56 71 LYS B O 1
ATOM 2895 N N . THR B 1 72 ? 22.969 30.891 38.562 1 90.38 72 THR B N 1
ATOM 2896 C CA . THR B 1 72 ? 21.891 29.891 38.594 1 90.38 72 THR B CA 1
ATOM 2897 C C . THR B 1 72 ? 21.797 29.141 37.281 1 90.38 72 THR B C 1
ATOM 2899 O O . THR B 1 72 ? 21.547 27.938 37.25 1 90.38 72 THR B O 1
ATOM 2902 N N . GLN B 1 73 ? 22.031 29.812 36.188 1 92.19 73 GLN B N 1
ATOM 2903 C CA . GLN B 1 73 ? 22 29.188 34.875 1 92.19 73 GLN B CA 1
ATOM 2904 C C . GLN B 1 73 ? 23.125 28.172 34.719 1 92.19 73 GLN B C 1
ATOM 2906 O O . GLN B 1 73 ? 22.922 27.094 34.188 1 92.19 73 GLN B O 1
ATOM 2911 N N . ASP B 1 74 ? 24.297 28.562 35.25 1 92.81 74 ASP B N 1
ATOM 2912 C CA . ASP B 1 74 ? 25.438 27.641 35.219 1 92.81 74 ASP B CA 1
ATOM 2913 C C . ASP B 1 74 ? 25.156 26.375 36.031 1 92.81 74 ASP B C 1
ATOM 2915 O O . ASP B 1 74 ? 25.484 25.281 35.594 1 92.81 74 ASP B O 1
ATOM 2919 N N . THR B 1 75 ? 24.578 26.594 37.156 1 92.12 75 THR B N 1
ATOM 2920 C CA . THR B 1 75 ? 24.234 25.453 38 1 92.12 75 THR B CA 1
ATOM 2921 C C . THR B 1 75 ? 23.219 24.562 37.281 1 92.12 75 THR B C 1
ATOM 2923 O O . THR B 1 75 ? 23.359 23.328 37.312 1 92.12 75 THR B O 1
ATOM 2926 N N . LEU B 1 76 ? 22.234 25.188 36.688 1 93.38 76 LEU B N 1
ATOM 2927 C CA . LEU B 1 76 ? 21.219 24.438 35.969 1 93.38 76 LEU B CA 1
ATOM 2928 C C . LEU B 1 76 ? 21.844 23.672 34.812 1 93.38 76 LEU B C 1
ATOM 2930 O O . LEU B 1 76 ? 21.5 22.516 34.562 1 93.38 76 LEU B O 1
ATOM 2934 N N . GLN B 1 77 ? 22.688 24.312 34.062 1 94.12 77 GLN B N 1
ATOM 2935 C CA . GLN B 1 77 ? 23.375 23.656 32.938 1 94.12 77 GLN B CA 1
ATOM 2936 C C . GLN B 1 77 ? 24.109 22.406 33.406 1 94.12 77 GLN B C 1
ATOM 2938 O O . GLN B 1 77 ? 24.047 21.375 32.719 1 94.12 77 GLN B O 1
ATOM 2943 N N . ASN B 1 78 ? 24.812 22.484 34.531 1 93.69 78 ASN B N 1
ATOM 2944 C CA . ASN B 1 78 ? 25.562 21.359 35.094 1 93.69 78 ASN B CA 1
ATOM 2945 C C . ASN B 1 78 ? 24.625 20.234 35.562 1 93.69 78 ASN B C 1
ATOM 2947 O O . ASN B 1 78 ? 24.938 19.062 35.375 1 93.69 78 ASN B O 1
ATOM 2951 N N . GLU B 1 79 ? 23.594 20.641 36.125 1 93.31 79 GLU B N 1
ATOM 2952 C CA . GLU B 1 79 ? 22.609 19.641 36.562 1 93.31 79 GLU B CA 1
ATOM 2953 C C . GLU B 1 79 ? 22.031 18.891 35.344 1 93.31 79 GLU B C 1
ATOM 2955 O O . GLU B 1 79 ? 21.812 17.672 35.438 1 93.31 79 GLU B O 1
ATOM 2960 N N . ILE B 1 80 ? 21.766 19.609 34.281 1 94.44 80 ILE B N 1
ATOM 2961 C CA . ILE B 1 80 ? 21.25 18.984 33.062 1 94.44 80 ILE B CA 1
ATOM 2962 C C . ILE B 1 80 ? 22.297 18.031 32.5 1 94.44 80 ILE B C 1
ATOM 2964 O O . ILE B 1 80 ? 21.969 16.906 32.094 1 94.44 80 ILE B O 1
ATOM 2968 N N . LYS B 1 81 ? 23.516 18.406 32.5 1 93.25 81 LYS B N 1
ATOM 2969 C CA . LYS B 1 81 ? 24.609 17.609 31.938 1 93.25 81 LYS B CA 1
ATOM 2970 C C . LYS B 1 81 ? 24.797 16.312 32.75 1 93.25 81 LYS B C 1
ATOM 2972 O O . LYS B 1 81 ? 25.281 15.312 32.219 1 93.25 81 LYS B O 1
ATOM 2977 N N . ASP B 1 82 ? 24.406 16.344 33.969 1 91.62 82 ASP B N 1
ATOM 2978 C CA . ASP B 1 82 ? 24.594 15.203 34.844 1 91.62 82 ASP B CA 1
ATOM 2979 C C . ASP B 1 82 ? 23.516 14.141 34.625 1 91.62 82 ASP B C 1
ATOM 2981 O O . ASP B 1 82 ? 23.656 13.008 35.094 1 91.62 82 ASP B O 1
ATOM 2985 N N . ILE B 1 83 ? 22.531 14.547 33.906 1 91.56 83 ILE B N 1
ATOM 2986 C CA . ILE B 1 83 ? 21.484 13.586 33.594 1 91.56 83 ILE B CA 1
ATOM 2987 C C . ILE B 1 83 ? 22 12.586 32.562 1 91.56 83 ILE B C 1
ATOM 2989 O O . ILE B 1 83 ? 22.609 12.984 31.547 1 91.56 83 ILE B O 1
ATOM 2993 N N . SER B 1 84 ? 21.797 11.273 32.75 1 90.5 84 SER B N 1
ATOM 2994 C CA . SER B 1 84 ? 22.219 10.242 31.812 1 90.5 84 SER B CA 1
ATOM 2995 C C . SER B 1 84 ? 21.438 10.336 30.5 1 90.5 84 SER B C 1
ATOM 2997 O O . SER B 1 84 ? 20.234 10.594 30.5 1 90.5 84 SER B O 1
ATOM 2999 N N . GLY B 1 85 ? 22.109 10.172 29.406 1 89.06 85 GLY B N 1
ATOM 3000 C CA . GLY B 1 85 ? 21.453 10.125 28.109 1 89.06 85 GLY B CA 1
ATOM 3001 C C . GLY B 1 85 ? 21.562 11.43 27.344 1 89.06 85 GLY B C 1
ATOM 3002 O O . GLY B 1 85 ? 20.938 11.594 26.297 1 89.06 85 GLY B O 1
ATOM 3003 N N . ILE B 1 86 ? 22.281 12.391 28.016 1 90.75 86 ILE B N 1
ATOM 3004 C CA . ILE B 1 86 ? 22.422 13.695 27.359 1 90.75 86 ILE B CA 1
ATOM 3005 C C . ILE B 1 86 ? 23.703 13.727 26.547 1 90.75 86 ILE B C 1
ATOM 3007 O O . ILE B 1 86 ? 24.781 13.352 27.031 1 90.75 86 ILE B O 1
ATOM 3011 N N . GLN B 1 87 ? 23.562 14.047 25.328 1 90.19 87 GLN B N 1
ATOM 3012 C CA . GLN B 1 87 ? 24.703 14.148 24.422 1 90.19 87 GLN B CA 1
ATOM 3013 C C . GLN B 1 87 ? 25.344 15.539 24.484 1 90.19 87 GLN B C 1
ATOM 3015 O O . GLN B 1 87 ? 26.562 15.664 24.547 1 90.19 87 GLN B O 1
ATOM 3020 N N . SER B 1 88 ? 24.453 16.578 24.438 1 91.31 88 SER B N 1
ATOM 3021 C CA . SER B 1 88 ? 24.969 17.938 24.453 1 91.31 88 SER B CA 1
ATOM 3022 C C . SER B 1 88 ? 23.984 18.906 25.094 1 91.31 88 SER B C 1
ATOM 3024 O O . SER B 1 88 ? 22.781 18.656 25.094 1 91.31 88 SER B O 1
ATOM 3026 N N . VAL B 1 89 ? 24.438 19.953 25.688 1 93.25 89 VAL B N 1
ATOM 3027 C CA . VAL B 1 89 ? 23.688 21.062 26.25 1 93.25 89 VAL B CA 1
ATOM 3028 C C . VAL B 1 89 ? 24.25 22.391 25.734 1 93.25 89 VAL B C 1
ATOM 3030 O O . VAL B 1 89 ? 25.406 22.703 25.984 1 93.25 89 VAL B O 1
ATOM 3033 N N . GLU B 1 90 ? 23.438 23.062 24.922 1 92.44 90 GLU B N 1
ATOM 3034 C CA . GLU B 1 90 ? 23.875 24.328 24.359 1 92.44 90 GLU B CA 1
ATOM 3035 C C . GLU B 1 90 ? 23 25.484 24.859 1 92.44 90 GLU B C 1
ATOM 3037 O O . GLU B 1 90 ? 21.766 25.375 24.859 1 92.44 90 GLU B O 1
ATOM 3042 N N . PHE B 1 91 ? 23.609 26.594 25.266 1 93.19 91 PHE B N 1
ATOM 3043 C CA . PHE B 1 91 ? 22.875 27.797 25.703 1 93.19 91 PHE B CA 1
ATOM 3044 C C . PHE B 1 91 ? 22.422 28.609 24.5 1 93.19 91 PHE B C 1
ATOM 3046 O O . PHE B 1 91 ? 23.156 28.766 23.531 1 93.19 91 PHE B O 1
ATOM 3053 N N . SER B 1 92 ? 21.156 28.922 24.531 1 90.75 92 SER B N 1
ATOM 3054 C CA . SER B 1 92 ? 20.562 29.812 23.531 1 90.75 92 SER B CA 1
ATOM 3055 C C . SER B 1 92 ? 19.938 31.047 24.188 1 90.75 92 SER B C 1
ATOM 3057 O O . SER B 1 92 ? 18.969 30.922 24.938 1 90.75 92 SER B O 1
ATOM 3059 N N . SER B 1 93 ? 20.469 32.25 23.828 1 89.81 93 SER B N 1
ATOM 3060 C CA . SER B 1 93 ? 19.953 33.5 24.422 1 89.81 93 SER B CA 1
ATOM 3061 C C . SER B 1 93 ? 18.562 33.812 23.891 1 89.81 93 SER B C 1
ATOM 3063 O O . SER B 1 93 ? 18.156 33.344 22.828 1 89.81 93 SER B O 1
ATOM 3065 N N . LYS B 1 94 ? 17.859 34.562 24.656 1 87.06 94 LYS B N 1
ATOM 3066 C CA . LYS B 1 94 ? 16.516 34.969 24.234 1 87.06 94 LYS B CA 1
ATOM 3067 C C . LYS B 1 94 ? 16.547 35.656 22.891 1 87.06 94 LYS B C 1
ATOM 3069 O O . LYS B 1 94 ? 15.609 35.531 22.094 1 87.06 94 LYS B O 1
ATOM 3074 N N . ASP B 1 95 ? 17.562 36.438 22.625 1 84.75 95 ASP B N 1
ATOM 3075 C CA . ASP B 1 95 ? 17.688 37.125 21.328 1 84.75 95 ASP B CA 1
ATOM 3076 C C . ASP B 1 95 ? 17.859 36.125 20.203 1 84.75 95 ASP B C 1
ATOM 3078 O O . ASP B 1 95 ? 17.25 36.25 19.141 1 84.75 95 ASP B O 1
ATOM 3082 N N . LYS B 1 96 ? 18.719 35.188 20.5 1 84.81 96 LYS B N 1
ATOM 3083 C CA . LYS B 1 96 ? 18.906 34.125 19.516 1 84.81 96 LYS B CA 1
ATOM 3084 C C . LYS B 1 96 ? 17.625 33.344 19.281 1 84.81 96 LYS B C 1
ATOM 3086 O O . LYS B 1 96 ? 17.312 33 18.141 1 84.81 96 LYS B O 1
ATOM 3091 N N . GLU B 1 97 ? 16.938 33.094 20.312 1 79.38 97 GLU B N 1
ATOM 3092 C CA . GLU B 1 97 ? 15.664 32.406 20.219 1 79.38 97 GLU B CA 1
ATOM 3093 C C . GLU B 1 97 ? 14.664 33.156 19.375 1 79.38 97 GLU B C 1
ATOM 3095 O O . GLU B 1 97 ? 13.906 32.594 18.609 1 79.38 97 GLU B O 1
ATOM 3100 N N . LEU B 1 98 ? 14.633 34.438 19.547 1 78.75 98 LEU B N 1
ATOM 3101 C CA . LEU B 1 98 ? 13.742 35.281 18.766 1 78.75 98 LEU B CA 1
ATOM 3102 C C . LEU B 1 98 ? 14.102 35.25 17.281 1 78.75 98 LEU B C 1
ATOM 3104 O O . LEU B 1 98 ? 13.219 35.156 16.422 1 78.75 98 LEU B O 1
ATOM 3108 N N . ASP B 1 99 ? 15.336 35.25 17.062 1 78.31 99 ASP B N 1
ATOM 3109 C CA . ASP B 1 99 ? 15.812 35.156 15.688 1 78.31 99 ASP B CA 1
ATOM 3110 C C . ASP B 1 99 ? 15.375 33.875 15.023 1 78.31 99 ASP B C 1
ATOM 3112 O O . ASP B 1 99 ? 14.93 33.875 13.875 1 78.31 99 ASP B O 1
ATOM 3116 N N . GLN B 1 100 ? 15.516 32.812 15.766 1 75.12 100 GLN B N 1
ATOM 3117 C CA . GLN B 1 100 ? 15.148 31.5 15.234 1 75.12 100 GLN B CA 1
ATOM 3118 C C . GLN B 1 100 ? 13.648 31.406 15 1 75.12 100 GLN B C 1
ATOM 3120 O O . GLN B 1 100 ? 13.203 30.797 14.023 1 75.12 100 GLN B O 1
ATOM 3125 N N . LEU B 1 101 ? 12.914 31.875 15.891 1 67.75 101 LEU B N 1
ATOM 3126 C CA . LEU B 1 101 ? 11.461 31.891 15.758 1 67.75 101 LEU B CA 1
ATOM 3127 C C . LEU B 1 101 ? 11.031 32.656 14.516 1 67.75 101 LEU B C 1
ATOM 3129 O O . LEU B 1 101 ? 10.156 32.219 13.773 1 67.75 101 LEU B O 1
ATOM 3133 N N . VAL B 1 102 ? 11.633 33.75 14.383 1 69.44 102 VAL B N 1
ATOM 3134 C CA . VAL B 1 102 ? 11.336 34.625 13.234 1 69.44 102 VAL B CA 1
ATOM 3135 C C . VAL B 1 102 ? 11.672 33.875 11.945 1 69.44 102 VAL B C 1
ATOM 3137 O O . VAL B 1 102 ? 10.898 33.906 10.977 1 69.44 102 VAL B O 1
ATOM 3140 N N . LYS B 1 103 ? 12.781 33.188 11.977 1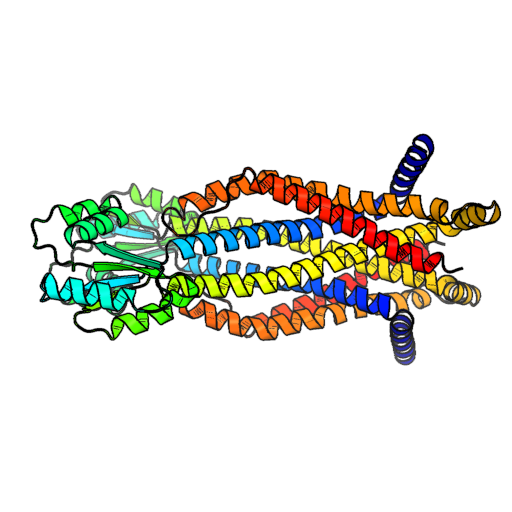 67.69 103 LYS B N 1
ATOM 3141 C CA . LYS B 1 103 ? 13.219 32.438 10.805 1 67.69 103 LYS B CA 1
ATOM 3142 C C . LYS B 1 103 ? 12.242 31.312 10.484 1 67.69 103 LYS B C 1
ATOM 3144 O O . LYS B 1 103 ? 11.984 31.031 9.32 1 67.69 103 LYS B O 1
ATOM 3149 N N . SER B 1 104 ? 11.773 30.734 11.531 1 60.88 104 SER B N 1
ATOM 3150 C CA . SER B 1 104 ? 10.852 29.625 11.344 1 60.88 104 SER B CA 1
ATOM 3151 C C . SER B 1 104 ? 9.547 30.094 10.703 1 60.88 104 SER B C 1
ATOM 3153 O O . SER B 1 104 ? 8.875 29.312 10.016 1 60.88 104 SER B O 1
ATOM 3155 N N . PHE B 1 105 ? 9.148 31.297 10.992 1 54.66 105 PHE B N 1
ATOM 3156 C CA . PHE B 1 105 ? 7.918 31.844 10.438 1 54.66 105 PHE B CA 1
ATOM 3157 C C . PHE B 1 105 ? 8.164 32.438 9.047 1 54.66 105 PHE B C 1
ATOM 3159 O O . PHE B 1 105 ? 7.23 32.844 8.375 1 54.66 105 PHE B O 1
ATOM 3166 N N . GLY B 1 106 ? 9.344 32.219 8.602 1 57.12 106 GLY B N 1
ATOM 3167 C CA . GLY B 1 106 ? 9.68 32.75 7.293 1 57.12 106 GLY B CA 1
ATOM 3168 C C . GLY B 1 106 ? 9.469 34.25 7.184 1 57.12 106 GLY B C 1
ATOM 3169 O O . GLY B 1 106 ? 9.789 35 8.109 1 57.12 106 GLY B O 1
ATOM 3170 N N . ASP B 1 107 ? 8.828 34.688 6.031 1 55.62 107 ASP B N 1
ATOM 3171 C CA . ASP B 1 107 ? 8.617 36.094 5.699 1 55.62 107 ASP B CA 1
ATOM 3172 C C . ASP B 1 107 ? 7.617 36.75 6.652 1 55.62 107 ASP B C 1
ATOM 3174 O O . ASP B 1 107 ? 7.715 37.938 6.941 1 55.62 107 ASP B O 1
ATOM 3178 N N . SER B 1 108 ? 6.742 35.969 7.109 1 51.97 108 SER B N 1
ATOM 3179 C CA . SER B 1 108 ? 5.715 36.531 7.984 1 51.97 108 SER B CA 1
ATOM 3180 C C . SER B 1 108 ? 6.285 36.844 9.359 1 51.97 108 SER B C 1
ATOM 3182 O O . SER B 1 108 ? 5.711 37.656 10.094 1 51.97 108 SER B O 1
ATOM 3184 N N . GLY B 1 109 ? 7.344 36.25 9.711 1 56.03 109 GLY B N 1
ATOM 3185 C CA . GLY B 1 109 ? 7.984 36.438 11 1 56.03 109 GLY B CA 1
ATOM 3186 C C . GLY B 1 109 ? 8.75 37.75 11.086 1 56.03 109 GLY B C 1
ATOM 3187 O O . GLY B 1 109 ? 9.008 38.25 12.188 1 56.03 109 GLY B O 1
ATOM 3188 N N . LYS B 1 110 ? 9.102 38.25 9.953 1 60.53 110 LYS B N 1
ATOM 3189 C CA . LYS B 1 110 ? 9.859 39.469 9.945 1 60.53 110 LYS B CA 1
ATOM 3190 C C . LYS B 1 110 ? 9.078 40.594 10.617 1 60.53 110 LYS B C 1
ATOM 3192 O O . LYS B 1 110 ? 9.664 41.5 11.25 1 60.53 110 LYS B O 1
ATOM 3197 N N . ALA B 1 111 ? 7.832 40.562 10.453 1 55.06 111 ALA B N 1
ATOM 3198 C CA . ALA B 1 111 ? 7.008 41.594 11.055 1 55.06 111 ALA B CA 1
ATOM 3199 C C . ALA B 1 111 ? 7.086 41.531 12.578 1 55.06 111 ALA B C 1
ATOM 3201 O O . ALA B 1 111 ? 6.914 42.562 13.242 1 55.06 111 ALA B O 1
ATOM 3202 N N . MET B 1 112 ? 7.363 40.375 13.078 1 54.84 112 MET B N 1
ATOM 3203 C CA . MET B 1 112 ? 7.406 40.219 14.531 1 54.84 112 MET B CA 1
ATOM 3204 C C . MET B 1 112 ? 8.641 40.875 15.117 1 54.84 112 MET B C 1
ATOM 3206 O O . MET B 1 112 ? 8.609 41.344 16.266 1 54.84 112 MET B O 1
ATOM 3210 N N . LYS B 1 113 ? 9.75 40.906 14.406 1 62.22 113 LYS B N 1
ATOM 3211 C CA . LYS B 1 113 ? 11 41.5 14.875 1 62.22 113 LYS B CA 1
ATOM 3212 C C . LYS B 1 113 ? 10.883 43.031 14.93 1 62.22 113 LYS B C 1
ATOM 3214 O O . LYS B 1 113 ? 11.531 43.688 15.75 1 62.22 113 LYS B O 1
ATOM 3219 N N . MET B 1 114 ? 10.211 43.531 13.984 1 51 114 MET B N 1
ATOM 3220 C CA . MET B 1 114 ? 10.289 45 13.875 1 51 114 MET B CA 1
ATOM 3221 C C . MET B 1 114 ? 9.617 45.656 15.07 1 51 114 MET B C 1
ATOM 3223 O O . MET B 1 114 ? 9.711 46.875 15.234 1 51 114 MET B O 1
ATOM 3227 N N . GLN B 1 115 ? 8.914 44.938 15.805 1 48.84 115 GLN B N 1
ATOM 3228 C CA . GLN B 1 115 ? 8.297 45.719 16.859 1 48.84 115 GLN B CA 1
ATOM 3229 C C . GLN B 1 115 ? 9.195 45.812 18.078 1 48.84 115 GLN B C 1
ATOM 3231 O O . GLN B 1 115 ? 9.727 44.812 18.547 1 48.84 115 GLN B O 1
ATOM 3236 N N . ASP B 1 116 ? 9.812 46.906 18.359 1 50.28 116 ASP B N 1
ATOM 3237 C CA . ASP B 1 116 ? 10.602 47.438 19.469 1 50.28 116 ASP B CA 1
ATOM 3238 C C . ASP B 1 116 ? 10.141 46.875 20.797 1 50.28 116 ASP B C 1
ATOM 3240 O O . ASP B 1 116 ? 10.297 47.5 21.844 1 50.28 116 ASP B O 1
ATOM 3244 N N . GLN B 1 117 ? 9.359 45.906 20.891 1 56.84 117 GLN B N 1
ATOM 3245 C CA . GLN B 1 117 ? 8.875 45.438 22.188 1 56.84 117 GLN B CA 1
ATOM 3246 C C . GLN B 1 117 ? 9.867 44.469 22.844 1 56.84 117 GLN B C 1
ATOM 3248 O O . GLN B 1 117 ? 10.703 43.875 22.156 1 56.84 117 GLN B O 1
ATOM 3253 N N . GLU B 1 118 ? 10.055 44.594 24.219 1 66.69 118 GLU B N 1
ATOM 3254 C CA . GLU B 1 118 ? 10.844 43.719 25.062 1 66.69 118 GLU B CA 1
ATOM 3255 C C . GLU B 1 118 ? 10.695 42.25 24.641 1 66.69 118 GLU B C 1
ATOM 3257 O O . GLU B 1 118 ? 9.586 41.781 24.375 1 66.69 118 GLU B O 1
ATOM 3262 N N . ASN B 1 119 ? 11.82 41.719 24.234 1 72.06 119 ASN B N 1
ATOM 3263 C CA . ASN B 1 119 ? 11.875 40.312 23.859 1 72.06 119 ASN B CA 1
ATOM 3264 C C . ASN B 1 119 ? 11.211 39.406 24.906 1 72.06 119 ASN B C 1
ATOM 3266 O O . ASN B 1 119 ? 11.727 39.25 26.016 1 72.06 119 ASN B O 1
ATOM 3270 N N . PRO B 1 120 ? 10.094 39.031 24.672 1 75.19 120 PRO B N 1
ATOM 3271 C CA . PRO B 1 120 ? 9.344 38.25 25.672 1 75.19 120 PRO B CA 1
ATOM 3272 C C . PRO B 1 120 ? 9.852 36.812 25.812 1 75.19 120 PRO B C 1
ATOM 3274 O O . PRO B 1 120 ? 9.383 36.062 26.688 1 75.19 120 PRO B O 1
ATOM 3277 N N . LEU B 1 121 ? 10.945 36.5 25.172 1 79.81 121 LEU B N 1
ATOM 3278 C CA . LEU B 1 121 ? 11.375 35.094 25.203 1 79.81 121 LEU B CA 1
ATOM 3279 C C . LEU B 1 121 ? 12.328 34.875 26.375 1 79.81 121 LEU B C 1
ATOM 3281 O O . LEU B 1 121 ? 12.812 35.812 27 1 79.81 121 LEU B O 1
ATOM 3285 N N . ASN B 1 122 ? 12.445 33.594 26.703 1 87.19 122 ASN B N 1
ATOM 3286 C CA . ASN B 1 122 ? 13.375 33.188 27.75 1 87.19 122 ASN B CA 1
ATOM 3287 C C . ASN B 1 122 ? 14.695 32.688 27.141 1 87.19 122 ASN B C 1
ATOM 3289 O O . ASN B 1 122 ? 14.734 32.25 26 1 87.19 122 ASN B O 1
ATOM 3293 N N . ASN B 1 123 ? 15.727 32.875 27.953 1 90.75 123 ASN B N 1
ATOM 3294 C CA . ASN B 1 123 ? 16.906 32.094 27.641 1 90.75 123 ASN B CA 1
ATOM 3295 C C . ASN B 1 123 ? 16.594 30.594 27.688 1 90.75 123 ASN B C 1
ATOM 3297 O O . ASN B 1 123 ? 15.656 30.156 28.359 1 90.75 123 ASN B O 1
ATOM 3301 N N . ALA B 1 124 ? 17.359 29.906 26.891 1 92 124 ALA B N 1
ATOM 3302 C CA . ALA B 1 124 ? 17.031 28.484 26.812 1 92 124 ALA B CA 1
ATOM 3303 C C . ALA B 1 124 ? 18.297 27.641 26.734 1 92 124 ALA B C 1
ATOM 3305 O O . ALA B 1 124 ? 19.359 28.141 26.359 1 92 124 ALA B O 1
ATOM 3306 N N . PHE B 1 125 ? 18.25 26.438 27.266 1 93.12 125 PHE B N 1
ATOM 3307 C CA . PHE B 1 125 ? 19.234 25.406 26.984 1 93.12 125 PHE B CA 1
ATOM 3308 C C . PHE B 1 125 ? 18.688 24.422 25.938 1 93.12 125 PHE B C 1
ATOM 3310 O O . PHE B 1 125 ? 17.578 23.906 26.094 1 93.12 125 PHE B O 1
ATOM 3317 N N . ILE B 1 126 ? 19.422 24.297 24.891 1 90.94 126 ILE B N 1
ATOM 3318 C CA . ILE B 1 126 ? 19.109 23.281 23.891 1 90.94 126 ILE B CA 1
ATOM 3319 C C . ILE B 1 126 ? 19.828 21.984 24.234 1 90.94 126 ILE B C 1
ATOM 3321 O O . ILE B 1 126 ? 21.062 21.906 24.219 1 90.94 126 ILE B O 1
ATOM 3325 N N . VAL B 1 127 ? 19.031 21 24.578 1 90.94 127 VAL B N 1
ATOM 3326 C CA . VAL B 1 127 ? 19.578 19.734 25.047 1 90.94 127 VAL B CA 1
ATOM 3327 C C . VAL B 1 127 ? 19.328 18.641 24.016 1 90.94 127 VAL B C 1
ATOM 3329 O O . VAL B 1 127 ? 18.203 18.5 23.516 1 90.94 127 VAL B O 1
ATOM 3332 N N . LYS B 1 128 ? 20.344 17.938 23.688 1 88.88 128 LYS B N 1
ATOM 3333 C CA . LYS B 1 128 ? 20.234 16.797 22.781 1 88.88 128 LYS B CA 1
ATOM 3334 C C . LYS B 1 128 ? 20.562 15.5 23.516 1 88.88 128 LYS B C 1
ATOM 3336 O O . LYS B 1 128 ? 21.547 15.414 24.25 1 88.88 128 LYS B O 1
ATOM 3341 N N . THR B 1 129 ? 19.719 14.516 23.328 1 87.5 129 THR B N 1
ATOM 3342 C CA . THR B 1 129 ? 19.938 13.211 23.953 1 87.5 129 THR B CA 1
ATOM 3343 C C . THR B 1 129 ? 20.797 12.32 23.047 1 87.5 129 THR B C 1
ATOM 3345 O O . THR B 1 129 ? 20.859 12.539 21.844 1 87.5 129 THR B O 1
ATOM 3348 N N . THR B 1 130 ? 21.438 11.383 23.734 1 87.12 130 THR B N 1
ATOM 3349 C CA . THR B 1 130 ? 22.219 10.406 22.984 1 87.12 130 THR B CA 1
ATOM 3350 C C . THR B 1 130 ? 21.297 9.531 22.125 1 87.12 130 THR B C 1
ATOM 3352 O O . THR B 1 130 ? 21.594 9.266 20.969 1 87.12 130 THR B O 1
ATOM 3355 N N . ASP B 1 131 ? 20.281 9.109 22.734 1 82.88 131 ASP B N 1
ATOM 3356 C CA . ASP B 1 131 ? 19.219 8.391 22.047 1 82.88 131 ASP B CA 1
ATOM 3357 C C . ASP B 1 131 ? 17.938 9.234 21.969 1 82.88 131 ASP B C 1
ATOM 3359 O O . ASP B 1 131 ? 17.297 9.492 22.984 1 82.88 131 ASP B O 1
ATOM 3363 N N . PRO B 1 132 ? 17.656 9.617 20.781 1 79.19 132 PRO B N 1
ATOM 3364 C CA . PRO B 1 132 ? 16.484 10.492 20.625 1 79.19 132 PRO B CA 1
ATOM 3365 C C . PRO B 1 132 ? 15.211 9.875 21.203 1 79.19 132 PRO B C 1
ATOM 3367 O O . PRO B 1 132 ? 14.273 10.602 21.547 1 79.19 132 PRO B O 1
ATOM 3370 N N . HIS B 1 133 ? 15.188 8.625 21.344 1 77.81 133 HIS B N 1
ATOM 3371 C CA . HIS B 1 133 ? 14.008 7.973 21.922 1 77.81 133 HIS B CA 1
ATOM 3372 C C . HIS B 1 133 ? 13.898 8.242 23.406 1 77.81 133 HIS B C 1
ATOM 3374 O O . HIS B 1 133 ? 12.82 8.094 24 1 77.81 133 HIS B O 1
ATOM 3380 N N . ASP B 1 134 ? 14.977 8.734 23.953 1 80.75 134 ASP B N 1
ATOM 3381 C CA . ASP B 1 134 ? 15.016 9 25.375 1 80.75 134 ASP B CA 1
ATOM 3382 C C . ASP B 1 134 ? 14.594 10.438 25.688 1 80.75 134 ASP B C 1
ATOM 3384 O O . ASP B 1 134 ? 14.5 10.836 26.844 1 80.75 134 ASP B O 1
ATOM 3388 N N . THR B 1 135 ? 14.297 11.125 24.609 1 82.25 135 THR B N 1
ATOM 3389 C CA . THR B 1 135 ? 14.047 12.555 24.734 1 82.25 135 THR B CA 1
ATOM 3390 C C . THR B 1 135 ? 12.898 12.82 25.703 1 82.25 135 THR B C 1
ATOM 3392 O O . THR B 1 135 ? 13.023 13.641 26.609 1 82.25 135 THR B O 1
ATOM 3395 N N . PRO B 1 136 ? 11.805 12.047 25.578 1 79.69 136 PRO B N 1
ATOM 3396 C CA . PRO B 1 136 ? 10.711 12.344 26.5 1 79.69 136 PRO B CA 1
ATOM 3397 C C . PRO B 1 136 ? 11.086 12.055 27.953 1 79.69 136 PRO B C 1
ATOM 3399 O O . PRO B 1 136 ? 10.727 12.828 28.859 1 79.69 136 PRO B O 1
ATOM 3402 N N . LYS B 1 137 ? 11.805 11.016 28.141 1 84.88 137 LYS B N 1
ATOM 3403 C CA . LYS B 1 137 ? 12.227 10.648 29.5 1 84.88 137 LYS B CA 1
ATOM 3404 C C . LYS B 1 137 ? 13.172 11.695 30.078 1 84.88 137 LYS B C 1
ATOM 3406 O O . LYS B 1 137 ? 13.008 12.102 31.234 1 84.88 137 LYS B O 1
ATOM 3411 N N . VAL B 1 138 ? 14.078 12.125 29.328 1 88.56 138 VAL B N 1
ATOM 3412 C CA . VAL B 1 138 ? 15.07 13.109 29.766 1 88.56 138 VAL B CA 1
ATOM 3413 C C . VAL B 1 138 ? 14.391 14.453 30 1 88.56 138 VAL B C 1
ATOM 3415 O O . VAL B 1 138 ? 14.688 15.141 30.984 1 88.56 138 VAL B O 1
ATOM 3418 N N . ALA B 1 139 ? 13.469 14.789 29.109 1 87.94 139 ALA B N 1
ATOM 3419 C CA . ALA B 1 139 ? 12.742 16.047 29.234 1 87.94 139 ALA B CA 1
ATOM 3420 C C . ALA B 1 139 ? 11.969 16.109 30.547 1 87.94 139 ALA B C 1
ATOM 3422 O O . ALA B 1 139 ? 11.953 17.141 31.219 1 87.94 139 ALA B O 1
ATOM 3423 N N . LYS B 1 140 ? 11.359 15.039 30.875 1 87.94 140 LYS B N 1
ATOM 3424 C CA . LYS B 1 140 ? 10.586 14.984 32.125 1 87.94 140 LYS B CA 1
ATOM 3425 C C . LYS B 1 140 ? 11.492 15.164 33.344 1 87.94 140 LYS B C 1
ATOM 3427 O O . LYS B 1 140 ? 11.102 15.789 34.312 1 87.94 140 LYS B O 1
ATOM 3432 N N . LYS B 1 141 ? 12.664 14.625 33.281 1 91.38 141 LYS B N 1
ATOM 3433 C CA . LYS B 1 141 ? 13.641 14.781 34.344 1 91.38 141 LYS B CA 1
ATOM 3434 C C . LYS B 1 141 ? 14.078 16.234 34.469 1 91.38 141 LYS B C 1
ATOM 3436 O O . LYS B 1 141 ? 14.211 16.75 35.594 1 91.38 141 LYS B O 1
ATOM 3441 N N . ILE B 1 142 ? 14.258 16.875 33.406 1 92.31 142 ILE B N 1
ATOM 3442 C CA . ILE B 1 142 ? 14.727 18.25 33.375 1 92.31 142 ILE B CA 1
ATOM 3443 C C . ILE B 1 142 ? 13.641 19.172 33.906 1 92.31 142 ILE B C 1
ATOM 3445 O O . ILE B 1 142 ? 13.938 20.156 34.594 1 92.31 142 ILE B O 1
ATOM 3449 N N . GLU B 1 143 ? 12.414 18.844 33.562 1 90.38 143 GLU B N 1
ATOM 3450 C CA . GLU B 1 143 ? 11.273 19.656 34 1 90.38 143 GLU B CA 1
ATOM 3451 C C . GLU B 1 143 ? 11.203 19.766 35.5 1 90.38 143 GLU B C 1
ATOM 3453 O O . GLU B 1 143 ? 10.648 20.719 36.031 1 90.38 143 GLU B O 1
ATOM 3458 N N . LYS B 1 144 ? 11.758 18.828 36.156 1 91.5 144 LYS B N 1
ATOM 3459 C CA . LYS B 1 144 ? 11.68 18.766 37.625 1 91.5 144 LYS B CA 1
ATOM 3460 C C . LYS B 1 144 ? 12.797 19.594 38.25 1 91.5 144 LYS B C 1
ATOM 3462 O O . LYS B 1 144 ? 12.82 19.766 39.469 1 91.5 144 LYS B O 1
ATOM 3467 N N . LEU B 1 145 ? 13.672 20.031 37.5 1 91.62 145 LEU B N 1
ATOM 3468 C CA . LEU B 1 145 ? 14.789 20.797 38.031 1 91.62 145 LEU B CA 1
ATOM 3469 C C . LEU B 1 145 ? 14.336 22.203 38.438 1 91.62 145 LEU B C 1
ATOM 3471 O O . LEU B 1 145 ? 13.391 22.75 37.844 1 91.62 145 LEU B O 1
ATOM 3475 N N . ASP B 1 146 ? 15.094 22.766 39.344 1 89.75 146 ASP B N 1
ATOM 3476 C CA . ASP B 1 146 ? 14.797 24.141 39.75 1 89.75 146 ASP B CA 1
ATOM 3477 C C . ASP B 1 146 ? 15.188 25.141 38.688 1 89.75 146 ASP B C 1
ATOM 3479 O O . ASP B 1 146 ? 16.141 24.922 37.938 1 89.75 146 ASP B O 1
ATOM 3483 N N . HIS B 1 147 ? 14.422 26.297 38.5 1 89.81 147 HIS B N 1
ATOM 3484 C CA . HIS B 1 147 ? 14.711 27.438 37.625 1 89.81 147 HIS B CA 1
ATOM 3485 C C . HIS B 1 147 ? 14.398 27.109 36.156 1 89.81 147 HIS B C 1
ATOM 3487 O O . HIS B 1 147 ? 14.945 27.734 35.25 1 89.81 147 HIS B O 1
ATOM 3493 N N . VAL B 1 148 ? 13.672 26.062 36 1 91.44 148 VAL B N 1
ATOM 3494 C CA . VAL B 1 148 ? 13.156 25.719 34.656 1 91.44 148 VAL B CA 1
ATOM 3495 C C . VAL B 1 148 ? 11.742 26.281 34.5 1 91.44 148 VAL B C 1
ATOM 3497 O O . VAL B 1 148 ? 10.859 25.984 35.312 1 91.44 148 VAL B O 1
ATOM 3500 N N . TYR B 1 149 ? 11.625 27.062 33.562 1 88.38 149 TYR B N 1
ATOM 3501 C CA . TYR B 1 149 ? 10.305 27.641 33.281 1 88.38 149 TYR B CA 1
ATOM 3502 C C . TYR B 1 149 ? 9.43 26.641 32.531 1 88.38 149 TYR B C 1
ATOM 3504 O O . TYR B 1 149 ? 8.289 26.391 32.938 1 88.38 149 TYR B O 1
ATOM 3512 N N . LYS B 1 150 ? 9.984 26.203 31.422 1 87.06 150 LYS B N 1
ATOM 3513 C CA . LYS B 1 150 ? 9.25 25.266 30.578 1 87.06 150 LYS B CA 1
ATOM 3514 C C . LYS B 1 150 ? 10.195 24.391 29.766 1 87.06 150 LYS B C 1
ATOM 3516 O O . LYS B 1 150 ? 11.281 24.828 29.375 1 87.06 150 LYS B O 1
ATOM 3521 N N . VAL B 1 151 ? 9.883 23.172 29.594 1 86 151 VAL B N 1
ATOM 3522 C CA . VAL B 1 151 ? 10.633 22.25 28.75 1 86 151 VAL B CA 1
ATOM 3523 C C . VAL B 1 151 ? 9.781 21.844 27.547 1 86 151 VAL B C 1
ATOM 3525 O O . VAL B 1 151 ? 8.641 21.406 27.703 1 86 151 VAL B O 1
ATOM 3528 N N . THR B 1 152 ? 10.234 22.281 26.344 1 77 152 THR B N 1
ATOM 3529 C CA . THR B 1 152 ? 9.523 21.891 25.125 1 77 152 THR B CA 1
ATOM 3530 C C . THR B 1 152 ? 10.359 20.922 24.297 1 77 152 THR B C 1
ATOM 3532 O O . THR B 1 152 ? 11.57 21.109 24.156 1 77 152 THR B O 1
ATOM 3535 N N . TYR B 1 153 ? 9.93 19.906 24 1 70.56 153 TYR B N 1
ATOM 3536 C CA . TYR B 1 153 ? 10.586 18.984 23.078 1 70.56 153 TYR B CA 1
ATOM 3537 C C . TYR B 1 153 ? 9.617 18.562 21.969 1 70.56 153 TYR B C 1
ATOM 3539 O O . TYR B 1 153 ? 8.398 18.578 22.156 1 70.56 153 TYR B O 1
ATOM 3547 N N . GLY B 1 154 ? 9.922 18.922 20.625 1 58.69 154 GLY B N 1
ATOM 3548 C CA . GLY B 1 154 ? 9.094 18.531 19.5 1 58.69 154 GLY B CA 1
ATOM 3549 C C . GLY B 1 154 ? 8.422 17.188 19.703 1 58.69 154 GLY B C 1
ATOM 3550 O O . GLY B 1 154 ? 8.688 16.234 18.969 1 58.69 154 GLY B O 1
ATOM 3551 N N . LYS B 1 155 ? 7.996 16.891 21.031 1 55.91 155 LYS B N 1
ATOM 3552 C CA . LYS B 1 155 ? 7.664 15.648 21.719 1 55.91 155 LYS B CA 1
ATOM 3553 C C . LYS B 1 155 ? 6.676 14.812 20.922 1 55.91 155 LYS B C 1
ATOM 3555 O O . LYS B 1 155 ? 6.934 13.641 20.641 1 55.91 155 LYS B O 1
ATOM 3560 N N . GLU B 1 156 ? 5.473 15.32 20.906 1 58.75 156 GLU B N 1
ATOM 3561 C CA . GLU B 1 156 ? 4.336 14.461 20.594 1 58.75 156 GLU B CA 1
ATOM 3562 C C . GLU B 1 156 ? 4.336 14.078 19.109 1 58.75 156 GLU B C 1
ATOM 3564 O O . GLU B 1 156 ? 4.059 12.922 18.766 1 58.75 156 GLU B O 1
ATOM 3569 N N . GLU B 1 157 ? 5 14.969 18.391 1 61.53 157 GLU B N 1
ATOM 3570 C CA . GLU B 1 157 ? 4.926 14.711 16.953 1 61.53 157 GLU B CA 1
ATOM 3571 C C . GLU B 1 157 ? 6.004 13.727 16.516 1 61.53 157 GLU B C 1
ATOM 3573 O O . GLU B 1 157 ? 5.742 12.836 15.695 1 61.53 157 GLU B O 1
ATOM 3578 N N . VAL B 1 158 ? 7.16 13.906 17.219 1 68 158 VAL B N 1
ATOM 3579 C CA . VAL B 1 158 ? 8.273 13.055 16.812 1 68 158 VAL B CA 1
ATOM 3580 C C . VAL B 1 158 ? 8.07 11.641 17.344 1 68 158 VAL B C 1
ATOM 3582 O O . VAL B 1 158 ? 8.359 10.656 16.656 1 68 158 VAL B O 1
ATOM 3585 N N . SER B 1 159 ? 7.648 11.57 18.578 1 70.56 159 SER B N 1
ATOM 3586 C CA . SER B 1 159 ? 7.355 10.258 19.156 1 70.56 159 SER B CA 1
ATOM 3587 C C . SER B 1 159 ? 6.281 9.531 18.359 1 70.56 159 SER B C 1
ATOM 3589 O O . SER B 1 159 ? 6.371 8.32 18.141 1 70.56 159 SER B O 1
ATOM 3591 N N . ARG B 1 160 ? 5.422 10.289 17.969 1 70.62 160 ARG B N 1
ATOM 3592 C CA . ARG B 1 160 ? 4.371 9.719 17.125 1 70.62 160 ARG B CA 1
ATOM 3593 C C . ARG B 1 160 ? 4.934 9.227 15.797 1 70.62 160 ARG B C 1
ATOM 3595 O O . ARG B 1 160 ? 4.547 8.164 15.305 1 70.62 160 ARG B O 1
ATOM 3602 N N . LEU B 1 161 ? 5.867 9.969 15.312 1 73.44 161 LEU B N 1
ATOM 3603 C CA . LEU B 1 161 ? 6.504 9.586 14.062 1 73.44 161 LEU B CA 1
ATOM 3604 C C . LEU B 1 161 ? 7.281 8.281 14.219 1 73.44 161 LEU B C 1
ATOM 3606 O O . LEU B 1 161 ? 7.176 7.387 13.375 1 73.44 161 LEU B O 1
ATOM 3610 N N . PHE B 1 162 ? 7.902 8.203 15.32 1 76.38 162 PHE B N 1
ATOM 3611 C CA . PHE B 1 162 ? 8.703 7.004 15.539 1 76.38 162 PHE B CA 1
ATOM 3612 C C . PHE B 1 162 ? 7.812 5.777 15.711 1 76.38 162 PHE B C 1
ATOM 3614 O O . PHE B 1 162 ? 8.141 4.695 15.219 1 76.38 162 PHE B O 1
ATOM 3621 N N . LYS B 1 163 ? 6.809 5.969 16.438 1 77.75 163 LYS B N 1
ATOM 3622 C CA . LYS B 1 163 ? 5.871 4.867 16.641 1 77.75 163 LYS B CA 1
ATOM 3623 C C . LYS B 1 163 ? 5.254 4.426 15.312 1 77.75 163 LYS B C 1
ATOM 3625 O O . LYS B 1 163 ? 5.16 3.229 15.031 1 77.75 163 LYS B O 1
ATOM 3630 N N . ILE B 1 164 ? 4.957 5.355 14.461 1 76.31 164 ILE B N 1
ATOM 3631 C CA . ILE B 1 164 ? 4.363 5.074 13.156 1 76.31 164 ILE B CA 1
ATOM 3632 C C . ILE B 1 164 ? 5.383 4.355 12.273 1 76.31 164 ILE B C 1
ATOM 3634 O O . ILE B 1 164 ? 5.051 3.375 11.602 1 76.31 164 ILE B O 1
ATOM 3638 N N . VAL B 1 165 ? 6.59 4.887 12.359 1 84.5 165 VAL B N 1
ATOM 3639 C CA . VAL B 1 165 ? 7.645 4.297 11.539 1 84.5 165 VAL B CA 1
ATOM 3640 C C . VAL B 1 165 ? 7.922 2.867 12 1 84.5 165 VAL B C 1
ATOM 3642 O O . VAL B 1 165 ? 8.086 1.962 11.18 1 84.5 165 VAL B O 1
ATOM 3645 N N . GLY B 1 166 ? 7.957 2.625 13.289 1 84.31 166 GLY B N 1
ATOM 3646 C CA . GLY B 1 166 ? 8.188 1.292 13.82 1 84.31 166 GLY B CA 1
ATOM 3647 C C . GLY B 1 166 ? 7.105 0.3 13.43 1 84.31 166 GLY B C 1
ATOM 3648 O O . GLY B 1 166 ? 7.402 -0.8 12.961 1 84.31 166 GLY B O 1
ATOM 3649 N N . VAL B 1 167 ? 5.918 0.707 13.609 1 83.31 167 VAL B N 1
ATOM 3650 C CA . VAL B 1 167 ? 4.785 -0.152 13.273 1 83.31 167 VAL B CA 1
ATOM 3651 C C . VAL B 1 167 ? 4.762 -0.406 11.766 1 83.31 167 VAL B C 1
ATOM 3653 O O . VAL B 1 167 ? 4.543 -1.538 11.328 1 83.31 167 VAL B O 1
ATOM 3656 N N . SER B 1 168 ? 4.98 0.644 11.016 1 87.44 168 SER B N 1
ATOM 3657 C CA . SER B 1 168 ? 4.988 0.519 9.562 1 87.44 168 SER B CA 1
ATOM 3658 C C . SER B 1 168 ? 6.094 -0.418 9.086 1 87.44 168 SER B C 1
ATOM 3660 O O . SER B 1 168 ? 5.91 -1.182 8.141 1 87.44 168 SER B O 1
ATOM 3662 N N . ARG B 1 169 ? 7.168 -0.341 9.781 1 87.69 169 ARG B N 1
ATOM 3663 C CA . ARG B 1 169 ? 8.289 -1.2 9.422 1 87.69 169 ARG B CA 1
ATOM 3664 C C . ARG B 1 169 ? 7.934 -2.672 9.602 1 87.69 169 ARG B C 1
ATOM 3666 O O . ARG B 1 169 ? 8.18 -3.486 8.711 1 87.69 169 ARG B O 1
ATOM 3673 N N . ASN B 1 170 ? 7.387 -2.996 10.695 1 87.88 170 ASN B N 1
ATOM 3674 C CA . ASN B 1 170 ? 7.023 -4.383 10.969 1 87.88 170 ASN B CA 1
ATOM 3675 C C . ASN B 1 170 ? 5.961 -4.883 9.992 1 87.88 170 ASN B C 1
ATOM 3677 O O . ASN B 1 170 ? 6.07 -5.988 9.461 1 87.88 170 ASN B O 1
ATOM 3681 N N . ILE B 1 171 ? 5.023 -4.098 9.758 1 87.56 171 ILE B N 1
ATOM 3682 C CA . ILE B 1 171 ? 3.965 -4.453 8.82 1 87.56 171 ILE B CA 1
ATOM 3683 C C . ILE B 1 171 ? 4.543 -4.574 7.414 1 87.56 171 ILE B C 1
ATOM 3685 O O . ILE B 1 171 ? 4.223 -5.516 6.684 1 87.56 171 ILE B O 1
ATOM 3689 N N . GLY B 1 172 ? 5.352 -3.59 7.082 1 88.81 172 GLY B N 1
ATOM 3690 C CA . GLY B 1 172 ? 5.992 -3.615 5.777 1 88.81 172 GLY B CA 1
ATOM 3691 C C . GLY B 1 172 ? 6.832 -4.855 5.551 1 88.81 172 GLY B C 1
ATOM 3692 O O . GLY B 1 172 ? 6.77 -5.469 4.484 1 88.81 172 GLY B O 1
ATOM 3693 N N . ILE B 1 173 ? 7.547 -5.281 6.539 1 91.38 173 ILE B N 1
ATOM 3694 C CA . ILE B 1 173 ? 8.398 -6.461 6.426 1 91.38 173 ILE B CA 1
ATOM 3695 C C . ILE B 1 173 ? 7.527 -7.703 6.246 1 91.38 173 ILE B C 1
ATOM 3697 O O . ILE B 1 173 ? 7.809 -8.547 5.391 1 91.38 173 ILE B O 1
ATOM 3701 N N . ALA B 1 174 ? 6.523 -7.738 7.059 1 91.25 174 ALA B N 1
ATOM 3702 C CA . ALA B 1 174 ? 5.613 -8.875 6.953 1 91.25 174 ALA B CA 1
ATOM 3703 C C . ALA B 1 174 ? 4.984 -8.953 5.566 1 91.25 174 ALA B C 1
ATOM 3705 O O . ALA B 1 174 ? 4.871 -10.031 4.988 1 91.25 174 ALA B O 1
ATOM 3706 N N . LEU B 1 175 ? 4.594 -7.852 5.047 1 89.88 175 LEU B N 1
ATOM 3707 C CA . LEU B 1 175 ? 3.963 -7.801 3.73 1 89.88 175 LEU B CA 1
ATOM 3708 C C . LEU B 1 175 ? 4.953 -8.18 2.637 1 89.88 175 LEU B C 1
ATOM 3710 O O . LEU B 1 175 ? 4.609 -8.922 1.711 1 89.88 175 LEU B O 1
ATOM 3714 N N . ILE B 1 176 ? 6.113 -7.68 2.779 1 92.31 176 ILE B N 1
ATOM 3715 C CA . ILE B 1 176 ? 7.137 -7.98 1.782 1 92.31 176 ILE B CA 1
ATOM 3716 C C . ILE B 1 176 ? 7.434 -9.477 1.783 1 92.31 176 ILE B C 1
ATOM 3718 O O . ILE B 1 176 ? 7.496 -10.102 0.723 1 92.31 176 ILE B O 1
ATOM 3722 N N . ILE B 1 177 ? 7.551 -10.047 2.975 1 93.44 177 ILE B N 1
ATOM 3723 C CA . ILE B 1 177 ? 7.805 -11.477 3.086 1 93.44 177 ILE B CA 1
ATOM 3724 C C . ILE B 1 177 ? 6.652 -12.258 2.459 1 93.44 177 ILE B C 1
ATOM 3726 O O . ILE B 1 177 ? 6.875 -13.219 1.718 1 93.44 177 ILE B O 1
ATOM 3730 N N . GLY B 1 178 ? 5.453 -11.781 2.791 1 91.94 178 GLY B N 1
ATOM 3731 C CA . GLY B 1 178 ? 4.293 -12.422 2.191 1 91.94 178 GLY B CA 1
ATOM 3732 C C . GLY B 1 178 ? 4.281 -12.336 0.676 1 91.94 178 GLY B C 1
ATOM 3733 O O . GLY B 1 178 ? 3.98 -13.32 -0.003 1 91.94 178 GLY B O 1
ATOM 3734 N N . LEU B 1 179 ? 4.605 -11.227 0.188 1 93.19 179 LEU B N 1
ATOM 3735 C CA . LEU B 1 179 ? 4.617 -11.016 -1.255 1 93.19 179 LEU B CA 1
ATOM 3736 C C . LEU B 1 179 ? 5.715 -11.844 -1.915 1 93.19 179 LEU B C 1
ATOM 3738 O O . LEU B 1 179 ? 5.504 -12.414 -2.988 1 93.19 179 LEU B O 1
ATOM 3742 N N . LEU B 1 180 ? 6.867 -11.93 -1.285 1 93.25 180 LEU B N 1
ATOM 3743 C CA . LEU B 1 180 ? 7.953 -12.734 -1.827 1 93.25 180 LEU B CA 1
ATOM 3744 C C . LEU B 1 180 ? 7.582 -14.211 -1.83 1 93.25 180 LEU B C 1
ATOM 3746 O O . LEU B 1 180 ? 7.906 -14.938 -2.773 1 93.25 180 LEU B O 1
ATOM 3750 N N . PHE B 1 181 ? 6.977 -14.562 -0.791 1 91 181 PHE B N 1
ATOM 3751 C CA . PHE B 1 181 ? 6.488 -15.938 -0.734 1 91 181 PHE B CA 1
ATOM 3752 C C . PHE B 1 181 ? 5.52 -16.219 -1.879 1 91 181 PHE B C 1
ATOM 3754 O O . PHE B 1 181 ? 5.605 -17.266 -2.529 1 91 181 PHE B O 1
ATOM 3761 N N . THR B 1 182 ? 4.609 -15.297 -2.107 1 90.94 182 THR B N 1
ATOM 3762 C CA . THR B 1 182 ? 3.645 -15.445 -3.191 1 90.94 182 THR B CA 1
ATOM 3763 C C . THR B 1 182 ? 4.355 -15.547 -4.539 1 90.94 182 THR B C 1
ATOM 3765 O O . THR B 1 182 ? 4.004 -16.391 -5.367 1 90.94 182 THR B O 1
ATOM 3768 N N . ALA B 1 183 ? 5.309 -14.695 -4.68 1 92.62 183 ALA B N 1
ATOM 3769 C CA . ALA B 1 183 ? 6.055 -14.703 -5.938 1 92.62 183 ALA B CA 1
ATOM 3770 C C . ALA B 1 183 ? 6.812 -16.016 -6.117 1 92.62 183 ALA B C 1
ATOM 3772 O O . ALA B 1 183 ? 6.832 -16.594 -7.211 1 92.62 183 ALA B O 1
ATOM 3773 N N . MET B 1 184 ? 7.402 -16.469 -5.043 1 91.25 184 MET B N 1
ATOM 3774 C CA . MET B 1 184 ? 8.133 -17.734 -5.082 1 91.25 184 MET B CA 1
ATOM 3775 C C . MET B 1 184 ? 7.203 -18.891 -5.43 1 91.25 184 MET B C 1
ATOM 3777 O O . MET B 1 184 ? 7.566 -19.766 -6.215 1 91.25 184 MET B O 1
ATOM 3781 N N . PHE B 1 185 ? 6.129 -18.859 -4.891 1 88.94 185 PHE B N 1
ATOM 3782 C CA . PHE B 1 185 ? 5.148 -19.906 -5.145 1 88.94 185 PHE B CA 1
ATOM 3783 C C . PHE B 1 185 ? 4.664 -19.859 -6.586 1 88.94 185 PHE B C 1
ATOM 3785 O O . PHE B 1 185 ? 4.488 -20.906 -7.223 1 88.94 185 PHE B O 1
ATOM 3792 N N . LEU B 1 186 ? 4.422 -18.672 -7.035 1 89.81 186 LEU B N 1
ATOM 3793 C CA . LEU B 1 186 ? 3.988 -18.484 -8.414 1 89.81 186 LEU B CA 1
ATOM 3794 C C . LEU B 1 186 ? 5.016 -19.062 -9.391 1 89.81 186 LEU B C 1
ATOM 3796 O O . LEU B 1 186 ? 4.656 -19.797 -10.32 1 89.81 186 LEU B O 1
ATOM 3800 N N . ILE B 1 187 ? 6.191 -18.781 -9.156 1 90.62 187 ILE B N 1
ATOM 3801 C CA . ILE B 1 187 ? 7.262 -19.25 -10.039 1 90.62 187 ILE B CA 1
ATOM 3802 C C . ILE B 1 187 ? 7.41 -20.766 -9.922 1 90.62 187 ILE B C 1
ATOM 3804 O O . ILE B 1 187 ? 7.535 -21.453 -10.93 1 90.62 187 ILE B O 1
ATOM 3808 N N . SER B 1 188 ? 7.371 -21.219 -8.703 1 90.56 188 SER B N 1
ATOM 3809 C CA . SER B 1 188 ? 7.477 -22.656 -8.453 1 90.56 188 SER B CA 1
ATOM 3810 C C . SER B 1 188 ? 6.395 -23.422 -9.211 1 90.56 188 SER B C 1
ATOM 3812 O O . SER B 1 188 ? 6.688 -24.406 -9.883 1 90.56 188 SER B O 1
ATOM 3814 N N . ASN B 1 189 ? 5.184 -22.922 -9.188 1 86.5 189 ASN B N 1
ATOM 3815 C CA . ASN B 1 189 ? 4.078 -23.594 -9.859 1 86.5 189 ASN B CA 1
ATOM 3816 C C . ASN B 1 189 ? 4.215 -23.531 -11.375 1 86.5 189 ASN B C 1
ATOM 3818 O O . ASN B 1 189 ? 3.861 -24.469 -12.078 1 86.5 189 ASN B O 1
ATOM 3822 N N . THR B 1 190 ? 4.684 -22.438 -11.781 1 86.81 190 THR B N 1
ATOM 3823 C CA . THR B 1 190 ? 4.902 -22.281 -13.211 1 86.81 190 THR B CA 1
ATOM 3824 C C . THR B 1 190 ? 5.949 -23.281 -13.711 1 86.81 190 THR B C 1
ATOM 3826 O O . THR B 1 190 ? 5.754 -23.922 -14.742 1 86.81 190 THR B O 1
ATOM 3829 N N . ILE B 1 191 ? 6.949 -23.422 -13.023 1 88.81 191 ILE B N 1
ATOM 3830 C CA . ILE B 1 191 ? 8.031 -24.312 -13.414 1 88.81 191 ILE B CA 1
ATOM 3831 C C . ILE B 1 191 ? 7.57 -25.766 -13.297 1 88.81 191 ILE B C 1
ATOM 3833 O O . ILE B 1 191 ? 7.922 -26.609 -14.133 1 88.81 191 ILE B O 1
ATOM 3837 N N . LYS B 1 192 ? 6.816 -26.094 -12.312 1 87.25 192 LYS B N 1
ATOM 3838 C CA . LYS B 1 192 ? 6.281 -27.453 -12.172 1 87.25 192 LYS B CA 1
ATOM 3839 C C . LYS B 1 192 ? 5.438 -27.844 -13.375 1 87.25 192 LYS B C 1
ATOM 3841 O O . LYS B 1 192 ? 5.539 -28.953 -13.883 1 87.25 192 LYS B O 1
ATOM 3846 N N . ILE B 1 193 ? 4.668 -26.906 -13.734 1 83.5 193 ILE B N 1
ATOM 3847 C CA . ILE B 1 193 ? 3.82 -27.156 -14.898 1 83.5 193 ILE B CA 1
ATOM 3848 C C . ILE B 1 193 ? 4.691 -27.375 -16.125 1 83.5 193 ILE B C 1
ATOM 3850 O O . ILE B 1 193 ? 4.402 -28.25 -16.953 1 83.5 193 ILE B O 1
ATOM 3854 N N . THR B 1 194 ? 5.703 -26.594 -16.219 1 84.38 194 THR B N 1
ATOM 3855 C CA . THR B 1 194 ? 6.621 -26.719 -17.344 1 84.38 194 THR B CA 1
ATOM 3856 C C . THR B 1 194 ? 7.336 -28.078 -17.297 1 84.38 194 THR B C 1
ATOM 3858 O O . THR B 1 194 ? 7.555 -28.703 -18.328 1 84.38 194 THR B O 1
ATOM 3861 N N . ILE B 1 195 ? 7.66 -28.5 -16.141 1 85.56 195 ILE B N 1
ATOM 3862 C CA . ILE B 1 195 ? 8.312 -29.781 -15.961 1 85.56 195 ILE B CA 1
ATOM 3863 C C . ILE B 1 195 ? 7.359 -30.906 -16.391 1 85.56 195 ILE B C 1
ATOM 3865 O O . ILE B 1 195 ? 7.762 -31.844 -17.094 1 85.56 195 ILE B O 1
ATOM 3869 N N . PHE B 1 196 ? 6.18 -30.75 -16.016 1 81.62 196 PHE B N 1
ATOM 3870 C CA . PHE B 1 196 ? 5.188 -31.766 -16.359 1 81.62 196 PHE B CA 1
ATOM 3871 C C . PHE B 1 196 ? 4.945 -31.797 -17.859 1 81.62 196 PHE B C 1
ATOM 3873 O O . PHE B 1 196 ? 4.73 -32.875 -18.438 1 81.62 196 PHE B O 1
ATOM 3880 N N . ALA B 1 197 ? 4.98 -30.656 -18.438 1 79.81 197 ALA B N 1
ATOM 3881 C CA . ALA B 1 197 ? 4.75 -30.562 -19.875 1 79.81 197 ALA B CA 1
ATOM 3882 C C . ALA B 1 197 ? 5.898 -31.203 -20.656 1 79.81 197 ALA B C 1
ATOM 3884 O O . ALA B 1 197 ? 5.703 -31.703 -21.766 1 79.81 197 ALA B O 1
ATOM 3885 N N . ARG B 1 198 ? 7.059 -31.297 -20.016 1 83.5 198 ARG B N 1
ATOM 3886 C CA . ARG B 1 198 ? 8.234 -31.859 -20.672 1 83.5 198 ARG B CA 1
ATOM 3887 C C . ARG B 1 198 ? 8.633 -33.188 -20.031 1 83.5 198 ARG B C 1
ATOM 3889 O O . ARG B 1 198 ? 9.82 -33.531 -20 1 83.5 198 ARG B O 1
ATOM 3896 N N . ARG B 1 199 ? 7.75 -33.781 -19.578 1 84.44 199 ARG B N 1
ATOM 3897 C CA . ARG B 1 199 ? 8.023 -35.031 -18.828 1 84.44 199 ARG B CA 1
ATOM 3898 C C . ARG B 1 199 ? 8.664 -36.062 -19.734 1 84.44 199 ARG B C 1
ATOM 3900 O O . ARG B 1 199 ? 9.586 -36.781 -19.312 1 84.44 199 ARG B O 1
ATOM 3907 N N . LYS B 1 200 ? 8.117 -36.188 -20.938 1 86.69 200 LYS B N 1
ATOM 3908 C CA . LYS B 1 200 ? 8.648 -37.188 -21.859 1 86.69 200 LYS B CA 1
ATOM 3909 C C . LYS B 1 200 ? 10.094 -36.875 -22.234 1 86.69 200 LYS B C 1
ATOM 3911 O O . LYS B 1 200 ? 10.93 -37.781 -22.312 1 86.69 200 LYS B O 1
ATOM 3916 N N . GLU B 1 201 ? 10.312 -35.625 -22.469 1 87.81 201 GLU B N 1
ATOM 3917 C CA . GLU B 1 201 ? 11.672 -35.188 -22.797 1 87.81 201 GLU B CA 1
ATOM 3918 C C . GLU B 1 201 ? 12.625 -35.469 -21.641 1 87.81 201 GLU B C 1
ATOM 3920 O O . GLU B 1 201 ? 13.758 -35.906 -21.859 1 87.81 201 GLU B O 1
ATOM 3925 N N . ILE B 1 202 ? 12.156 -35.312 -20.516 1 87 202 ILE B N 1
ATOM 3926 C CA . ILE B 1 202 ? 12.977 -35.5 -19.312 1 87 202 ILE B CA 1
ATOM 3927 C C . ILE B 1 202 ? 13.234 -37 -19.109 1 87 202 ILE B C 1
ATOM 3929 O O . ILE B 1 202 ? 14.352 -37.406 -18.766 1 87 202 ILE B O 1
ATOM 3933 N N . GLU B 1 203 ? 12.211 -37.719 -19.375 1 89.12 203 GLU B N 1
ATOM 3934 C CA . GLU B 1 203 ? 12.336 -39.156 -19.25 1 89.12 203 GLU B CA 1
ATOM 3935 C C . GLU B 1 203 ? 13.359 -39.719 -20.25 1 89.12 203 GLU B C 1
ATOM 3937 O O . GLU B 1 203 ? 14.18 -40.562 -19.906 1 89.12 203 GLU B O 1
ATOM 3942 N N . ILE B 1 204 ? 13.305 -39.25 -21.438 1 91.88 204 ILE B N 1
ATOM 3943 C CA . ILE B 1 204 ? 14.234 -39.656 -22.484 1 91.88 204 ILE B CA 1
ATOM 3944 C C . ILE B 1 204 ? 15.656 -39.281 -22.109 1 91.88 204 ILE B C 1
ATOM 3946 O O . ILE B 1 204 ? 16.594 -40.062 -22.281 1 91.88 204 ILE B O 1
ATOM 3950 N N . MET B 1 205 ? 15.789 -38.125 -21.5 1 89.88 205 MET B N 1
ATOM 3951 C CA . MET B 1 205 ? 17.109 -37.656 -21.094 1 89.88 205 MET B CA 1
ATOM 3952 C C . MET B 1 205 ? 17.672 -38.531 -19.969 1 89.88 205 MET B C 1
ATOM 3954 O O . MET B 1 205 ? 18.875 -38.781 -19.953 1 89.88 205 MET B O 1
ATOM 3958 N N . LYS B 1 206 ? 16.812 -38.969 -19.141 1 88.69 206 LYS B N 1
ATOM 3959 C CA . LYS B 1 206 ? 17.25 -39.844 -18.062 1 88.69 206 LYS B CA 1
ATOM 3960 C C . LYS B 1 206 ? 17.672 -41.219 -18.594 1 88.69 206 LYS B C 1
ATOM 3962 O O . LYS B 1 206 ? 18.641 -41.781 -18.109 1 88.69 206 LYS B O 1
ATOM 3967 N N . LEU B 1 207 ? 17 -41.688 -19.625 1 91.31 207 LEU B N 1
ATOM 3968 C CA . LEU B 1 207 ? 17.281 -43 -20.203 1 91.31 207 LEU B CA 1
ATOM 3969 C C . LEU B 1 207 ? 18.609 -43 -20.953 1 91.31 207 LEU B C 1
ATOM 3971 O O . LEU B 1 207 ? 19.297 -44 -21 1 91.31 207 LEU B O 1
ATOM 3975 N N . VAL B 1 208 ? 18.938 -41.875 -21.484 1 92.62 208 VAL B N 1
ATOM 3976 C CA . VAL B 1 208 ? 20.172 -41.75 -22.266 1 92.62 208 VAL B CA 1
ATOM 3977 C C . VAL B 1 208 ? 21.344 -41.438 -21.328 1 92.62 208 VAL B C 1
ATOM 3979 O O . VAL B 1 208 ? 22.5 -41.375 -21.766 1 92.62 208 VAL B O 1
ATOM 3982 N N . GLY B 1 209 ? 21.188 -41.188 -20 1 88.94 209 GLY B N 1
ATOM 3983 C CA . GLY B 1 209 ? 22.234 -41.031 -18.984 1 88.94 209 GLY B CA 1
ATOM 3984 C C . GLY B 1 209 ? 22.531 -39.594 -18.641 1 88.94 209 GLY B C 1
ATOM 3985 O O . GLY B 1 209 ? 23.625 -39.281 -18.188 1 88.94 209 GLY B O 1
ATOM 3986 N N . ALA B 1 210 ? 21.625 -38.812 -18.953 1 87.12 210 ALA B N 1
ATOM 3987 C CA . ALA B 1 210 ? 21.844 -37.406 -18.594 1 87.12 210 ALA B CA 1
ATOM 3988 C C . ALA B 1 210 ? 21.922 -37.25 -17.078 1 87.12 210 ALA B C 1
ATOM 3990 O O . ALA B 1 210 ? 21.188 -37.906 -16.328 1 87.12 210 ALA B O 1
ATOM 3991 N N . THR B 1 211 ? 22.859 -36.312 -16.609 1 88.62 211 THR B N 1
ATOM 3992 C CA . THR B 1 211 ? 23.016 -36.062 -15.188 1 88.62 211 THR B CA 1
ATOM 3993 C C . THR B 1 211 ? 21.859 -35.219 -14.656 1 88.62 211 THR B C 1
ATOM 3995 O O . THR B 1 211 ? 21.219 -34.5 -15.414 1 88.62 211 THR B O 1
ATOM 3998 N N . ASN B 1 212 ? 21.547 -35.312 -13.359 1 86.19 212 ASN B N 1
ATOM 3999 C CA . ASN B 1 212 ? 20.453 -34.562 -12.734 1 86.19 212 ASN B CA 1
ATOM 4000 C C . ASN B 1 212 ? 20.688 -33.062 -12.859 1 86.19 212 ASN B C 1
ATOM 4002 O O . ASN B 1 212 ? 19.734 -32.312 -13.031 1 86.19 212 ASN B O 1
ATOM 4006 N N . TRP B 1 213 ? 21.969 -32.812 -12.773 1 84.5 213 TRP B N 1
ATOM 4007 C CA . TRP B 1 213 ? 22.297 -31.391 -12.875 1 84.5 213 TRP B CA 1
ATOM 4008 C C . TRP B 1 213 ? 21.984 -30.859 -14.273 1 84.5 213 TRP B C 1
ATOM 4010 O O . TRP B 1 213 ? 21.5 -29.734 -14.422 1 84.5 213 TRP B O 1
ATOM 4020 N N . PHE B 1 214 ? 22.25 -31.656 -15.242 1 84.94 214 PHE B N 1
ATOM 4021 C CA . PHE B 1 214 ? 21.969 -31.266 -16.625 1 84.94 214 PHE B CA 1
ATOM 4022 C C . PHE B 1 214 ? 20.484 -31.109 -16.844 1 84.94 214 PHE B C 1
ATOM 4024 O O . PHE B 1 214 ? 20.047 -30.219 -17.578 1 84.94 214 PHE B O 1
ATOM 4031 N N . ILE B 1 215 ? 19.719 -31.891 -16.172 1 85.69 215 ILE B N 1
ATOM 4032 C CA . ILE B 1 215 ? 18.281 -31.875 -16.344 1 85.69 215 ILE B CA 1
ATOM 4033 C C . ILE B 1 215 ? 17.672 -30.703 -15.586 1 85.69 215 ILE B C 1
ATOM 4035 O O . ILE B 1 215 ? 16.719 -30.078 -16.062 1 85.69 215 ILE B O 1
ATOM 4039 N N . ARG B 1 216 ? 18.297 -30.234 -14.516 1 86.56 216 ARG B N 1
ATOM 4040 C CA . ARG B 1 216 ? 17.719 -29.234 -13.641 1 86.56 216 ARG B CA 1
ATOM 4041 C C . ARG B 1 216 ? 18.109 -27.828 -14.086 1 86.56 216 ARG B C 1
ATOM 4043 O O . ARG B 1 216 ? 17.391 -26.859 -13.812 1 86.56 216 ARG B O 1
ATOM 4050 N N . TRP B 1 217 ? 19.188 -27.703 -14.75 1 86.5 217 TRP B N 1
ATOM 4051 C CA . TRP B 1 217 ? 19.781 -26.406 -15.047 1 86.5 217 TRP B CA 1
ATOM 4052 C C . TRP B 1 217 ? 18.844 -25.562 -15.914 1 86.5 217 TRP B C 1
ATOM 4054 O O . TRP B 1 217 ? 18.703 -24.359 -15.688 1 86.5 217 TRP B O 1
ATOM 4064 N N . PRO B 1 218 ? 18.219 -26.156 -16.922 1 85.62 218 PRO B N 1
ATOM 4065 C CA . PRO B 1 218 ? 17.312 -25.375 -17.75 1 85.62 218 PRO B CA 1
ATOM 4066 C C . PRO B 1 218 ? 16.172 -24.75 -16.938 1 85.62 218 PRO B C 1
ATOM 4068 O O . PRO B 1 218 ? 15.758 -23.625 -17.203 1 85.62 218 PRO B O 1
ATOM 4071 N N . PHE B 1 219 ? 15.703 -25.453 -16.031 1 87.38 219 PHE B N 1
ATOM 4072 C CA . PHE B 1 219 ? 14.586 -24.969 -15.219 1 87.38 219 PHE B CA 1
ATOM 4073 C C . PHE B 1 219 ? 15.055 -23.891 -14.242 1 87.38 219 PHE B C 1
ATOM 4075 O O . PHE B 1 219 ? 14.297 -22.969 -13.93 1 87.38 219 PHE B O 1
ATOM 4082 N N . PHE B 1 220 ? 16.281 -24 -13.812 1 88 220 PHE B N 1
ATOM 4083 C CA . PHE B 1 220 ? 16.859 -22.969 -12.977 1 88 220 PHE B CA 1
ATOM 4084 C C . PHE B 1 220 ? 16.953 -21.641 -13.734 1 88 220 PHE B C 1
ATOM 4086 O O . PHE B 1 220 ? 16.609 -20.594 -13.195 1 88 220 PHE B O 1
ATOM 4093 N N . LEU B 1 221 ? 17.375 -21.766 -14.891 1 89.75 221 LEU B N 1
ATOM 4094 C CA . LEU B 1 221 ? 17.531 -20.578 -15.719 1 89.75 221 LEU B CA 1
ATOM 4095 C C . LEU B 1 221 ? 16.172 -19.969 -16.062 1 89.75 221 LEU B C 1
ATOM 4097 O O . LEU B 1 221 ? 16.031 -18.75 -16.141 1 89.75 221 LEU B O 1
ATOM 4101 N N . GLU B 1 222 ? 15.242 -20.828 -16.266 1 89.06 222 GLU B N 1
ATOM 4102 C CA . GLU B 1 222 ? 13.891 -20.344 -16.562 1 89.06 222 GLU B CA 1
ATOM 4103 C C . GLU B 1 222 ? 13.312 -19.578 -15.375 1 89.06 222 GLU B C 1
ATOM 4105 O O . GLU B 1 222 ? 12.703 -18.516 -15.555 1 89.06 222 GLU B O 1
ATOM 4110 N N . GLY B 1 223 ? 13.477 -20.172 -14.242 1 90.69 223 GLY B N 1
ATOM 4111 C CA . GLY B 1 223 ? 13.031 -19.469 -13.055 1 90.69 223 GLY B CA 1
ATOM 4112 C C . GLY B 1 223 ? 13.727 -18.141 -12.844 1 90.69 223 GLY B C 1
ATOM 4113 O O . GLY B 1 223 ? 13.086 -17.141 -12.523 1 90.69 223 GLY B O 1
ATOM 4114 N N . LEU B 1 224 ? 15.016 -18.156 -13.078 1 92.75 224 LEU B N 1
ATOM 4115 C CA . LEU B 1 224 ? 15.797 -16.922 -12.953 1 92.75 224 LEU B CA 1
ATOM 4116 C C . LEU B 1 224 ? 15.312 -15.859 -13.93 1 92.75 224 LEU B C 1
ATOM 4118 O O . LEU B 1 224 ? 15.172 -14.695 -13.562 1 92.75 224 LEU B O 1
ATOM 4122 N N . LEU B 1 225 ? 15.062 -16.25 -15.117 1 92.25 225 LEU B N 1
ATOM 4123 C CA . LEU B 1 225 ? 14.617 -15.312 -16.141 1 92.25 225 LEU B CA 1
ATOM 4124 C C . LEU B 1 225 ? 13.234 -14.766 -15.828 1 92.25 225 LEU B C 1
ATOM 4126 O O . LEU B 1 225 ? 12.953 -13.586 -16.078 1 92.25 225 LEU B O 1
ATOM 4130 N N . LEU B 1 226 ? 12.383 -15.625 -15.312 1 92.12 226 LEU B N 1
ATOM 4131 C CA . LEU B 1 226 ? 11.055 -15.18 -14.922 1 92.12 226 LEU B CA 1
ATOM 4132 C C . LEU B 1 226 ? 11.141 -14.094 -13.852 1 92.12 226 LEU B C 1
ATOM 4134 O O . LEU B 1 226 ? 10.438 -13.086 -13.93 1 92.12 226 LEU B O 1
ATOM 4138 N N . GLY B 1 227 ? 12.016 -14.336 -12.922 1 92.62 227 GLY B N 1
ATOM 4139 C CA . GLY B 1 227 ? 12.211 -13.367 -11.859 1 92.62 227 GLY B CA 1
ATOM 4140 C C . GLY B 1 227 ? 12.836 -12.07 -12.344 1 92.62 227 GLY B C 1
ATOM 4141 O O . GLY B 1 227 ? 12.336 -10.984 -12.031 1 92.62 227 GLY B O 1
ATOM 4142 N N . VAL B 1 228 ? 13.852 -12.18 -13.133 1 94.19 228 VAL B N 1
ATOM 4143 C CA . VAL B 1 228 ? 14.586 -11.016 -13.609 1 94.19 228 VAL B CA 1
ATOM 4144 C C . VAL B 1 228 ? 13.711 -10.211 -14.57 1 94.19 228 VAL B C 1
ATOM 4146 O O . VAL B 1 228 ? 13.625 -8.984 -14.469 1 94.19 228 VAL B O 1
ATOM 4149 N N . PHE B 1 229 ? 13.047 -10.852 -15.453 1 93.94 229 PHE B N 1
ATOM 4150 C CA . PHE B 1 229 ? 12.164 -10.148 -16.375 1 93.94 229 PHE B CA 1
ATOM 4151 C C . PHE B 1 229 ? 10.992 -9.516 -15.641 1 93.94 229 PHE B C 1
ATOM 4153 O O . PHE B 1 229 ? 10.516 -8.453 -16.031 1 93.94 229 PHE B O 1
ATOM 4160 N N . GLY B 1 230 ? 10.555 -10.195 -14.617 1 93.75 230 GLY B N 1
ATOM 4161 C CA . GLY B 1 230 ? 9.484 -9.641 -13.805 1 93.75 230 GLY B CA 1
ATOM 4162 C C . GLY B 1 230 ? 9.883 -8.367 -13.078 1 93.75 230 GLY B C 1
ATOM 4163 O O . GLY B 1 230 ? 9.023 -7.582 -12.68 1 93.75 230 GLY B O 1
ATOM 4164 N N . SER B 1 231 ? 11.18 -8.156 -12.992 1 95.44 231 SER B N 1
ATOM 4165 C CA . SER B 1 231 ? 11.656 -7.004 -12.227 1 95.44 231 SER B CA 1
ATOM 4166 C C . SER B 1 231 ? 11.859 -5.793 -13.133 1 95.44 231 SER B C 1
ATOM 4168 O O . SER B 1 231 ? 12.023 -4.672 -12.648 1 95.44 231 SER B O 1
ATOM 4170 N N . VAL B 1 232 ? 11.758 -5.934 -14.391 1 95.56 232 VAL B N 1
ATOM 4171 C CA . VAL B 1 232 ? 12.086 -4.879 -15.344 1 95.56 232 VAL B CA 1
ATOM 4172 C C . VAL B 1 232 ? 11.07 -3.74 -15.219 1 95.56 232 VAL B C 1
ATOM 4174 O O . VAL B 1 232 ? 11.453 -2.576 -15.07 1 95.56 232 VAL B O 1
ATOM 4177 N N . ILE B 1 233 ? 9.828 -4.031 -15.219 1 94.06 233 ILE B N 1
ATOM 4178 C CA . ILE B 1 233 ? 8.789 -3.012 -15.18 1 94.06 233 ILE B CA 1
ATOM 4179 C C . ILE B 1 233 ? 8.797 -2.324 -13.812 1 94.06 233 ILE B C 1
ATOM 4181 O O . ILE B 1 233 ? 8.758 -1.094 -13.734 1 94.06 233 ILE B O 1
ATOM 4185 N N . PRO B 1 234 ? 8.867 -3.078 -12.766 1 95.31 234 PRO B N 1
ATOM 4186 C CA . PRO B 1 234 ? 8.977 -2.436 -11.453 1 95.31 234 PRO B CA 1
ATOM 4187 C C . PRO B 1 234 ? 10.156 -1.474 -11.359 1 95.31 234 PRO B C 1
ATOM 4189 O O . PRO B 1 234 ? 10.031 -0.39 -10.781 1 95.31 234 PRO B O 1
ATOM 4192 N N . ILE B 1 235 ? 11.242 -1.862 -11.906 1 95.06 235 ILE B N 1
ATOM 4193 C CA . ILE B 1 235 ? 12.438 -1.019 -11.883 1 95.06 235 ILE B CA 1
ATOM 4194 C C . ILE B 1 235 ? 12.188 0.244 -12.703 1 95.06 235 ILE B C 1
ATOM 4196 O O . ILE B 1 235 ? 12.5 1.352 -12.266 1 95.06 235 ILE B O 1
ATOM 4200 N N . ALA B 1 236 ? 11.641 0.103 -13.844 1 94.88 236 ALA B N 1
ATOM 4201 C CA . ALA B 1 236 ? 11.328 1.245 -14.695 1 94.88 236 ALA B CA 1
ATOM 4202 C C . ALA B 1 236 ? 10.375 2.205 -13.992 1 94.88 236 ALA B C 1
ATOM 4204 O O . ALA B 1 236 ? 10.516 3.426 -14.102 1 94.88 236 ALA B O 1
ATOM 4205 N N . LEU B 1 237 ? 9.469 1.653 -13.297 1 92.88 237 LEU B N 1
ATOM 4206 C CA . LEU B 1 237 ? 8.492 2.467 -12.578 1 92.88 237 LEU B CA 1
ATOM 4207 C C . LEU B 1 237 ? 9.164 3.27 -11.469 1 92.88 237 LEU B C 1
ATOM 4209 O O . LEU B 1 237 ? 8.875 4.457 -11.297 1 92.88 237 LEU B O 1
ATOM 4213 N N . VAL B 1 238 ? 10.023 2.617 -10.75 1 91.56 238 VAL B N 1
ATOM 4214 C CA . VAL B 1 238 ? 10.727 3.301 -9.672 1 91.56 238 VAL B CA 1
ATOM 4215 C C . VAL B 1 238 ? 11.609 4.406 -10.25 1 91.56 238 VAL B C 1
ATOM 4217 O O . VAL B 1 238 ? 11.617 5.527 -9.734 1 91.56 238 VAL B O 1
ATOM 4220 N N . LEU B 1 239 ? 12.281 4.113 -11.297 1 91.75 239 LEU B N 1
ATOM 4221 C CA . LEU B 1 239 ? 13.195 5.059 -11.938 1 91.75 239 LEU B CA 1
ATOM 4222 C C . LEU B 1 239 ? 12.43 6.262 -12.484 1 91.75 239 LEU B C 1
ATOM 4224 O O . LEU B 1 239 ? 12.922 7.395 -12.414 1 91.75 239 LEU B O 1
ATOM 4228 N N . SER B 1 240 ? 11.258 6.062 -12.898 1 91.56 240 SER B N 1
ATOM 4229 C CA . SER B 1 240 ? 10.531 7.125 -13.594 1 91.56 240 SER B CA 1
ATOM 4230 C C . SER B 1 240 ? 9.625 7.887 -12.633 1 91.56 240 SER B C 1
ATOM 4232 O O . SER B 1 240 ? 9.359 9.07 -12.828 1 91.56 240 SER B O 1
ATOM 4234 N N . THR B 1 241 ? 9.141 7.25 -11.609 1 89.5 241 THR B N 1
ATOM 4235 C CA . THR B 1 241 ? 8.086 7.855 -10.805 1 89.5 241 THR B CA 1
ATOM 4236 C C . THR B 1 241 ? 8.68 8.508 -9.555 1 89.5 241 THR B C 1
ATOM 4238 O O . THR B 1 241 ? 8.109 9.461 -9.016 1 89.5 241 THR B O 1
ATOM 4241 N N . TYR B 1 242 ? 9.844 8.102 -9.133 1 91.38 242 TYR B N 1
ATOM 4242 C CA . TYR B 1 242 ? 10.391 8.602 -7.879 1 91.38 242 TYR B CA 1
ATOM 4243 C C . TYR B 1 242 ? 10.727 10.086 -7.977 1 91.38 242 TYR B C 1
ATOM 4245 O O . TYR B 1 242 ? 10.469 10.852 -7.043 1 91.38 242 TYR B O 1
ATOM 4253 N N . GLN B 1 243 ? 11.266 10.461 -9.023 1 87.31 243 GLN B N 1
ATOM 4254 C CA . GLN B 1 243 ? 11.633 11.859 -9.188 1 87.31 243 GLN B CA 1
ATOM 4255 C C . GLN B 1 243 ? 10.398 12.758 -9.148 1 87.31 243 GLN B C 1
ATOM 4257 O O . GLN B 1 243 ? 10.422 13.836 -8.539 1 87.31 243 GLN B O 1
ATOM 4262 N N . SER B 1 244 ? 9.414 12.328 -9.859 1 85.25 244 SER B N 1
ATOM 4263 C CA . SER B 1 244 ? 8.172 13.086 -9.859 1 85.25 244 SER B CA 1
ATOM 4264 C C . SER B 1 244 ? 7.559 13.156 -8.469 1 85.25 244 SER B C 1
ATOM 4266 O O . SER B 1 244 ? 6.984 14.172 -8.078 1 85.25 244 SER B O 1
ATOM 4268 N N . MET B 1 245 ? 7.684 12.07 -7.766 1 84.31 245 MET B N 1
ATOM 4269 C CA . MET B 1 245 ? 7.172 12.039 -6.398 1 84.31 245 MET B CA 1
ATOM 4270 C C . MET B 1 245 ? 7.926 13.016 -5.508 1 84.31 245 MET B C 1
ATOM 4272 O O . MET B 1 245 ? 7.316 13.734 -4.715 1 84.31 245 MET B O 1
ATOM 4276 N N . VAL B 1 246 ? 9.211 13.062 -5.633 1 82.12 246 VAL B N 1
ATOM 4277 C CA . VAL B 1 246 ? 10.039 13.977 -4.852 1 82.12 246 VAL B CA 1
ATOM 4278 C C . VAL B 1 246 ? 9.688 15.422 -5.195 1 82.12 246 VAL B C 1
ATOM 4280 O O . VAL B 1 246 ? 9.539 16.266 -4.305 1 82.12 246 VAL B O 1
ATOM 4283 N N . ALA B 1 247 ? 9.508 15.656 -6.418 1 79.5 247 ALA B N 1
ATOM 4284 C CA . ALA B 1 247 ? 9.203 17.016 -6.883 1 79.5 247 ALA B CA 1
ATOM 4285 C C . ALA B 1 247 ? 7.848 17.469 -6.363 1 79.5 247 ALA B C 1
ATOM 4287 O O . ALA B 1 247 ? 7.652 18.656 -6.098 1 79.5 247 ALA B O 1
ATOM 4288 N N . TRP B 1 248 ? 7.016 16.562 -6.199 1 74.88 248 TRP B N 1
ATOM 4289 C CA . TRP B 1 248 ? 5.66 16.891 -5.773 1 74.88 248 TRP B CA 1
ATOM 4290 C C . TRP B 1 248 ? 5.59 17.047 -4.258 1 74.88 248 TRP B C 1
ATOM 4292 O O . TRP B 1 248 ? 4.875 17.906 -3.75 1 74.88 248 TRP B O 1
ATOM 4302 N N . VAL B 1 249 ? 6.309 16.25 -3.545 1 73.75 249 VAL B N 1
ATOM 4303 C CA . VAL B 1 249 ? 6.207 16.203 -2.09 1 73.75 249 VAL B CA 1
ATOM 4304 C C . VAL B 1 249 ? 7.164 17.234 -1.476 1 73.75 249 VAL B C 1
ATOM 4306 O O . VAL B 1 249 ? 6.867 17.828 -0.437 1 73.75 249 VAL B O 1
ATOM 4309 N N . ALA B 1 250 ? 8.297 17.453 -2.078 1 68.69 250 ALA B N 1
ATOM 4310 C CA . ALA B 1 250 ? 9.383 18.25 -1.521 1 68.69 250 ALA B CA 1
ATOM 4311 C C . ALA B 1 250 ? 8.891 19.641 -1.135 1 68.69 250 ALA B C 1
ATOM 4313 O O . ALA B 1 250 ? 9.141 20.109 -0.022 1 68.69 250 ALA B O 1
ATOM 4314 N N . PRO B 1 251 ? 8.156 20.266 -2.039 1 62.88 251 PRO B N 1
ATOM 4315 C CA . PRO B 1 251 ? 7.727 21.625 -1.688 1 62.88 251 PRO B CA 1
ATOM 4316 C C . PRO B 1 251 ? 6.715 21.641 -0.546 1 62.88 251 PRO B C 1
ATOM 4318 O O . PRO B 1 251 ? 6.613 22.641 0.173 1 62.88 251 PRO B O 1
ATOM 4321 N N . LYS B 1 252 ? 6.047 20.578 -0.432 1 61.03 252 LYS B N 1
ATOM 4322 C CA . LYS B 1 252 ? 4.98 20.531 0.565 1 61.03 252 LYS B CA 1
ATOM 4323 C C . LYS B 1 252 ? 5.539 20.219 1.95 1 61.03 252 LYS B C 1
ATOM 4325 O O . LYS B 1 252 ? 4.891 20.484 2.963 1 61.03 252 LYS B O 1
ATOM 4330 N N . VAL B 1 253 ? 6.609 19.703 1.968 1 59.12 253 VAL B N 1
ATOM 4331 C CA . VAL B 1 253 ? 7.172 19.312 3.256 1 59.12 253 VAL B CA 1
ATOM 4332 C C . VAL B 1 253 ? 8.43 20.125 3.543 1 59.12 253 VAL B C 1
ATOM 4334 O O . VAL B 1 253 ? 9.195 19.797 4.453 1 59.12 253 VAL B O 1
ATOM 4337 N N . GLN B 1 254 ? 8.516 21.156 2.752 1 54.59 254 GLN B N 1
ATOM 4338 C CA . GLN B 1 254 ? 9.68 22 3 1 54.59 254 GLN B CA 1
ATOM 4339 C C . GLN B 1 254 ? 9.656 22.578 4.414 1 54.59 254 GLN B C 1
ATOM 4341 O O . GLN B 1 254 ? 8.625 23.094 4.855 1 54.59 254 GLN B O 1
ATOM 4346 N N . GLY B 1 255 ? 10.758 22.312 5.168 1 52.81 255 GLY B N 1
ATOM 4347 C CA . GLY B 1 255 ? 10.867 22.812 6.527 1 52.81 255 GLY B CA 1
ATOM 4348 C C . GLY B 1 255 ? 10.469 21.797 7.578 1 52.81 255 GLY B C 1
ATOM 4349 O O . GLY B 1 255 ? 10.562 22.078 8.781 1 52.81 255 GLY B O 1
ATOM 4350 N N . SER B 1 256 ? 9.812 20.734 7.055 1 58.44 256 SER B N 1
ATOM 4351 C CA . SER B 1 256 ? 9.438 19.703 8.008 1 58.44 256 SER B CA 1
ATOM 4352 C C . SER B 1 256 ? 10.469 18.578 8.047 1 58.44 256 SER B C 1
ATOM 4354 O O . SER B 1 256 ? 11.492 18.641 7.352 1 58.44 256 SER B O 1
ATOM 4356 N N . PHE B 1 257 ? 10.453 17.844 8.992 1 61.03 257 PHE B N 1
ATOM 4357 C CA . PHE B 1 257 ? 11.344 16.703 9.164 1 61.03 257 PHE B CA 1
ATOM 4358 C C . PHE B 1 257 ? 11.148 15.68 8.047 1 61.03 257 PHE B C 1
ATOM 4360 O O . PHE B 1 257 ? 11.891 14.703 7.945 1 61.03 257 PHE B O 1
ATOM 4367 N N . VAL B 1 258 ? 10.219 16.172 7.168 1 65 258 VAL B N 1
ATOM 4368 C CA . VAL B 1 258 ? 9.906 15.234 6.09 1 65 258 VAL B CA 1
ATOM 4369 C C . VAL B 1 258 ? 10.836 15.484 4.906 1 65 258 VAL B C 1
ATOM 4371 O O . VAL B 1 258 ? 10.828 16.562 4.32 1 65 258 VAL B O 1
ATOM 4374 N N . SER B 1 259 ? 11.961 14.75 4.793 1 74.44 259 SER B N 1
ATOM 4375 C CA . SER B 1 259 ? 12.859 14.812 3.645 1 74.44 259 SER B CA 1
ATOM 4376 C C . SER B 1 259 ? 12.945 13.461 2.938 1 74.44 259 SER B C 1
ATOM 4378 O O . SER B 1 259 ? 13.227 12.438 3.566 1 74.44 259 SER B O 1
ATOM 4380 N N . LEU B 1 260 ? 12.578 13.461 1.699 1 81.88 260 LEU B N 1
ATOM 4381 C CA . LEU B 1 260 ? 12.664 12.242 0.899 1 81.88 260 LEU B CA 1
ATOM 4382 C C . LEU B 1 260 ? 14.102 11.969 0.485 1 81.88 260 LEU B C 1
ATOM 4384 O O . LEU B 1 260 ? 14.906 12.891 0.368 1 81.88 260 LEU B O 1
ATOM 4388 N N . LEU B 1 261 ? 14.484 10.703 0.383 1 87.81 261 LEU B N 1
ATOM 4389 C CA . LEU B 1 261 ? 15.812 10.305 -0.076 1 87.81 261 LEU B CA 1
ATOM 4390 C C . LEU B 1 261 ? 16.062 10.82 -1.49 1 87.81 261 LEU B C 1
ATOM 4392 O O . LEU B 1 261 ? 15.164 10.812 -2.33 1 87.81 261 LEU B O 1
ATOM 4396 N N 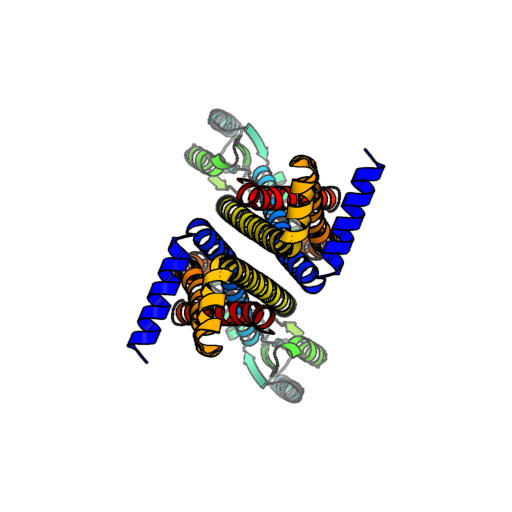. PRO B 1 262 ? 17.234 11.297 -1.704 1 85.31 262 PRO B N 1
ATOM 4397 C CA . PRO B 1 262 ? 17.562 11.781 -3.047 1 85.31 262 PRO B CA 1
ATOM 4398 C C . PRO B 1 262 ? 17.484 10.688 -4.109 1 85.31 262 PRO B C 1
ATOM 4400 O O . PRO B 1 262 ? 17.688 9.516 -3.805 1 85.31 262 PRO B O 1
ATOM 4403 N N . TYR B 1 263 ? 17.188 11.055 -5.281 1 87.12 263 TYR B N 1
ATOM 4404 C CA . TYR B 1 263 ? 17.031 10.141 -6.41 1 87.12 263 TYR B CA 1
ATOM 4405 C C . TYR B 1 263 ? 18.281 9.281 -6.586 1 87.12 263 TYR B C 1
ATOM 4407 O O . TYR B 1 263 ? 18.188 8.055 -6.656 1 87.12 263 TYR B O 1
ATOM 4415 N N . SER B 1 264 ? 19.438 9.992 -6.688 1 86.75 264 SER B N 1
ATOM 4416 C CA . SER B 1 264 ? 20.703 9.273 -6.754 1 86.75 264 SER B CA 1
ATOM 4417 C C . SER B 1 264 ? 21.422 9.289 -5.406 1 86.75 264 SER B C 1
ATOM 4419 O O . SER B 1 264 ? 21.562 10.344 -4.781 1 86.75 264 SER B O 1
ATOM 4421 N N . PRO B 1 265 ? 21.719 8.102 -4.922 1 89.31 265 PRO B N 1
ATOM 4422 C CA . PRO B 1 265 ? 21.859 6.73 -5.418 1 89.31 265 PRO B CA 1
ATOM 4423 C C . PRO B 1 265 ? 20.688 5.84 -5.051 1 89.31 265 PRO B C 1
ATOM 4425 O O . PRO B 1 265 ? 20.688 4.637 -5.332 1 89.31 265 PRO B O 1
ATOM 4428 N N . PHE B 1 266 ? 19.75 6.465 -4.422 1 90.44 266 PHE B N 1
ATOM 4429 C CA . PHE B 1 266 ? 18.656 5.715 -3.801 1 90.44 266 PHE B CA 1
ATOM 4430 C C . PHE B 1 266 ? 17.938 4.859 -4.832 1 90.44 266 PHE B C 1
ATOM 4432 O O . PHE B 1 266 ? 17.75 3.656 -4.633 1 90.44 266 PHE B O 1
ATOM 4439 N N . VAL B 1 267 ? 17.578 5.41 -5.945 1 90.5 267 VAL B N 1
ATOM 4440 C CA . VAL B 1 267 ? 16.766 4.734 -6.961 1 90.5 267 VAL B CA 1
ATOM 4441 C C . VAL B 1 267 ? 17.562 3.566 -7.551 1 90.5 267 VAL B C 1
ATOM 4443 O O . VAL B 1 267 ? 16.984 2.506 -7.832 1 90.5 267 VAL B O 1
ATOM 4446 N N . PHE B 1 268 ? 18.875 3.693 -7.699 1 92.5 268 PHE B N 1
ATOM 4447 C CA . PHE B 1 268 ? 19.703 2.629 -8.25 1 92.5 268 PHE B CA 1
ATOM 4448 C C . PHE B 1 268 ? 19.859 1.495 -7.242 1 92.5 268 PHE B C 1
ATOM 4450 O O . PHE B 1 268 ? 19.906 0.324 -7.625 1 92.5 268 PHE B O 1
ATOM 4457 N N . GLN B 1 269 ? 19.984 1.899 -6.035 1 92.12 269 GLN B N 1
ATOM 4458 C CA . GLN B 1 269 ? 20.078 0.888 -4.9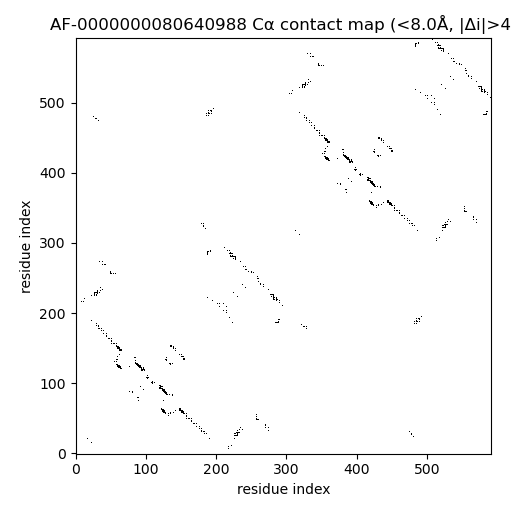88 1 92.12 269 GLN B CA 1
ATOM 4459 C C . GLN B 1 269 ? 18.812 0.049 -4.91 1 92.12 269 GLN B C 1
ATOM 4461 O O . GLN B 1 269 ? 18.875 -1.178 -4.812 1 92.12 269 GLN B O 1
ATOM 4466 N N . VAL B 1 270 ? 17.719 0.751 -4.977 1 94.5 270 VAL B N 1
ATOM 4467 C CA . VAL B 1 270 ? 16.438 0.051 -4.934 1 94.5 270 VAL B CA 1
ATOM 4468 C C . VAL B 1 270 ? 16.297 -0.844 -6.16 1 94.5 270 VAL B C 1
ATOM 4470 O O . VAL B 1 270 ? 15.805 -1.973 -6.059 1 94.5 270 VAL B O 1
ATOM 4473 N N . SER B 1 271 ? 16.703 -0.333 -7.285 1 95.44 271 SER B N 1
ATOM 4474 C CA . SER B 1 271 ? 16.641 -1.111 -8.516 1 95.44 271 SER B CA 1
ATOM 4475 C C . SER B 1 271 ? 17.484 -2.375 -8.414 1 95.44 271 SER B C 1
ATOM 4477 O O . SER B 1 271 ? 17.062 -3.451 -8.836 1 95.44 271 SER B O 1
ATOM 4479 N N . LEU B 1 272 ? 18.641 -2.262 -7.875 1 94.88 272 LEU B N 1
ATOM 4480 C CA . LEU B 1 272 ? 19.531 -3.41 -7.703 1 94.88 272 LEU B CA 1
ATOM 4481 C C . LEU B 1 272 ? 18.906 -4.434 -6.754 1 94.88 272 LEU B C 1
ATOM 4483 O O . LEU B 1 272 ? 19 -5.641 -6.996 1 94.88 272 LEU B O 1
ATOM 4487 N N . VAL B 1 273 ? 18.344 -3.967 -5.758 1 95.38 273 VAL B N 1
ATOM 4488 C CA . VAL B 1 273 ? 17.719 -4.844 -4.777 1 95.38 273 VAL B CA 1
ATOM 4489 C C . VAL B 1 273 ? 16.562 -5.602 -5.434 1 95.38 273 VAL B C 1
ATOM 4491 O O . VAL B 1 273 ? 16.375 -6.797 -5.188 1 95.38 273 VAL B O 1
ATOM 4494 N N . LEU B 1 274 ? 15.797 -4.871 -6.27 1 95.69 274 LEU B N 1
ATOM 4495 C CA . LEU B 1 274 ? 14.664 -5.492 -6.941 1 95.69 274 LEU B CA 1
ATOM 4496 C C . LEU B 1 274 ? 15.133 -6.59 -7.895 1 95.69 274 LEU B C 1
ATOM 4498 O O . LEU B 1 274 ? 14.516 -7.652 -7.977 1 95.69 274 LEU B O 1
ATOM 4502 N N . ILE B 1 275 ? 16.203 -6.367 -8.594 1 95 275 ILE B N 1
ATOM 4503 C CA . ILE B 1 275 ? 16.75 -7.371 -9.5 1 95 275 ILE B CA 1
ATOM 4504 C C . ILE B 1 275 ? 17.234 -8.586 -8.703 1 95 275 ILE B C 1
ATOM 4506 O O . ILE B 1 275 ? 16.984 -9.727 -9.102 1 95 275 ILE B O 1
ATOM 4510 N N . LEU B 1 276 ? 17.891 -8.305 -7.629 1 95.44 276 LEU B N 1
ATOM 4511 C CA . LEU B 1 276 ? 18.422 -9.375 -6.789 1 95.44 276 LEU B CA 1
ATOM 4512 C C . LEU B 1 276 ? 17.281 -10.195 -6.191 1 95.44 276 LEU B C 1
ATOM 4514 O O . LEU B 1 276 ? 17.359 -11.43 -6.148 1 95.44 276 LEU B O 1
ATOM 4518 N N . ILE B 1 277 ? 16.266 -9.492 -5.766 1 94.69 277 ILE B N 1
ATOM 4519 C CA . ILE B 1 277 ? 15.094 -10.18 -5.219 1 94.69 277 ILE B CA 1
ATOM 4520 C C . ILE B 1 277 ? 14.453 -11.047 -6.301 1 94.69 277 ILE B C 1
ATOM 4522 O O . ILE B 1 277 ? 14.117 -12.203 -6.059 1 94.69 277 ILE B O 1
ATOM 4526 N N . GLY B 1 278 ? 14.297 -10.391 -7.449 1 93.12 278 GLY B N 1
ATOM 4527 C CA . GLY B 1 278 ? 13.766 -11.148 -8.57 1 93.12 278 GLY B CA 1
ATOM 4528 C C . GLY B 1 278 ? 14.57 -12.391 -8.883 1 93.12 278 GLY B C 1
ATOM 4529 O O . GLY B 1 278 ? 14 -13.469 -9.094 1 93.12 278 GLY B O 1
ATOM 4530 N N . ALA B 1 279 ? 15.852 -12.289 -8.828 1 93.62 279 ALA B N 1
ATOM 4531 C CA . ALA B 1 279 ? 16.75 -13.414 -9.109 1 93.62 279 ALA B CA 1
ATOM 4532 C C . ALA B 1 279 ? 16.641 -14.484 -8.023 1 93.62 279 ALA B C 1
ATOM 4534 O O . ALA B 1 279 ? 16.531 -15.672 -8.32 1 93.62 279 ALA B O 1
ATOM 4535 N N . VAL B 1 280 ? 16.609 -14.062 -6.875 1 93.5 280 VAL B N 1
ATOM 4536 C CA . VAL B 1 280 ? 16.594 -14.984 -5.742 1 93.5 280 VAL B CA 1
ATOM 4537 C C . VAL B 1 280 ? 15.273 -15.742 -5.703 1 93.5 280 VAL B C 1
ATOM 4539 O O . VAL B 1 280 ? 15.258 -16.969 -5.527 1 93.5 280 VAL B O 1
ATOM 4542 N N . ILE B 1 281 ? 14.195 -14.977 -5.895 1 92.56 281 ILE B N 1
ATOM 4543 C CA . ILE B 1 281 ? 12.898 -15.648 -5.871 1 92.56 281 ILE B CA 1
ATOM 4544 C C . ILE B 1 281 ? 12.789 -16.609 -7.059 1 92.56 281 ILE B C 1
ATOM 4546 O O . ILE B 1 281 ? 12.195 -17.672 -6.945 1 92.56 281 ILE B O 1
ATOM 4550 N N . GLY B 1 282 ? 13.352 -16.172 -8.172 1 90.88 282 GLY B N 1
ATOM 4551 C CA . GLY B 1 282 ? 13.359 -17.047 -9.336 1 90.88 282 GLY B CA 1
ATOM 4552 C C . GLY B 1 282 ? 14.117 -18.344 -9.109 1 90.88 282 GLY B C 1
ATOM 4553 O O . GLY B 1 282 ? 13.602 -19.422 -9.383 1 90.88 282 GLY B O 1
ATOM 4554 N N . VAL B 1 283 ? 15.266 -18.25 -8.555 1 90.19 283 VAL B N 1
ATOM 4555 C CA . VAL B 1 283 ? 16.109 -19.406 -8.297 1 90.19 283 VAL B CA 1
ATOM 4556 C C . VAL B 1 283 ? 15.469 -20.281 -7.223 1 90.19 283 VAL B C 1
ATOM 4558 O O . VAL B 1 283 ? 15.391 -21.516 -7.371 1 90.19 283 VAL B O 1
ATOM 4561 N N . TRP B 1 284 ? 15.016 -19.672 -6.262 1 89.38 284 TRP B N 1
ATOM 4562 C CA . TRP B 1 284 ? 14.406 -20.422 -5.164 1 89.38 284 TRP B CA 1
ATOM 4563 C C . TRP B 1 284 ? 13.125 -21.109 -5.621 1 89.38 284 TRP B C 1
ATOM 4565 O O . TRP B 1 284 ? 12.859 -22.25 -5.234 1 89.38 284 TRP B O 1
ATOM 4575 N N . GLY B 1 285 ? 12.32 -20.391 -6.32 1 85.69 285 GLY B N 1
ATOM 4576 C CA . GLY B 1 285 ? 11.109 -20.984 -6.863 1 85.69 285 GLY B CA 1
ATOM 4577 C C . GLY B 1 285 ? 11.383 -22.203 -7.742 1 85.69 285 GLY B C 1
ATOM 4578 O O . GLY B 1 285 ? 10.656 -23.188 -7.688 1 85.69 285 GLY B O 1
ATOM 4579 N N . SER B 1 286 ? 12.43 -22.156 -8.477 1 87.12 286 SER B N 1
ATOM 4580 C CA . SER B 1 286 ? 12.781 -23.25 -9.375 1 87.12 286 SER B CA 1
ATOM 4581 C C . SER B 1 286 ? 13.359 -24.422 -8.602 1 87.12 286 SER B C 1
ATOM 4583 O O . SER B 1 286 ? 13.086 -25.578 -8.938 1 87.12 286 SER B O 1
ATOM 4585 N N . LEU B 1 287 ? 14.094 -24.141 -7.555 1 85.88 287 LEU B N 1
ATOM 4586 C CA . LEU B 1 287 ? 14.711 -25.203 -6.758 1 85.88 287 LEU B CA 1
ATOM 4587 C C . LEU B 1 287 ? 13.648 -26.016 -6.035 1 85.88 287 LEU B C 1
ATOM 4589 O O . LEU B 1 287 ? 13.758 -27.25 -5.961 1 85.88 287 LEU B O 1
ATOM 4593 N N . THR B 1 288 ? 12.727 -25.391 -5.566 1 80.88 288 THR B N 1
ATOM 4594 C CA . THR B 1 288 ? 11.68 -26.078 -4.812 1 80.88 288 THR B CA 1
ATOM 4595 C C . THR B 1 288 ? 10.812 -26.922 -5.738 1 80.88 288 THR B C 1
ATOM 4597 O O . THR B 1 288 ? 10.266 -27.953 -5.32 1 80.88 288 THR B O 1
ATOM 4600 N N . SER B 1 289 ? 10.664 -26.5 -6.961 1 79.12 289 SER B N 1
ATOM 4601 C CA . SER B 1 289 ? 9.875 -27.234 -7.945 1 79.12 289 SER B CA 1
ATOM 4602 C C . SER B 1 289 ? 10.586 -28.516 -8.398 1 79.12 289 SER B C 1
ATOM 4604 O O . SER B 1 289 ? 9.969 -29.562 -8.531 1 79.12 289 SER B O 1
ATOM 4606 N N . ILE B 1 290 ? 11.867 -28.469 -8.57 1 75.31 290 ILE B N 1
ATOM 4607 C CA . ILE B 1 290 ? 12.672 -29.547 -9.156 1 75.31 290 ILE B CA 1
ATOM 4608 C C . ILE B 1 290 ? 12.891 -30.641 -8.117 1 75.31 290 ILE B C 1
ATOM 4610 O O . ILE B 1 290 ? 12.922 -31.828 -8.453 1 75.31 290 ILE B O 1
ATOM 4614 N N . ARG B 1 291 ? 13.016 -30.297 -6.895 1 71.25 291 ARG B N 1
ATOM 4615 C CA . ARG B 1 291 ? 13.32 -31.266 -5.852 1 71.25 291 ARG B CA 1
ATOM 4616 C C . ARG B 1 291 ? 12.203 -32.312 -5.723 1 71.25 291 ARG B C 1
ATOM 4618 O O . ARG B 1 291 ? 12.477 -33.469 -5.492 1 71.25 291 ARG B O 1
ATOM 4625 N N . LYS B 1 292 ? 11.078 -31.984 -6 1 62.19 292 LYS B N 1
ATOM 4626 C CA . LYS B 1 292 ? 9.961 -32.906 -5.824 1 62.19 292 LYS B CA 1
ATOM 4627 C C . LYS B 1 292 ? 9.836 -33.875 -7.012 1 62.19 292 LYS B C 1
ATOM 4629 O O . LYS B 1 292 ? 9.43 -35.031 -6.855 1 62.19 292 LYS B O 1
ATOM 4634 N N . PHE B 1 293 ? 10.312 -33.5 -8.125 1 59.41 293 PHE B N 1
ATOM 4635 C CA . PHE B 1 293 ? 10.125 -34.312 -9.312 1 59.41 293 PHE B CA 1
ATOM 4636 C C . PHE B 1 293 ? 11.328 -35.219 -9.539 1 59.41 293 PHE B C 1
ATOM 4638 O O . PHE B 1 293 ? 11.211 -36.25 -10.203 1 59.41 293 PHE B O 1
ATOM 4645 N N . LEU B 1 294 ? 12.508 -34.75 -9.086 1 55.16 294 LEU B N 1
ATOM 4646 C CA . LEU B 1 294 ? 13.633 -35.656 -9.367 1 55.16 294 LEU B CA 1
ATOM 4647 C C . LEU B 1 294 ? 13.852 -36.625 -8.219 1 55.16 294 LEU B C 1
ATOM 4649 O O . LEU B 1 294 ? 14.797 -37.406 -8.242 1 55.16 294 LEU B O 1
ATOM 4653 N N . ARG B 1 295 ? 13.07 -36.594 -7.137 1 52.44 295 ARG B N 1
ATOM 4654 C CA . ARG B 1 295 ? 13.289 -37.719 -6.219 1 52.44 295 ARG B CA 1
ATOM 4655 C C . ARG B 1 295 ? 12.828 -39.031 -6.836 1 52.44 295 ARG B C 1
ATOM 4657 O O . ARG B 1 295 ? 11.648 -39.375 -6.75 1 52.44 295 ARG B O 1
ATOM 4664 N N . VAL B 1 296 ? 13.125 -39.281 -8.047 1 43.69 296 VAL B N 1
ATOM 4665 C CA . VAL B 1 296 ? 13.039 -40.719 -8.383 1 43.69 296 VAL B CA 1
ATOM 4666 C C . VAL B 1 296 ? 14.18 -41.469 -7.707 1 43.69 296 VAL B C 1
ATOM 4668 O O . VAL B 1 296 ? 15.289 -40.938 -7.559 1 43.69 296 VAL B O 1
#

Sequence (592 aa):
MIKILGRHLRESFKSLGRNTWMTFASISAVTVTLILVGVFLVIMLNLNNMAKNAEKEVEIKVLIDLTSNKKTQDTLQNEIKDISGIQSVEFSSKDKELDQLVKSFGDSGKAMKMQDQENPLNNAFIVKTTDPHDTPKVAKKIEKLDHVYKVTYGKEEVSRLFKIVGVSRNIGIALIIGLLFTAMFLISNTIKITIFARRKEIEIMKLVGATNWFIRWPFFLEGLLLGVFGSVIPIALVLSTYQSMVAWVAPKVQGSFVSLLPYSPFVFQVSLVLILIGAVIGVWGSLTSIRKFLRVMIKILGRHLRESFKSLGRNTWMTFASISAVTVTLILVGVFLVIMLNLNNMAKNAEKEVEIKVLIDLTSNKKTQDTLQNEIKDISGIQSVEFSSKDKELDQLVKSFGDSGKAMKMQDQENPLNNAFIVKTTDPHDTPKVAKKIEKLDHVYKVTYGKEEVSRLFKIVGVSRNIGIALIIGLLFTAMFLISNTIKITIFARRKEIEIMKLVGATNWFIRWPFFLEGLLLGVFGSVIPIALVLSTYQSMVAWVAPKVQGSFVSLLPYSPFVFQVSLVLILIGAVIGVWGSLTSIRKFLRV

Nearest PDB structures (foldseek):
  8jia-assembly1_D  TM=7.187E-01  e=2.948E-11  Mycobacterium tuberculosis
  8tzk-assembly1_C  TM=6.177E-01  e=7.307E-11  Vibrio cholerae
  8idc-assembly1_C  TM=6.591E-01  e=7.593E-10  Mycobacterium tuberculosis
  8i6s-assembly1_A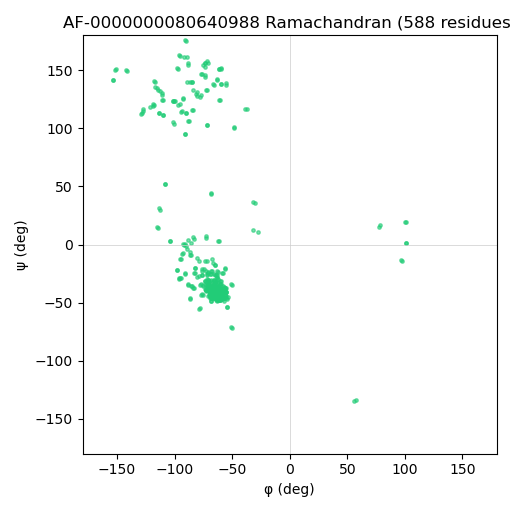  TM=6.412E-01  e=1.426E-10  Pseudomonas aeruginosa
  7v8l-assembly1_C  TM=5.045E-01  e=2.896E-04  Escherichia coli K-12

Organism: Bacillus amyloliquefaciens (strain ATCC 23350 / DSM 7 / BCRC 11601 / CCUG 28519 / NBRC 15535 / NRRL B-14393 / F) (NCBI:txid692420)